Protein 1I5N (pdb70)

B-factor: mean 23.44, std 10.78, range [2.0, 61.11]

InterPro domains:
  IPR002545 CheW-like domain [PF01584] (531-657)
  IPR002545 CheW-like domain [PS50851] (528-663)
  IPR002545 CheW-like domain [SM00260] (518-658)
  IPR003594 Histidine kinase/HSP90-like ATPase domain [PF02518] (389-525)
  IPR003594 Histidine kinase/HSP90-like ATPase domain [SM00387] (386-526)
  IPR004105 Histidine kinase CheA-like, homodimeric domain [PF02895] (278-341)
  IPR004105 Histidine kinase CheA-like, homodimeric domain [SM01231] (278-341)
  IPR004358 Signal transduction histidine kinase-related protein, C-terminal [PR00344] (431-445)
  IPR004358 Signal transduction histidine kinase-related protein, C-terminal [PR00344] (470-480)
  IPR004358 Signal transduction histidine kinase-related protein, C-terminal [PR00344] (486-504)
  IPR004358 Signal transduction histidine kinase-related protein, C-terminal [PR00344] (510-523)
  IPR005467 Histidine kinase domain [PS50109] (319-526)
  IPR008207 Signal transduction histidine kinase, phosphotransfer (Hpt) domain [PF01627] (8-99)
  IPR008207 Signal transduction histidine kinase, phosphotransfer (Hpt) domain [PS50894] (1-105)
  IPR008207 Signal transduction histidine kinase, phosphotransfer (Hpt) domain [SM00073] (5-102)
  IPR008207 Signal transduction histidine kinase, phosphotransfer (Hpt) domain [cd00088] (5-103)
  IPR015162 CheY binding [PF09078] (166-228)
  IPR035891 CheY-binding domain of CheA [G3DSA:3.30.70.400] (151-230)
  IPR035891 CheY-binding domain of CheA [SSF55052] (165-229)
  IPR036061 CheW-like domain superfamily [SSF50341] (525-657)

CATH classification: 1.20.120.160

Sequence (490 aa):
DISDFYQTFFDEADELLADEQHLLDLVPESPDAEQLNAIFRAAHSIKGGAGTFGFTILQETTHLENLLDEARRGEQLNTDIINLFLETKDIQEQLDAYKNSEEPDAASFEYICNALRQLALEAKDISDFYQTFFDEADELLADEQHLLDLVPAEQLNAIFRAAHSIKGGAGTFGFTILQETTHLENLLDEARRGEQLNTDIINLFLETKDIQEQLDAYKNSEEPDAASFEYICNALRQLALEAKISDFYQTFFDEADELLADEQHLLDLVPESPDAEQLNAIFRAAHSIKGGAGTFGFTILQETTHLENLLDEARRGEQLNTDIINLFLETKDIQEQLDAYKNSEEPDAASFEYICNALRQLALEISDFYQTFFDEADELLADEQHLLDLVPESPDAEQLNAIFRAAHSIKGGAGTFGFTILQETTHLENLLDEARRGEQLNTDIINLFLETKDIQEQLDAYKNSEEPDAASFEYICNALRQLALEAKGE

Solvent-accessible surface area: 22815 Å² total

Nearest PDB structures (foldseek):
  1i5n-assembly1_A  TM=1.008E+00  e=1.063E-15  Salmonella enterica subsp. enterica serovar Typhimurium
  2lp4-assembly1_A  TM=1.006E+00  e=1.317E-15  Escherichia coli K-12
  1i5n-assembly3_C  TM=9.956E-01  e=6.574E-15  Salmonella enterica subsp. enterica serovar Typhimurium
  8c5v-assembly1_D  TM=9.595E-01  e=3.285E-13  Escherichia coli
  6ff6-assembly1_A-2  TM=6.236E-01  e=1.642E-11  synthetic construct

Structure (mmCIF, N/CA/C/O backbone):
data_1I5N
#
_entry.id   1I5N
#
_cell.length_a   54.95
_cell.length_b   88.72
_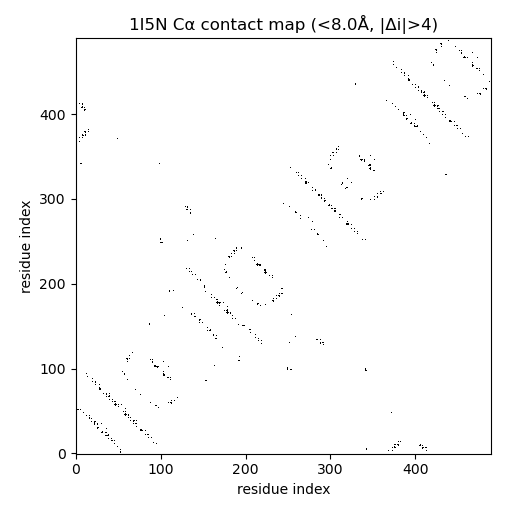cell.length_c   115.82
_cell.angle_alpha   90.00
_cell.angle_beta   90.00
_cell.angle_gamma   90.00
#
_symmetry.space_group_name_H-M   'P 21 21 21'
#
loop_
_entity.id
_entity.type
_entity.pdbx_description
1 polymer 'CHEMOTAXIS PROTEIN CHEA'
2 non-polymer 'SULFATE ION'
3 water water
#
loop_
_atom_site.group_PDB
_atom_site.id
_atom_site.type_symbol
_atom_site.label_atom_id
_atom_site.label_alt_id
_atom_site.label_comp_id
_atom_site.label_asym_id
_atom_site.label_entity_id
_atom_site.label_seq_id
_atom_site.pdbx_PDB_ins_code
_atom_site.Cartn_x
_atom_site.Cartn_y
_atom_site.Cartn_z
_atom_site.occupancy
_atom_site.B_iso_or_equiv
_atom_site.auth_seq_id
_atom_site.auth_comp_id
_atom_site.auth_asym_id
_atom_site.auth_atom_id
_atom_site.pdbx_PDB_model_num
ATOM 1 N N . ASP A 1 4 ? 4.364 -3.495 40.398 1.00 44.83 4 ASP A N 1
ATOM 2 C CA . ASP A 1 4 ? 3.466 -4.635 40.038 1.00 43.02 4 ASP A CA 1
ATOM 3 C C . ASP A 1 4 ? 2.715 -4.339 38.743 1.00 42.75 4 ASP A C 1
ATOM 4 O O . ASP A 1 4 ? 2.637 -5.194 37.856 1.00 43.68 4 ASP A O 1
ATOM 6 N N . ILE A 1 5 ? 2.164 -3.131 38.630 1.00 38.41 5 ILE A N 1
ATOM 7 C CA . ILE A 1 5 ? 1.433 -2.753 37.424 1.00 34.82 5 ILE A CA 1
ATOM 8 C C . ILE A 1 5 ? 2.362 -2.878 36.213 1.00 31.99 5 ILE A C 1
ATOM 9 O O . ILE A 1 5 ? 1.910 -3.033 35.084 1.00 28.17 5 ILE A O 1
ATOM 14 N N . SER A 1 6 ? 3.665 -2.832 36.467 1.00 31.05 6 SER A N 1
ATOM 15 C CA . SER A 1 6 ? 4.649 -2.931 35.403 1.00 31.56 6 SER A CA 1
ATOM 16 C C . SER A 1 6 ? 4.679 -4.354 34.871 1.00 31.09 6 SER A C 1
ATOM 17 O O . SER A 1 6 ? 5.317 -4.631 33.862 1.00 28.52 6 SER A O 1
ATOM 20 N N . ASP A 1 7 ? 3.990 -5.256 35.561 1.00 31.03 7 ASP A N 1
ATOM 21 C CA . ASP A 1 7 ? 3.942 -6.648 35.148 1.00 32.14 7 ASP A CA 1
ATOM 22 C C . ASP A 1 7 ? 3.032 -6.799 33.942 1.00 30.15 7 ASP A C 1
ATOM 23 O O . ASP A 1 7 ? 2.948 -7.868 33.343 1.00 29.41 7 ASP A O 1
ATOM 28 N N . PHE A 1 8 ? 2.365 -5.710 33.578 1.00 28.57 8 PHE A N 1
ATOM 29 C CA . PHE A 1 8 ? 1.462 -5.718 32.439 1.00 26.35 8 PHE A CA 1
ATOM 30 C C . PHE A 1 8 ? 1.963 -4.873 31.267 1.00 26.53 8 PHE A C 1
ATOM 31 O O . PHE A 1 8 ? 1.237 -4.683 30.289 1.00 24.05 8 PHE A O 1
ATOM 39 N N . TYR A 1 9 ? 3.200 -4.374 31.361 1.00 25.53 9 TYR A N 1
ATOM 40 C CA . TYR A 1 9 ? 3.788 -3.538 30.303 1.00 22.29 9 TYR A CA 1
ATOM 41 C C . TYR A 1 9 ? 4.150 -4.327 29.045 1.00 23.22 9 TYR A C 1
ATOM 42 O O . TYR A 1 9 ? 3.794 -3.934 27.933 1.00 24.76 9 TYR A O 1
ATOM 51 N N . GLN A 1 10 ? 4.874 -5.428 29.220 1.00 20.41 10 GLN A N 1
ATOM 52 C CA . GLN A 1 10 ? 5.310 -6.241 28.086 1.00 23.54 10 GLN A CA 1
ATOM 53 C C . GLN A 1 10 ? 4.234 -6.515 27.038 1.00 20.04 10 GLN A C 1
ATOM 54 O O . GLN A 1 10 ? 4.472 -6.368 25.841 1.00 20.77 10 GLN A O 1
ATOM 60 N N . THR A 1 11 ? 3.056 -6.937 27.478 1.00 17.80 11 THR A N 1
ATOM 61 C CA . THR A 1 11 ? 1.972 -7.217 26.545 1.00 18.28 11 THR A CA 1
ATOM 62 C C . THR A 1 11 ? 1.556 -5.948 25.806 1.00 17.29 11 THR A C 1
ATOM 63 O O . THR A 1 11 ? 1.252 -5.986 24.610 1.00 20.62 11 THR A O 1
ATOM 67 N N . PHE A 1 12 ? 1.546 -4.822 26.511 1.00 16.95 12 PHE A N 1
ATOM 68 C CA . PHE A 1 12 ? 1.186 -3.559 25.875 1.00 15.32 12 PHE A CA 1
ATOM 69 C C . PHE A 1 12 ? 2.239 -3.151 24.838 1.00 14.46 12 PHE A C 1
ATOM 70 O O . PHE A 1 12 ? 1.894 -2.814 23.698 1.00 12.19 12 PHE A O 1
ATOM 78 N N . PHE A 1 13 ? 3.514 -3.195 25.235 1.00 11.17 13 PHE A N 1
ATOM 79 C CA . PHE A 1 13 ? 4.620 -2.832 24.344 1.00 13.66 13 PHE A CA 1
ATOM 80 C C . PHE A 1 13 ? 4.553 -3.619 23.037 1.00 14.57 13 PHE A C 1
ATOM 81 O O . PHE A 1 13 ? 4.786 -3.058 21.961 1.00 14.94 13 PHE A O 1
ATOM 89 N N . ASP A 1 14 ? 4.257 -4.919 23.133 1.00 12.98 14 ASP A N 1
ATOM 90 C CA . ASP A 1 14 ? 4.162 -5.772 21.942 1.00 10.67 14 ASP A CA 1
ATOM 91 C C . ASP A 1 14 ? 2.933 -5.374 21.118 1.00 9.04 14 ASP A C 1
ATOM 92 O O . ASP A 1 14 ? 3.029 -5.195 19.911 1.00 10.54 14 ASP A O 1
ATOM 97 N N . GLU A 1 15 ? 1.775 -5.234 21.762 1.00 11.84 15 GLU A N 1
ATOM 98 C CA . GLU A 1 15 ? 0.576 -4.835 21.032 1.00 11.92 15 GLU A CA 1
ATOM 99 C C . GLU A 1 15 ? 0.812 -3.504 20.282 1.00 12.52 15 GLU A C 1
ATOM 100 O O . GLU A 1 15 ? 0.483 -3.368 19.100 1.00 12.58 15 GLU A O 1
ATOM 106 N N . ALA A 1 16 ? 1.381 -2.533 20.993 1.00 9.19 16 ALA A N 1
ATOM 107 C CA . ALA A 1 16 ? 1.650 -1.213 20.451 1.00 12.61 16 ALA A CA 1
ATOM 108 C C . ALA A 1 16 ? 2.566 -1.253 19.224 1.00 12.42 16 ALA A C 1
ATOM 109 O O . ALA A 1 16 ? 2.279 -0.593 18.225 1.00 13.63 16 ALA A O 1
ATOM 111 N N . ASP A 1 17 ? 3.654 -2.021 19.298 1.00 12.68 17 ASP A N 1
ATOM 112 C CA . ASP A 1 17 ? 4.579 -2.150 18.171 1.00 14.55 17 ASP A CA 1
ATOM 113 C C . ASP A 1 17 ? 3.831 -2.663 16.944 1.00 13.11 17 ASP A C 1
ATOM 114 O O . ASP A 1 17 ? 4.010 -2.156 15.838 1.00 12.12 17 ASP A O 1
ATOM 119 N N . GLU A 1 18 ? 3.015 -3.694 17.158 1.00 13.96 18 GLU A N 1
ATOM 120 C CA . GLU A 1 18 ? 2.221 -4.307 16.096 1.00 13.57 18 GLU A CA 1
ATOM 121 C C . GLU A 1 18 ? 1.223 -3.295 15.528 1.00 13.39 18 GLU A C 1
ATOM 122 O O . GLU A 1 18 ? 1.067 -3.180 14.314 1.00 18.49 18 GLU A O 1
ATOM 128 N N . LEU A 1 19 ? 0.540 -2.569 16.405 1.00 12.31 19 LEU A N 1
ATOM 129 C CA . LEU A 1 19 ? -0.431 -1.583 15.955 1.00 11.09 19 LEU A CA 1
ATOM 130 C C . LEU A 1 19 ? 0.253 -0.427 15.229 1.00 12.09 19 LEU A C 1
ATOM 131 O O . LEU A 1 19 ? -0.338 0.182 14.348 1.00 10.46 19 LEU A O 1
ATOM 136 N N . LEU A 1 20 ? 1.493 -0.118 15.606 1.00 13.22 20 LEU A N 1
ATOM 137 C CA . LEU A 1 20 ? 2.223 0.960 14.951 1.00 11.64 20 LEU A CA 1
ATOM 138 C C . LEU A 1 20 ? 2.628 0.508 13.554 1.00 13.19 20 LEU A C 1
ATOM 139 O O . LEU A 1 20 ? 2.612 1.297 12.616 1.00 11.95 20 LEU A O 1
ATOM 144 N N . ALA A 1 21 ? 2.978 -0.769 13.414 1.00 13.22 21 ALA A N 1
ATOM 145 C CA . ALA A 1 21 ? 3.331 -1.300 12.105 1.00 14.20 21 ALA A CA 1
ATOM 146 C C . ALA A 1 21 ? 2.085 -1.272 11.204 1.00 15.55 21 ALA A C 1
ATOM 147 O O . ALA A 1 21 ? 2.168 -0.869 10.048 1.00 16.15 21 ALA A O 1
ATOM 149 N N . ASP A 1 22 ? 0.935 -1.698 11.733 1.00 12.81 22 ASP A N 1
ATOM 150 C CA . ASP A 1 22 ? -0.310 -1.689 10.957 1.00 16.60 22 ASP A CA 1
ATOM 151 C C . ASP A 1 22 ? -0.677 -0.279 10.532 1.00 18.28 22 ASP A C 1
ATOM 152 O O . ASP A 1 22 ? -1.132 -0.054 9.411 1.00 15.53 22 ASP A O 1
ATOM 165 N N . GLU A 1 24 ? 1.279 2.271 10.070 1.00 17.19 24 GLU A N 1
ATOM 166 C CA . GLU A 1 24 ? 2.198 2.700 9.024 1.00 18.83 24 GLU A CA 1
ATOM 167 C C . GLU A 1 24 ? 1.804 2.174 7.647 1.00 19.55 24 GLU A C 1
ATOM 168 O O . GLU A 1 24 ? 1.778 2.928 6.673 1.00 17.39 24 GLU A O 1
ATOM 174 N N . GLN A 1 25 ? 1.523 0.875 7.569 1.00 18.68 25 GLN A N 1
ATOM 175 C CA . GLN A 1 25 ? 1.129 0.257 6.310 1.00 21.37 25 GLN A CA 1
ATOM 176 C C . GLN A 1 25 ? -0.184 0.830 5.783 1.00 20.22 25 GLN A C 1
ATOM 177 O O . GLN A 1 25 ? -0.303 1.109 4.590 1.00 18.98 25 GLN A O 1
ATOM 183 N N . HIS A 1 26 ? -1.175 1.000 6.658 1.00 17.96 26 HIS A N 1
ATOM 184 C CA . HIS A 1 26 ? -2.448 1.554 6.216 1.00 17.18 26 HIS A CA 1
ATOM 185 C C . HIS A 1 26 ? -2.248 2.981 5.714 1.00 18.30 26 HIS A C 1
ATOM 186 O O . HIS A 1 26 ? -2.818 3.381 4.695 1.00 16.91 26 HIS A O 1
ATOM 193 N N . LEU A 1 27 ? -1.434 3.748 6.434 1.00 16.19 27 LEU A N 1
ATOM 194 C CA . LEU A 1 27 ? -1.156 5.120 6.044 1.00 15.62 27 LEU A CA 1
ATOM 195 C C . LEU A 1 27 ? -0.540 5.160 4.653 1.00 17.61 27 LEU A C 1
ATOM 196 O O . LEU A 1 27 ? -0.964 5.937 3.801 1.00 15.18 27 LEU A O 1
ATOM 201 N N . LEU A 1 28 ? 0.450 4.302 4.428 1.00 19.54 28 LEU A N 1
ATOM 202 C CA . LEU A 1 28 ? 1.136 4.228 3.151 1.00 20.65 28 LEU A CA 1
ATOM 203 C C . LEU A 1 28 ? 0.205 3.793 2.019 1.00 23.84 28 LEU A C 1
ATOM 204 O O . LEU A 1 28 ? 0.415 4.164 0.870 1.00 22.86 28 LEU A O 1
ATOM 209 N N . ASP A 1 29 ? -0.829 3.022 2.335 1.00 24.71 29 ASP A N 1
ATOM 210 C CA . ASP A 1 29 ? -1.747 2.571 1.289 1.00 28.62 29 ASP A CA 1
ATOM 211 C C . ASP A 1 29 ? -2.929 3.496 1.061 1.00 28.05 29 ASP A C 1
ATOM 212 O O . ASP A 1 29 ? -3.684 3.309 0.108 1.00 28.37 29 ASP A O 1
ATOM 217 N N . LEU A 1 30 ? -3.103 4.480 1.934 1.00 26.88 30 LEU A N 1
ATOM 218 C CA . LEU A 1 30 ? -4.228 5.394 1.795 1.00 27.25 30 LEU A CA 1
ATOM 219 C C . LEU A 1 30 ? -4.157 6.248 0.537 1.00 26.63 30 LEU A C 1
ATOM 220 O O . LEU A 1 30 ? -3.086 6.676 0.128 1.00 25.14 30 LEU A O 1
ATOM 225 N N . VAL A 1 31 ? -5.321 6.479 -0.061 1.00 29.30 31 VAL A N 1
ATOM 226 C CA . VAL A 1 31 ? -5.469 7.325 -1.240 1.00 28.89 31 VAL A CA 1
ATOM 227 C C . VAL A 1 31 ? -6.134 8.563 -0.641 1.00 31.35 31 VAL A C 1
ATOM 228 O O . VAL A 1 31 ? -7.349 8.595 -0.457 1.00 31.66 31 VAL A O 1
ATOM 232 N N . PRO A 1 32 ? -5.340 9.596 -0.322 1.00 33.26 32 PRO A N 1
ATOM 233 C CA . PRO A 1 32 ? -5.847 10.838 0.277 1.00 33.41 32 PRO A CA 1
ATOM 234 C C . PRO A 1 32 ? -7.191 11.399 -0.198 1.00 34.78 32 PRO A C 1
ATOM 235 O O . PRO A 1 32 ? -8.061 11.695 0.627 1.00 31.39 32 PRO A O 1
ATOM 239 N N . GLU A 1 33 ? -7.374 11.534 -1.507 1.00 35.43 33 GLU A N 1
ATOM 240 C CA . GLU A 1 33 ? -8.618 12.087 -2.034 1.00 39.62 33 GLU A CA 1
ATOM 241 C C . GLU A 1 33 ? -9.812 11.138 -1.926 1.00 40.09 33 GLU A C 1
ATOM 242 O O . GLU A 1 33 ? -10.966 11.573 -1.961 1.00 41.30 33 GLU A O 1
ATOM 248 N N . SER A 1 34 ? -9.542 9.846 -1.785 1.00 38.38 34 SER A N 1
ATOM 249 C CA . SER A 1 34 ? -10.612 8.865 -1.658 1.00 39.07 34 SER A CA 1
ATOM 250 C C . SER A 1 34 ? -10.195 7.761 -0.693 1.00 36.33 34 SER A C 1
ATOM 251 O O . SER A 1 34 ? -10.127 6.589 -1.064 1.00 34.88 34 SER A O 1
ATOM 254 N N . PRO A 1 35 ? -9.915 8.127 0.567 1.00 34.35 35 PRO A N 1
ATOM 255 C CA . PRO A 1 35 ? -9.497 7.165 1.587 1.00 34.76 35 PRO A CA 1
ATOM 256 C C . PRO A 1 35 ? -10.521 6.068 1.855 1.00 34.96 35 PRO A C 1
ATOM 257 O O . PRO A 1 35 ? -11.681 6.349 2.168 1.00 34.40 35 PRO A O 1
ATOM 261 N N . ASP A 1 36 ? -10.088 4.818 1.712 1.00 34.64 36 ASP A N 1
ATOM 262 C CA . ASP A 1 36 ? -10.958 3.678 1.965 1.00 34.51 36 ASP A CA 1
ATOM 263 C C . ASP A 1 36 ? -11.416 3.774 3.412 1.00 33.27 36 ASP A C 1
ATOM 264 O O . ASP A 1 36 ? -10.599 3.768 4.331 1.00 32.84 36 ASP A O 1
ATOM 269 N N . ALA A 1 37 ? -12.724 3.873 3.608 1.00 32.66 37 ALA A N 1
ATOM 270 C CA . ALA A 1 37 ? -13.298 3.991 4.940 1.00 32.12 37 ALA A CA 1
ATOM 271 C C . ALA A 1 37 ? -12.793 2.932 5.910 1.00 32.43 37 ALA A C 1
ATOM 272 O O . ALA A 1 37 ? -12.494 3.228 7.067 1.00 31.62 37 ALA A O 1
ATOM 274 N N . GLU A 1 38 ? -12.695 1.698 5.435 1.00 33.14 38 GLU A N 1
ATOM 275 C CA . GLU A 1 38 ? -12.248 0.591 6.272 1.00 34.25 38 GLU A CA 1
ATOM 276 C C . GLU A 1 38 ? -10.777 0.724 6.673 1.00 33.75 38 GLU A C 1
ATOM 277 O O . GLU A 1 38 ? -10.359 0.199 7.700 1.00 32.92 38 GLU A O 1
ATOM 283 N N . GLN A 1 39 ? -9.987 1.416 5.857 1.00 34.05 39 GLN A N 1
ATOM 284 C CA . GLN A 1 39 ? -8.572 1.595 6.171 1.00 32.22 39 GLN A CA 1
ATOM 285 C C . GLN A 1 39 ? -8.376 2.679 7.221 1.00 27.99 39 GLN A C 1
ATOM 286 O O . GLN A 1 39 ? -7.553 2.528 8.129 1.00 25.41 39 GLN A O 1
ATOM 292 N N . LEU A 1 40 ? -9.128 3.768 7.088 1.00 24.38 40 LEU A N 1
ATOM 293 C CA . LEU A 1 40 ? -9.059 4.857 8.053 1.00 25.23 40 LEU A CA 1
ATOM 294 C C . LEU A 1 40 ? -9.564 4.352 9.394 1.00 21.83 40 LEU A C 1
ATOM 295 O O . LEU A 1 40 ? -9.008 4.682 10.437 1.00 20.80 40 LEU A O 1
ATOM 300 N N . ASN A 1 41 ? -10.637 3.568 9.375 1.00 22.38 41 ASN A N 1
ATOM 301 C CA . ASN A 1 41 ? -11.163 3.045 10.630 1.00 23.79 41 ASN A CA 1
ATOM 302 C C . ASN A 1 41 ? -10.106 2.229 11.351 1.00 19.88 41 ASN A C 1
ATOM 303 O O . ASN A 1 41 ? -10.029 2.273 12.569 1.00 20.99 41 ASN A O 1
ATOM 308 N N . ALA A 1 42 ? -9.282 1.499 10.603 1.00 17.99 42 ALA A N 1
ATOM 309 C CA . ALA A 1 42 ? -8.242 0.675 11.227 1.00 18.04 42 ALA A CA 1
ATOM 310 C C . ALA A 1 42 ? -7.148 1.535 11.859 1.00 16.02 42 ALA A C 1
ATOM 311 O O . ALA A 1 42 ? -6.624 1.211 12.919 1.00 17.76 42 ALA A O 1
ATOM 313 N N . ILE A 1 43 ? -6.799 2.634 11.200 1.00 17.38 43 ILE A N 1
ATOM 314 C CA . ILE A 1 43 ? -5.773 3.541 11.712 1.00 17.78 43 ILE A CA 1
ATOM 315 C C . ILE A 1 43 ? -6.273 4.179 13.000 1.00 17.42 43 ILE A C 1
ATOM 316 O O . ILE A 1 43 ? -5.537 4.277 13.988 1.00 15.64 43 ILE A O 1
ATOM 321 N N . PHE A 1 44 ? -7.532 4.619 12.967 1.00 16.92 44 PHE A N 1
ATOM 322 C CA . PHE A 1 44 ? -8.181 5.236 14.118 1.00 15.18 44 PHE A CA 1
ATOM 323 C C . PHE A 1 44 ? -8.241 4.254 15.285 1.00 16.00 44 PHE A C 1
ATOM 324 O O . PHE A 1 44 ? -7.940 4.620 16.417 1.00 16.44 44 PHE A O 1
ATOM 332 N N . ARG A 1 45 ? -8.625 3.008 15.017 1.00 15.06 45 ARG A N 1
ATOM 333 C CA . ARG A 1 45 ? -8.702 2.008 16.083 1.00 17.55 45 ARG A CA 1
ATOM 334 C C . ARG A 1 45 ? -7.341 1.671 16.699 1.00 16.83 45 ARG A C 1
ATOM 335 O O . ARG A 1 45 ? -7.243 1.454 17.910 1.00 18.28 45 ARG A O 1
ATOM 343 N N . ALA A 1 46 ? -6.290 1.639 15.879 1.00 15.58 46 ALA A N 1
ATOM 344 C CA . ALA A 1 46 ? -4.955 1.369 16.398 1.00 14.49 46 ALA A CA 1
ATOM 345 C C . ALA A 1 46 ? -4.605 2.522 17.349 1.00 17.20 46 ALA A C 1
ATOM 346 O O . ALA A 1 46 ? -4.157 2.298 18.480 1.00 16.63 46 ALA A O 1
ATOM 348 N N . ALA A 1 47 ? -4.830 3.757 16.898 1.00 15.28 47 ALA A N 1
ATOM 349 C CA . ALA A 1 47 ? -4.545 4.934 17.734 1.00 17.23 47 ALA A CA 1
ATOM 350 C C . ALA A 1 47 ? -5.369 4.916 19.026 1.00 17.30 47 ALA A C 1
ATOM 351 O O . ALA A 1 47 ? -4.843 5.170 20.107 1.00 17.72 47 ALA A O 1
ATOM 353 N N . HIS A 1 48 ? -6.661 4.613 18.922 1.00 17.34 48 HIS A N 1
ATOM 354 C CA . HIS A 1 48 ? -7.510 4.558 20.114 1.00 14.67 48 HIS A CA 1
ATOM 355 C C . HIS A 1 48 ? -6.981 3.503 21.105 1.00 13.78 48 HIS A C 1
ATOM 356 O O . HIS A 1 48 ? -6.932 3.732 22.315 1.00 12.04 48 HIS A O 1
ATOM 363 N N . SER A 1 49 ? -6.577 2.349 20.585 1.00 12.98 49 SER A N 1
ATOM 364 C CA . SER A 1 49 ? -6.054 1.282 21.433 1.00 13.71 49 SER A CA 1
ATOM 365 C C . SER A 1 49 ? -4.766 1.690 22.129 1.00 12.15 49 SER A C 1
ATOM 366 O O . SER A 1 49 ? -4.597 1.483 23.321 1.00 14.17 49 SER A O 1
ATOM 369 N N . ILE A 1 50 ? -3.851 2.272 21.380 1.00 10.85 50 ILE A N 1
ATOM 370 C CA . ILE A 1 50 ? -2.585 2.689 21.960 1.00 10.28 50 ILE A CA 1
ATOM 371 C C . ILE A 1 50 ? -2.813 3.748 23.040 1.00 13.50 50 ILE A C 1
ATOM 372 O O . ILE A 1 50 ? -2.172 3.719 24.087 1.00 12.72 50 ILE A O 1
ATOM 377 N N . LYS A 1 51 ? -3.740 4.673 22.783 1.00 16.59 51 LYS A N 1
ATOM 378 C CA . LYS A 1 51 ? -4.049 5.737 23.736 1.00 15.48 51 LYS A CA 1
ATOM 379 C C . LYS A 1 51 ? -4.554 5.205 25.075 1.00 17.78 51 LYS A C 1
ATOM 380 O O . LYS A 1 51 ? -4.133 5.676 26.140 1.00 15.92 51 LYS A O 1
ATOM 386 N N . GLY A 1 52 ? -5.474 4.247 25.017 1.00 16.75 52 GLY A N 1
ATOM 387 C CA . GLY A 1 52 ? -6.013 3.675 26.237 1.00 14.51 52 GLY A CA 1
ATOM 388 C C . GLY A 1 52 ? -4.936 2.969 27.035 1.00 13.77 52 GLY A C 1
ATOM 389 O O . GLY A 1 52 ? -4.893 3.069 28.258 1.00 13.28 52 GLY A O 1
ATOM 390 N N . GLY A 1 53 ? -4.065 2.237 26.349 1.00 13.91 53 GLY A N 1
ATOM 391 C CA . GLY A 1 53 ? -2.988 1.559 27.054 1.00 14.91 53 GLY A CA 1
ATOM 392 C C . GLY A 1 53 ? -2.072 2.589 27.695 1.00 13.03 53 GLY A C 1
ATOM 393 O O . GLY A 1 53 ? -1.636 2.427 28.831 1.00 13.50 53 GLY A O 1
ATOM 394 N N . ALA A 1 54 ? -1.784 3.664 26.962 1.00 14.48 54 ALA A N 1
ATOM 395 C CA . ALA A 1 54 ? -0.911 4.720 27.472 1.00 13.58 54 ALA A CA 1
ATOM 396 C C . ALA A 1 54 ? -1.528 5.352 28.724 1.00 13.90 54 ALA A C 1
ATOM 397 O O . ALA A 1 54 ? -0.828 5.640 29.703 1.00 17.09 54 ALA A O 1
ATOM 399 N N . GLY A 1 55 ? -2.839 5.566 28.694 1.00 14.82 55 GLY A N 1
ATOM 400 C CA . GLY A 1 55 ? -3.510 6.134 29.854 1.00 15.36 55 GLY A CA 1
ATOM 401 C C . GLY A 1 55 ? -3.435 5.175 31.036 1.00 14.64 55 GLY A C 1
ATOM 402 O O . GLY A 1 55 ? -3.033 5.548 32.141 1.00 13.74 55 GLY A O 1
ATOM 403 N N . THR A 1 56 ? -3.811 3.924 30.807 1.00 14.97 56 THR A N 1
ATOM 404 C CA . THR A 1 56 ? -3.772 2.927 31.876 1.00 16.13 56 THR A CA 1
ATOM 405 C C . THR A 1 56 ? -2.428 2.880 32.615 1.00 16.68 56 THR A C 1
ATOM 406 O O . THR A 1 56 ? -2.384 2.798 33.840 1.00 16.30 56 THR A O 1
ATOM 410 N N . PHE A 1 57 ? -1.328 2.947 31.874 1.00 18.33 57 PHE A N 1
ATOM 411 C CA . PHE A 1 57 ? -0.017 2.865 32.500 1.00 17.73 57 PHE A CA 1
ATOM 412 C C . PHE A 1 57 ? 0.689 4.181 32.817 1.00 17.29 57 PHE A C 1
ATOM 413 O O . PHE A 1 57 ? 1.844 4.181 33.228 1.00 19.17 57 PHE A O 1
ATOM 421 N N . GLY A 1 58 ? -0.004 5.298 32.645 1.00 14.53 58 GLY A N 1
ATOM 422 C CA . GLY A 1 58 ? 0.600 6.582 32.950 1.00 13.31 58 GLY A CA 1
ATOM 423 C C . GLY A 1 58 ? 1.747 7.009 32.050 1.00 14.87 58 GLY A C 1
ATOM 424 O O . GLY A 1 58 ? 2.694 7.638 32.519 1.00 15.66 58 GLY A O 1
ATOM 425 N N . PHE A 1 59 ? 1.680 6.656 30.768 1.00 13.67 59 PHE A N 1
ATOM 426 C CA . PHE A 1 59 ? 2.707 7.046 29.798 1.00 10.74 59 PHE A CA 1
ATOM 427 C C . PHE A 1 59 ? 2.199 8.367 29.217 1.00 10.92 59 PHE A C 1
ATOM 428 O O . PHE A 1 59 ? 1.723 8.439 28.078 1.00 12.16 59 PHE A O 1
ATOM 436 N N . THR A 1 60 ? 2.289 9.404 30.036 1.00 11.94 60 THR A N 1
ATOM 437 C CA . THR A 1 60 ? 1.821 10.745 29.698 1.00 9.88 60 THR A CA 1
ATOM 438 C C . THR A 1 60 ? 2.125 11.231 28.287 1.00 11.83 60 THR A C 1
ATOM 439 O O . THR A 1 60 ? 1.211 11.556 27.512 1.00 12.41 60 THR A O 1
ATOM 443 N N . ILE A 1 61 ? 3.406 11.299 27.949 1.00 10.12 61 ILE A N 1
ATOM 444 C CA . ILE A 1 61 ? 3.801 11.776 26.627 1.00 9.76 61 ILE A CA 1
ATOM 445 C C . ILE A 1 61 ? 3.165 10.993 25.472 1.00 12.18 61 ILE A C 1
ATOM 446 O O . ILE A 1 61 ? 2.692 11.587 24.501 1.00 9.46 61 ILE A O 1
ATOM 451 N N . LEU A 1 62 ? 3.117 9.667 25.575 1.00 10.10 62 LEU A N 1
ATOM 452 C CA . LEU A 1 62 ? 2.530 8.895 24.489 1.00 8.73 62 LEU A CA 1
ATOM 453 C C . LEU A 1 62 ? 1.021 9.129 24.433 1.00 8.94 62 LEU A C 1
ATOM 454 O O . LEU A 1 62 ? 0.442 9.306 23.362 1.00 11.90 62 LEU A O 1
ATOM 459 N N . GLN A 1 63 ? 0.387 9.156 25.597 1.00 10.35 63 GLN A N 1
ATOM 460 C CA . GLN A 1 63 ? -1.051 9.359 25.678 1.00 12.57 63 GLN A CA 1
ATOM 461 C C . GLN A 1 63 ? -1.509 10.651 25.006 1.00 13.11 63 GLN A C 1
ATOM 462 O O . GLN A 1 63 ? -2.460 10.652 24.225 1.00 14.27 63 GLN A O 1
ATOM 468 N N . GLU A 1 64 ? -0.836 11.754 25.324 1.00 12.98 64 GLU A N 1
ATOM 469 C CA . GLU A 1 64 ? -1.200 13.051 24.771 1.00 10.47 64 GLU A CA 1
ATOM 470 C C . GLU A 1 64 ? -0.934 13.081 23.268 1.00 12.67 64 GLU A C 1
ATOM 471 O O . GLU A 1 64 ? -1.741 13.599 22.493 1.00 13.63 64 GLU A O 1
ATOM 477 N N . THR A 1 65 ? 0.194 12.518 22.852 1.00 10.61 65 THR A N 1
ATOM 478 C CA . THR A 1 65 ? 0.531 12.489 21.435 1.00 10.07 65 THR A CA 1
ATOM 479 C C . THR A 1 65 ? -0.528 11.718 20.651 1.00 11.50 65 THR A C 1
ATOM 480 O O . THR A 1 65 ? -1.025 12.192 19.633 1.00 13.47 65 THR A O 1
ATOM 484 N N . THR A 1 66 ? -0.864 10.524 21.131 1.00 13.09 66 THR A N 1
ATOM 485 C CA . THR A 1 66 ? -1.859 9.681 20.471 1.00 13.92 66 THR A CA 1
ATOM 486 C C . THR A 1 66 ? -3.241 10.318 20.548 1.00 13.90 66 THR A C 1
ATOM 487 O O . THR A 1 66 ? -4.053 10.177 19.637 1.00 12.72 66 THR A O 1
ATOM 493 N N . HIS A 1 67 ? -3.504 11.002 21.657 1.00 14.44 67 HIS A N 1
ATOM 494 C CA . HIS A 1 67 ? -4.783 11.664 21.866 1.00 16.70 67 HIS A CA 1
ATOM 495 C C . HIS A 1 67 ? -5.042 12.651 20.725 1.00 18.03 67 HIS A C 1
ATOM 496 O O . HIS A 1 67 ? -6.098 12.622 20.082 1.00 20.96 67 HIS A O 1
ATOM 503 N N . LEU A 1 68 ? -4.067 13.512 20.458 1.00 15.78 68 LEU A N 1
ATOM 504 C CA . LEU A 1 68 ? -4.221 14.511 19.408 1.00 16.88 68 LEU A CA 1
ATOM 505 C C . LEU A 1 68 ? -4.351 13.877 18.034 1.00 17.43 68 LEU A C 1
ATOM 506 O O . LEU A 1 68 ? -5.115 14.359 17.200 1.00 19.35 68 LEU A O 1
ATOM 519 N N . GLU A 1 70 ? -5.575 10.868 17.365 1.00 15.40 70 GLU A N 1
ATOM 520 C CA . GLU A 1 70 ? -6.876 10.202 17.350 1.00 19.01 70 GLU A CA 1
ATOM 521 C C . GLU A 1 70 ? -8.027 11.149 17.001 1.00 19.53 70 GLU A C 1
ATOM 522 O O . GLU A 1 70 ? -8.902 10.808 16.209 1.00 20.22 70 GLU A O 1
ATOM 528 N N . ASN A 1 71 ? -8.030 12.328 17.606 1.00 18.77 71 ASN A N 1
ATOM 529 C CA . ASN A 1 71 ? -9.078 13.302 17.332 1.00 21.65 71 ASN A CA 1
ATOM 530 C C . ASN A 1 71 ? -9.043 13.673 15.854 1.00 21.34 71 ASN A C 1
ATOM 531 O O . ASN A 1 71 ? -10.083 13.850 15.230 1.00 17.94 71 ASN A O 1
ATOM 536 N N . LEU A 1 72 ? -7.839 13.774 15.297 1.00 17.59 72 LEU A N 1
ATOM 537 C CA . LEU A 1 72 ? -7.688 14.121 13.895 1.00 17.85 72 LEU A CA 1
ATOM 538 C C . LEU A 1 72 ? -8.171 12.986 13.007 1.00 18.40 72 LEU A C 1
ATOM 539 O O . LEU A 1 72 ? -8.842 13.224 12.007 1.00 15.52 72 LEU A O 1
ATOM 544 N N . LEU A 1 73 ? -7.841 11.754 13.379 1.00 16.81 73 LEU A N 1
ATOM 545 C CA . LEU A 1 73 ? -8.264 10.605 12.592 1.00 19.91 73 LEU A CA 1
ATOM 546 C C . LEU A 1 73 ? -9.769 10.440 12.671 1.00 20.81 73 LEU A C 1
ATOM 547 O O . LEU A 1 73 ? -10.396 9.927 11.747 1.00 23.73 73 LEU A O 1
ATOM 552 N N . ASP A 1 74 ? -10.351 10.870 13.782 1.00 23.96 74 ASP A N 1
ATOM 553 C CA . ASP A 1 74 ? -11.794 10.777 13.953 1.00 25.74 74 ASP A CA 1
ATOM 554 C C . ASP A 1 74 ? -12.440 11.764 12.973 1.00 26.85 74 ASP A C 1
ATOM 555 O O . ASP A 1 74 ? -13.444 11.457 12.339 1.00 29.33 74 ASP A O 1
ATOM 560 N N . GLU A 1 75 ? -11.856 12.950 12.843 1.00 28.62 75 GLU A N 1
ATOM 561 C CA . GLU A 1 75 ? -12.395 13.949 11.927 1.00 29.39 75 GLU A CA 1
ATOM 562 C C . GLU A 1 75 ? -12.352 13.418 10.502 1.00 30.26 75 GLU A C 1
ATOM 563 O O . GLU A 1 75 ? -13.336 13.498 9.765 1.00 29.33 75 GLU A O 1
ATOM 569 N N . ALA A 1 76 ? -11.199 12.879 10.117 1.00 27.22 76 ALA A N 1
ATOM 570 C CA . ALA A 1 76 ? -11.031 12.352 8.770 1.00 29.70 76 ALA A CA 1
ATOM 571 C C . ALA A 1 76 ? -11.924 11.155 8.470 1.00 29.58 76 ALA A C 1
ATOM 572 O O . ALA A 1 76 ? -12.412 11.019 7.352 1.00 27.78 76 ALA A O 1
ATOM 574 N N . ARG A 1 77 ? -12.145 10.287 9.452 1.00 29.35 77 ARG A N 1
ATOM 575 C CA . ARG A 1 77 ? -12.969 9.125 9.183 1.00 30.73 77 ARG A CA 1
ATOM 576 C C . ARG A 1 77 ? -14.448 9.501 9.134 1.00 33.11 77 ARG A C 1
ATOM 577 O O . ARG A 1 77 ? -15.212 8.901 8.387 1.00 33.16 77 ARG A O 1
ATOM 585 N N . ARG A 1 78 ? -14.849 10.496 9.920 1.00 35.31 78 ARG A N 1
ATOM 586 C CA . ARG A 1 78 ? -16.241 10.943 9.910 1.00 37.34 78 ARG A CA 1
ATOM 587 C C . ARG A 1 78 ? -16.481 11.770 8.652 1.00 38.09 78 ARG A C 1
ATOM 588 O O . ARG A 1 78 ? -17.606 12.175 8.373 1.00 41.02 78 ARG A O 1
ATOM 596 N N . GLY A 1 79 ? -15.413 12.033 7.903 1.00 38.32 79 GLY A N 1
ATOM 597 C CA . GLY A 1 79 ? -15.532 12.821 6.689 1.00 37.62 79 GLY A CA 1
ATOM 598 C C . GLY A 1 79 ? -15.562 14.324 6.927 1.00 36.95 79 GLY A C 1
ATOM 599 O O . GLY A 1 79 ? -15.815 15.095 6.003 1.00 36.57 79 GLY A O 1
ATOM 600 N N . GLU A 1 80 ? -15.294 14.748 8.160 1.00 36.53 80 GLU A N 1
ATOM 601 C CA . GLU A 1 80 ? -15.302 16.171 8.507 1.00 35.54 80 GLU A CA 1
ATOM 602 C C . GLU A 1 80 ? -14.026 16.886 8.070 1.00 34.60 80 GLU A C 1
ATOM 603 O O . GLU A 1 80 ? -14.012 18.108 7.912 1.00 32.34 80 GLU A O 1
ATOM 617 N N . GLN A 1 82 ? -10.700 16.900 5.265 1.00 26.50 82 GLN A N 1
ATOM 618 C CA . GLN A 1 82 ? -10.159 16.432 4.005 1.00 31.00 82 GLN A CA 1
ATOM 619 C C . GLN A 1 82 ? -8.702 16.023 4.220 1.00 29.46 82 GLN A C 1
ATOM 620 O O . GLN A 1 82 ? -7.987 16.644 5.001 1.00 29.69 82 GLN A O 1
ATOM 626 N N . LEU A 1 83 ? -8.276 14.954 3.559 1.00 28.44 83 LEU A N 1
ATOM 627 C CA . LEU A 1 83 ? -6.891 14.503 3.671 1.00 27.31 83 LEU A CA 1
ATOM 628 C C . LEU A 1 83 ? -6.158 14.925 2.411 1.00 25.87 83 LEU A C 1
ATOM 629 O O . LEU A 1 83 ? -6.782 15.333 1.437 1.00 22.43 83 LEU A O 1
ATOM 634 N N . ASN A 1 84 ? -4.832 14.839 2.458 1.00 24.56 84 ASN A N 1
ATOM 635 C CA . ASN A 1 84 ? -3.966 15.150 1.326 1.00 25.37 84 ASN A CA 1
ATOM 636 C C . ASN A 1 84 ? -2.601 14.528 1.644 1.00 23.12 84 ASN A C 1
ATOM 637 O O . ASN A 1 84 ? -2.449 13.872 2.679 1.00 17.72 84 ASN A O 1
ATOM 642 N N . THR A 1 85 ? -1.617 14.694 0.769 1.00 21.05 85 THR A N 1
ATOM 643 C CA . THR A 1 85 ? -0.316 14.087 1.038 1.00 20.54 85 THR A CA 1
ATOM 644 C C . THR A 1 85 ? 0.415 14.685 2.233 1.00 18.20 85 THR A C 1
ATOM 645 O O . THR A 1 85 ? 1.146 13.975 2.920 1.00 18.66 85 THR A O 1
ATOM 649 N N . ASP A 1 86 ? 0.235 15.983 2.476 1.00 17.78 86 ASP A N 1
ATOM 650 C CA . ASP A 1 86 ? 0.881 16.636 3.611 1.00 19.84 86 ASP A CA 1
ATOM 651 C C . ASP A 1 86 ? 0.371 16.055 4.936 1.00 21.30 86 ASP A C 1
ATOM 652 O O . ASP A 1 86 ? 1.151 15.773 5.849 1.00 19.49 86 ASP A O 1
ATOM 657 N N . ILE A 1 87 ? -0.944 15.895 5.039 1.00 20.09 87 ILE A N 1
ATOM 658 C CA . ILE A 1 87 ? -1.550 15.359 6.251 1.00 18.26 87 ILE A CA 1
ATOM 659 C C . ILE A 1 87 ? -1.081 13.923 6.492 1.00 18.23 87 ILE A C 1
ATOM 660 O O . ILE A 1 87 ? -0.692 13.576 7.603 1.00 18.58 87 ILE A O 1
ATOM 665 N N . ILE A 1 88 ? -1.089 13.097 5.448 1.00 15.47 88 ILE A N 1
ATOM 666 C CA . ILE A 1 88 ? -0.635 11.725 5.589 1.00 16.81 88 ILE A CA 1
ATOM 667 C C . ILE A 1 88 ? 0.839 11.681 6.021 1.00 17.12 88 ILE A C 1
ATOM 668 O O . ILE A 1 88 ? 1.242 10.835 6.831 1.00 14.70 88 ILE A O 1
ATOM 673 N N . ASN A 1 89 ? 1.647 12.593 5.494 1.00 16.21 89 ASN A N 1
ATOM 674 C CA . ASN A 1 89 ? 3.049 12.635 5.893 1.00 17.88 89 ASN A CA 1
ATOM 675 C C . ASN A 1 89 ? 3.164 13.022 7.366 1.00 17.87 89 ASN A C 1
ATOM 676 O O . ASN A 1 89 ? 4.060 12.537 8.065 1.00 18.65 89 ASN A O 1
ATOM 681 N N . LEU A 1 90 ? 2.265 13.890 7.837 1.00 14.44 90 LEU A N 1
ATOM 682 C CA . LEU A 1 90 ? 2.283 14.303 9.242 1.00 12.80 90 LEU A CA 1
ATOM 683 C C . LEU A 1 90 ? 1.896 13.108 10.113 1.00 13.53 90 LEU A C 1
ATOM 684 O O . LEU A 1 90 ? 2.453 12.904 11.186 1.00 13.56 90 LEU A O 1
ATOM 689 N N . PHE A 1 91 ? 0.949 12.304 9.641 1.00 15.33 91 PHE A N 1
ATOM 690 C CA . PHE A 1 91 ? 0.532 11.124 10.387 1.00 14.27 91 PHE A CA 1
ATOM 691 C C . PHE A 1 91 ? 1.693 10.124 10.469 1.00 13.43 91 PHE A C 1
ATOM 692 O O . PHE A 1 91 ? 1.935 9.538 11.515 1.00 12.77 91 PHE A O 1
ATOM 700 N N . LEU A 1 92 ? 2.423 9.956 9.369 1.00 12.31 92 LEU A N 1
ATOM 701 C CA . LEU A 1 92 ? 3.571 9.048 9.342 1.00 13.36 92 LEU A CA 1
ATOM 702 C C . LEU A 1 92 ? 4.649 9.525 10.316 1.00 13.27 92 LEU A C 1
ATOM 703 O O . LEU A 1 92 ? 5.271 8.724 11.009 1.00 14.67 92 LEU A O 1
ATOM 708 N N . GLU A 1 93 ? 4.871 10.833 10.351 1.00 13.89 93 GLU A N 1
ATOM 709 C CA . GLU A 1 93 ? 5.844 11.414 11.251 1.00 14.49 93 GLU A CA 1
ATOM 710 C C . GLU A 1 93 ? 5.364 11.170 12.680 1.00 15.04 93 GLU A C 1
ATOM 711 O O . GLU A 1 93 ? 6.166 10.913 13.573 1.00 15.04 93 GLU A O 1
ATOM 717 N N . THR A 1 94 ? 4.053 11.257 12.889 1.00 16.48 94 THR A N 1
ATOM 718 C CA . THR A 1 94 ? 3.479 11.030 14.211 1.00 15.64 94 THR A CA 1
ATOM 719 C C . THR A 1 94 ? 3.690 9.573 14.637 1.00 15.33 94 THR A C 1
ATOM 720 O O . THR A 1 94 ? 3.992 9.299 15.792 1.00 11.11 94 THR A O 1
ATOM 724 N N . LYS A 1 95 ? 3.537 8.650 13.690 1.00 15.50 95 LYS A N 1
ATOM 725 C CA . LYS A 1 95 ? 3.726 7.222 13.958 1.00 13.91 95 LYS A CA 1
ATOM 726 C C . LYS A 1 95 ? 5.198 7.016 14.340 1.00 13.20 95 LYS A C 1
ATOM 727 O O . LYS A 1 95 ? 5.510 6.324 15.301 1.00 12.68 95 LYS A O 1
ATOM 733 N N . ASP A 1 96 ? 6.101 7.638 13.588 1.00 13.15 96 ASP A N 1
ATOM 734 C CA . ASP A 1 96 ? 7.534 7.546 13.871 1.00 12.85 96 ASP A CA 1
ATOM 735 C C . ASP A 1 96 ? 7.883 7.994 15.298 1.00 9.39 96 ASP A C 1
ATOM 736 O O . ASP A 1 96 ? 8.643 7.331 15.996 1.00 10.93 96 ASP A O 1
ATOM 741 N N . ILE A 1 97 ? 7.335 9.131 15.710 1.00 9.99 97 ILE A N 1
ATOM 742 C CA . ILE A 1 97 ? 7.588 9.682 17.040 1.00 9.49 97 ILE A CA 1
ATOM 743 C C . ILE A 1 97 ? 6.984 8.816 18.146 1.00 10.37 97 ILE A C 1
ATOM 744 O O . ILE A 1 97 ? 7.611 8.604 19.184 1.00 10.40 97 ILE A O 1
ATOM 758 N N . GLN A 1 99 ? 6.566 5.661 18.092 1.00 13.16 99 GLN A N 1
ATOM 759 C CA . GLN A 1 99 ? 7.424 4.481 18.189 1.00 12.82 99 GLN A CA 1
ATOM 760 C C . GLN A 1 99 ? 8.641 4.799 19.070 1.00 15.46 99 GLN A C 1
ATOM 761 O O . GLN A 1 99 ? 9.056 3.989 19.904 1.00 14.41 99 GLN A O 1
ATOM 767 N N . GLU A 1 100 ? 9.208 5.989 18.887 1.00 16.31 100 GLU A N 1
ATOM 768 C CA . GLU A 1 100 ? 10.368 6.406 19.681 1.00 15.56 100 GLU A CA 1
ATOM 769 C C . GLU A 1 100 ? 9.951 6.530 21.159 1.00 13.40 100 GLU A C 1
ATOM 770 O O . GLU A 1 100 ? 10.693 6.154 22.072 1.00 12.21 100 GLU A O 1
ATOM 776 N N . GLN A 1 101 ? 8.750 7.043 21.392 1.00 12.34 101 GLN A N 1
ATOM 777 C CA . GLN A 1 101 ? 8.270 7.214 22.761 1.00 12.26 101 GLN A CA 1
ATOM 778 C C . GLN A 1 101 ? 8.124 5.840 23.395 1.00 9.36 101 GLN A C 1
ATOM 779 O O . GLN A 1 101 ? 8.606 5.612 24.511 1.00 10.56 101 GLN A O 1
ATOM 785 N N . LEU A 1 102 ? 7.495 4.918 22.663 1.00 9.61 102 LEU A N 1
ATOM 786 C CA . LEU A 1 102 ? 7.312 3.559 23.145 1.00 10.62 102 LEU A CA 1
ATOM 787 C C . LEU A 1 102 ? 8.670 2.919 23.454 1.00 10.49 102 LEU A C 1
ATOM 788 O O . LEU A 1 102 ? 8.852 2.316 24.505 1.00 13.39 102 LEU A O 1
ATOM 793 N N . ASP A 1 103 ? 9.622 3.053 22.533 1.00 11.26 103 ASP A N 1
ATOM 794 C CA . ASP A 1 103 ? 10.939 2.456 22.726 1.00 12.75 103 ASP A CA 1
ATOM 795 C C . ASP A 1 103 ? 11.653 2.976 23.973 1.00 14.68 103 ASP A C 1
ATOM 796 O O . ASP A 1 103 ? 12.469 2.261 24.572 1.00 16.27 103 ASP A O 1
ATOM 801 N N . ALA A 1 104 ? 11.345 4.211 24.368 1.00 11.45 104 ALA A N 1
ATOM 802 C CA . ALA A 1 104 ? 11.945 4.785 25.568 1.00 8.00 104 ALA A CA 1
ATOM 803 C C . ALA A 1 104 ? 11.320 4.082 26.779 1.00 10.09 104 ALA A C 1
ATOM 804 O O . ALA A 1 104 ? 12.036 3.613 27.677 1.00 9.70 104 ALA A O 1
ATOM 806 N N . TYR A 1 105 ? 9.989 3.991 26.802 1.00 8.55 105 TYR A N 1
ATOM 807 C CA . TYR A 1 105 ? 9.307 3.317 27.905 1.00 10.85 105 TYR A CA 1
ATOM 808 C C . TYR A 1 105 ? 9.786 1.871 28.062 1.00 10.18 105 TYR A C 1
ATOM 809 O O . TYR A 1 105 ? 9.942 1.396 29.184 1.00 10.75 105 TYR A O 1
ATOM 818 N N . LYS A 1 106 ? 10.014 1.166 26.949 1.00 11.62 106 LYS A N 1
ATOM 819 C CA . LYS A 1 106 ? 10.493 -0.222 27.027 1.00 10.67 106 LYS A CA 1
ATOM 820 C C . LYS A 1 106 ? 11.787 -0.289 27.857 1.00 11.05 106 LYS A C 1
ATOM 821 O O . LYS A 1 106 ? 12.071 -1.279 28.530 1.00 10.20 106 LYS A O 1
ATOM 827 N N . ASN A 1 107 ? 12.574 0.774 27.788 1.00 12.38 107 ASN A N 1
ATOM 828 C CA . ASN A 1 107 ? 13.842 0.830 28.507 1.00 13.82 107 ASN A CA 1
ATOM 829 C C . ASN A 1 107 ? 13.729 1.554 29.846 1.00 14.99 107 ASN A C 1
ATOM 830 O O . ASN A 1 107 ? 14.744 1.870 30.463 1.00 15.69 107 ASN A O 1
ATOM 835 N N . SER A 1 108 ? 12.500 1.801 30.304 1.00 17.80 108 SER A N 1
ATOM 836 C CA . SER A 1 108 ? 12.282 2.533 31.557 1.00 18.89 108 SER A CA 1
ATOM 837 C C . SER A 1 108 ? 12.949 3.911 31.465 1.00 19.02 108 SER A C 1
ATOM 838 O O . SER A 1 108 ? 13.482 4.431 32.446 1.00 20.54 108 SER A O 1
ATOM 841 N N . GLU A 1 109 ? 12.917 4.490 30.270 1.00 21.85 109 GLU A N 1
ATOM 842 C CA . GLU A 1 109 ? 13.494 5.811 30.013 1.00 22.90 109 GLU A CA 1
ATOM 843 C C . GLU A 1 109 ? 12.362 6.752 29.689 1.00 20.13 109 GLU A C 1
ATOM 844 O O . GLU A 1 109 ? 11.254 6.321 29.413 1.00 18.93 109 GLU A O 1
ATOM 850 N N . GLU A 1 110 ? 12.663 8.042 29.696 1.00 21.04 110 GLU A N 1
ATOM 851 C CA . GLU A 1 110 ? 11.690 9.068 29.377 1.00 20.49 110 GLU A CA 1
ATOM 852 C C . GLU A 1 110 ? 11.780 9.399 27.886 1.00 17.80 110 GLU A C 1
ATOM 853 O O . GLU A 1 110 ? 12.875 9.475 27.336 1.00 19.41 110 GLU A O 1
ATOM 859 N N . PRO A 1 111 ? 10.633 9.585 27.212 1.00 11.50 111 PRO A N 1
ATOM 860 C CA . PRO A 1 111 ? 10.635 9.926 25.782 1.00 11.45 111 PRO A CA 1
ATOM 861 C C . PRO A 1 111 ? 11.301 11.301 25.578 1.00 12.71 111 PRO A C 1
ATOM 862 O O . PRO A 1 111 ? 11.538 12.033 26.536 1.00 13.50 111 PRO A O 1
ATOM 866 N N . ASP A 1 112 ? 11.559 11.646 24.324 1.00 14.12 112 ASP A N 1
ATOM 867 C CA . ASP A 1 112 ? 12.184 12.911 23.916 1.00 15.45 112 ASP A CA 1
ATOM 868 C C . ASP A 1 112 ? 11.207 14.085 24.095 1.00 15.32 112 ASP A C 1
ATOM 869 O O . ASP A 1 112 ? 10.170 14.117 23.450 1.00 13.07 112 ASP A O 1
ATOM 874 N N . ALA A 1 113 ? 11.545 15.055 24.946 1.00 12.29 113 ALA A N 1
ATOM 875 C CA . ALA A 1 113 ? 10.659 16.198 25.184 1.00 11.37 113 ALA A CA 1
ATOM 876 C C . ALA A 1 113 ? 10.471 17.114 23.986 1.00 14.41 113 ALA A C 1
ATOM 877 O O . ALA A 1 113 ? 9.370 17.605 23.745 1.00 14.70 113 ALA A O 1
ATOM 879 N N . ALA A 1 114 ? 11.551 17.362 23.254 1.00 10.22 114 ALA A N 1
ATOM 880 C CA . ALA A 1 114 ? 11.499 18.232 22.091 1.00 13.30 114 ALA A CA 1
ATOM 881 C C . ALA A 1 114 ? 10.649 17.636 20.969 1.00 11.67 114 ALA A C 1
ATOM 882 O O . ALA A 1 114 ? 9.854 18.341 20.350 1.00 13.13 114 ALA A O 1
ATOM 884 N N . SER A 1 115 ? 10.801 16.341 20.709 1.00 8.18 115 SER A N 1
ATOM 885 C CA . SER A 1 115 ? 10.012 15.716 19.666 1.00 12.33 115 SER A CA 1
ATOM 886 C C . SER A 1 115 ? 8.543 15.753 20.056 1.00 9.99 115 SER A C 1
ATOM 887 O O . SER A 1 115 ? 7.667 15.922 19.212 1.00 11.30 115 SER A O 1
ATOM 890 N N . PHE A 1 116 ? 8.278 15.584 21.345 1.00 13.41 116 PHE A N 1
ATOM 891 C CA . PHE A 1 116 ? 6.910 15.623 21.857 1.00 12.55 116 PHE A CA 1
ATOM 892 C C . PHE A 1 116 ? 6.264 16.998 21.581 1.00 10.35 116 PHE A C 1
ATOM 893 O O . PHE A 1 116 ? 5.148 17.088 21.056 1.00 13.78 116 PHE A O 1
ATOM 901 N N . GLU A 1 117 ? 6.973 18.069 21.921 1.00 12.63 117 GLU A N 1
ATOM 902 C CA . GLU A 1 117 ? 6.448 19.422 21.717 1.00 14.56 117 GLU A CA 1
ATOM 903 C C . GLU A 1 117 ? 6.253 19.726 20.244 1.00 14.85 117 GLU A C 1
ATOM 904 O O . GLU A 1 117 ? 5.240 20.318 19.839 1.00 11.94 117 GLU A O 1
ATOM 910 N N . TYR A 1 118 ? 7.204 19.299 19.423 1.00 9.72 118 TYR A N 1
ATOM 911 C CA . TYR A 1 118 ? 7.062 19.549 18.001 1.00 13.53 118 TYR A CA 1
ATOM 912 C C . TYR A 1 118 ? 5.858 18.833 17.384 1.00 13.84 118 TYR A C 1
ATOM 913 O O . TYR A 1 118 ? 5.072 19.448 16.668 1.00 9.38 118 TYR A O 1
ATOM 922 N N . ILE A 1 119 ? 5.704 17.542 17.657 1.00 11.55 119 ILE A N 1
ATOM 923 C CA . ILE A 1 119 ? 4.607 16.813 17.039 1.00 9.94 119 ILE A CA 1
ATOM 924 C C . ILE A 1 119 ? 3.238 17.293 17.524 1.00 11.87 119 ILE A C 1
ATOM 925 O O . ILE A 1 119 ? 2.312 17.434 16.719 1.00 11.12 119 ILE A O 1
ATOM 930 N N . CYS A 1 120 ? 3.113 17.577 18.823 1.00 11.82 120 CYS A N 1
ATOM 931 C CA . CYS A 1 120 ? 1.847 18.056 19.370 1.00 12.83 120 CYS A CA 1
ATOM 932 C C . CYS A 1 120 ? 1.507 19.418 18.774 1.00 16.61 120 CYS A C 1
ATOM 933 O O . CYS A 1 120 ? 0.341 19.690 18.444 1.00 14.35 120 CYS A O 1
ATOM 936 N N . ASN A 1 121 ? 2.518 20.274 18.636 1.00 15.83 121 ASN A N 1
ATOM 937 C CA . ASN A 1 121 ? 2.307 21.598 18.057 1.00 17.29 121 ASN A CA 1
ATOM 938 C C . ASN A 1 121 ? 1.807 21.472 16.624 1.00 16.23 121 ASN A C 1
ATOM 939 O O . ASN A 1 121 ? 0.878 22.163 16.224 1.00 15.93 121 ASN A O 1
ATOM 947 N N . ALA A 1 122 ? 2.422 20.581 15.854 1.00 15.72 122 ALA A N 1
ATOM 948 C CA . ALA A 1 122 ? 2.029 20.396 14.456 1.00 15.41 122 ALA A CA 1
ATOM 949 C C . ALA A 1 122 ? 0.626 19.810 14.338 1.00 14.50 122 ALA A C 1
ATOM 950 O O . ALA A 1 122 ? -0.154 20.213 13.467 1.00 17.87 122 ALA A O 1
ATOM 952 N N . LEU A 1 123 ? 0.302 18.866 15.216 1.00 12.75 123 LEU A N 1
ATOM 953 C CA . LEU A 1 123 ? -1.011 18.229 15.191 1.00 13.32 123 LEU A CA 1
ATOM 954 C C . LEU A 1 123 ? -2.096 19.232 15.575 1.00 15.82 123 LEU A C 1
ATOM 955 O O . LEU A 1 123 ? -3.209 19.203 15.040 1.00 16.71 123 LEU A O 1
ATOM 960 N N . ARG A 1 124 ? -1.780 20.125 16.502 1.00 17.38 124 ARG A N 1
ATOM 961 C CA . ARG A 1 124 ? -2.770 21.102 16.907 1.00 22.23 124 ARG A CA 1
ATOM 962 C C . ARG A 1 124 ? -2.894 22.199 15.868 1.00 23.64 124 ARG A C 1
ATOM 963 O O . ARG A 1 124 ? -3.945 22.820 15.735 1.00 23.46 124 ARG A O 1
ATOM 971 N N . GLN A 1 125 ? -1.832 22.418 15.103 1.00 24.33 125 GLN A N 1
ATOM 972 C CA . GLN A 1 125 ? -1.894 23.420 14.053 1.00 27.05 125 GLN A CA 1
ATOM 973 C C . GLN A 1 125 ? -2.833 22.905 12.964 1.00 27.58 125 GLN A C 1
ATOM 974 O O . GLN A 1 125 ? -3.683 23.639 12.458 1.00 25.95 125 GLN A O 1
ATOM 980 N N . LEU A 1 126 ? -2.686 21.630 12.617 1.00 24.57 126 LEU A N 1
ATOM 981 C CA . LEU A 1 126 ? -3.530 21.031 11.597 1.00 22.88 126 LEU A CA 1
ATOM 982 C C . LEU A 1 126 ? -5.012 21.072 11.990 1.00 22.98 126 LEU A C 1
ATOM 983 O O . LEU A 1 126 ? -5.874 21.394 11.165 1.00 21.05 126 LEU A O 1
ATOM 988 N N . ALA A 1 127 ? -5.313 20.742 13.240 1.00 21.41 127 ALA A N 1
ATOM 989 C CA . ALA A 1 127 ? -6.703 20.745 13.694 1.00 23.52 127 ALA A CA 1
ATOM 990 C C . ALA A 1 127 ? -7.266 22.149 13.556 1.00 26.76 127 ALA A C 1
ATOM 991 O O . ALA A 1 127 ? -8.411 22.347 13.137 1.00 28.05 127 ALA A O 1
ATOM 993 N N . LEU A 1 128 ? -6.441 23.124 13.904 1.00 28.74 128 LEU A N 1
ATOM 994 C CA . LEU A 1 128 ? -6.839 24.513 13.822 1.00 34.34 128 LEU A CA 1
ATOM 995 C C . LEU A 1 128 ? -7.158 24.826 12.359 1.00 34.28 128 LEU A C 1
ATOM 996 O O . LEU A 1 128 ? -8.214 25.370 12.052 1.00 36.29 128 LEU A O 1
ATOM 1001 N N . GLU A 1 129 ? -6.248 24.455 11.461 1.00 34.77 129 GLU A N 1
ATOM 1002 C CA . GLU A 1 129 ? -6.429 24.702 10.032 1.00 36.70 129 GLU A CA 1
ATOM 1003 C C . GLU A 1 129 ? -7.651 23.976 9.503 1.00 38.86 129 GLU A C 1
ATOM 1004 O O . GLU A 1 129 ? -8.297 24.434 8.557 1.00 38.54 129 GLU A O 1
ATOM 1010 N N . ALA A 1 130 ? -7.956 22.834 10.112 1.00 38.80 130 ALA A N 1
ATOM 1011 C CA . ALA A 1 130 ? -9.103 22.038 9.708 1.00 39.86 130 ALA A CA 1
ATOM 1012 C C . ALA A 1 130 ? -10.397 22.769 10.060 1.00 42.44 130 ALA A C 1
ATOM 1013 O O . ALA A 1 130 ? -11.428 22.560 9.421 1.00 42.75 130 ALA A O 1
ATOM 1015 N N . LYS A 1 131 ? -10.342 23.622 11.080 1.00 43.60 131 LYS A N 1
ATOM 1016 C CA . LYS A 1 131 ? -11.519 24.375 11.494 1.00 45.95 131 LYS A CA 1
ATOM 1017 C C . LYS A 1 131 ? -11.638 25.646 10.656 1.00 47.32 131 LYS A C 1
ATOM 1018 O O . LYS A 1 131 ? -11.553 26.749 11.237 1.00 47.65 131 LYS A O 1
ATOM 1025 N N . ASP B 1 4 ? 33.137 2.069 39.574 1.00 39.52 4 ASP B N 1
ATOM 1026 C CA . ASP B 1 4 ? 32.968 3.514 39.427 1.00 39.69 4 ASP B CA 1
ATOM 1027 C C . ASP B 1 4 ? 32.332 3.820 38.072 1.00 36.70 4 ASP B C 1
ATOM 1028 O O . ASP B 1 4 ? 32.316 2.973 37.177 1.00 37.53 4 ASP B O 1
ATOM 1033 N N . ILE B 1 5 ? 31.824 5.039 37.921 1.00 34.09 5 ILE B N 1
ATOM 1034 C CA . ILE B 1 5 ? 31.143 5.441 36.696 1.00 30.80 5 ILE B CA 1
ATOM 1035 C C . ILE B 1 5 ? 31.944 5.219 35.415 1.00 30.30 5 ILE B C 1
ATOM 1036 O O . ILE B 1 5 ? 31.365 5.009 34.347 1.00 29.29 5 ILE B O 1
ATOM 1041 N N . SER B 1 6 ? 33.268 5.259 35.524 1.00 28.67 6 SER B N 1
ATOM 1042 C CA . SER B 1 6 ? 34.138 5.051 34.375 1.00 30.89 6 SER B CA 1
ATOM 1043 C C . SER B 1 6 ? 33.957 3.647 33.798 1.00 32.79 6 SER B C 1
ATOM 1044 O O . SER B 1 6 ? 34.235 3.405 32.619 1.00 30.63 6 SER B O 1
ATOM 1047 N N . ASP B 1 7 ? 33.491 2.723 34.635 1.00 33.80 7 ASP B N 1
ATOM 1048 C CA . ASP B 1 7 ? 33.268 1.348 34.202 1.00 34.09 7 ASP B CA 1
ATOM 1049 C C . ASP B 1 7 ? 32.195 1.284 33.116 1.00 32.97 7 ASP B C 1
ATOM 1050 O O . ASP B 1 7 ? 31.989 0.237 32.510 1.00 33.88 7 ASP B O 1
ATOM 1055 N N . PHE B 1 8 ? 31.515 2.400 32.870 1.00 27.87 8 PHE B N 1
ATOM 1056 C CA . PHE B 1 8 ? 30.468 2.425 31.852 1.00 29.46 8 PHE B CA 1
ATOM 1057 C C . PHE B 1 8 ? 30.776 3.260 30.605 1.00 26.10 8 PHE B C 1
ATOM 1058 O O . PHE B 1 8 ? 29.990 3.265 29.665 1.00 26.53 8 PHE B O 1
ATOM 1066 N N . TYR B 1 9 ? 31.907 3.961 30.590 1.00 25.72 9 TYR B N 1
ATOM 1067 C CA . TYR B 1 9 ? 32.271 4.792 29.438 1.00 28.14 9 TYR B CA 1
ATOM 1068 C C . TYR B 1 9 ? 32.380 4.042 28.112 1.00 28.11 9 TYR B C 1
ATOM 1069 O O . TYR B 1 9 ? 31.791 4.452 27.114 1.00 30.77 9 TYR B O 1
ATOM 1078 N N . GLN B 1 10 ? 33.135 2.947 28.100 1.00 25.27 10 GLN B N 1
ATOM 1079 C CA . GLN B 1 10 ? 33.354 2.200 26.868 1.00 26.35 10 GLN B CA 1
ATOM 1080 C C . GLN B 1 10 ? 32.118 1.843 26.042 1.00 24.68 10 GLN B C 1
ATOM 1081 O O . GLN B 1 10 ? 32.153 1.933 24.813 1.00 23.41 10 GLN B O 1
ATOM 1087 N N . THR B 1 11 ? 31.037 1.428 26.693 1.00 23.00 11 THR B N 1
ATOM 1088 C CA . THR B 1 11 ? 29.823 1.089 25.950 1.00 23.33 11 THR B CA 1
ATOM 1089 C C . THR B 1 11 ? 29.267 2.346 25.257 1.00 20.12 11 THR B C 1
ATOM 1090 O O . THR B 1 11 ? 28.858 2.290 24.095 1.00 20.13 11 THR B O 1
ATOM 1094 N N . PHE B 1 12 ? 29.269 3.481 25.959 1.00 18.84 12 PHE B N 1
ATOM 1095 C CA . PHE B 1 12 ? 28.784 4.727 25.360 1.00 16.89 12 PHE B CA 1
ATOM 1096 C C . PHE B 1 12 ? 29.682 5.126 24.195 1.00 17.79 12 PHE B C 1
ATOM 1097 O O . PHE B 1 12 ? 29.197 5.487 23.123 1.00 19.26 12 PHE B O 1
ATOM 1105 N N . PHE B 1 13 ? 30.994 5.053 24.394 1.00 15.55 13 PHE B N 1
ATOM 1106 C CA . PHE B 1 13 ? 31.919 5.420 23.327 1.00 18.79 13 PHE B CA 1
ATOM 1107 C C . PHE B 1 13 ? 31.639 4.617 22.064 1.00 18.15 13 PHE B C 1
ATOM 1108 O O . PHE B 1 13 ? 31.664 5.157 20.950 1.00 16.50 13 PHE B O 1
ATOM 1116 N N . ASP B 1 14 ? 31.380 3.324 22.233 1.00 16.81 14 ASP B N 1
ATOM 1117 C CA . ASP B 1 14 ? 31.094 2.457 21.095 1.00 17.84 14 ASP B CA 1
ATOM 1118 C C . ASP B 1 14 ? 29.789 2.899 20.444 1.00 17.02 14 ASP B C 1
ATOM 1119 O O . ASP B 1 14 ? 29.719 3.065 19.227 1.00 16.52 14 ASP B O 1
ATOM 1127 N N . GLU B 1 15 ? 28.757 3.096 21.261 1.00 16.71 15 GLU B N 1
ATOM 1128 C CA . GLU B 1 15 ? 27.457 3.508 20.741 1.00 17.19 15 GLU B CA 1
ATOM 1129 C C . GLU B 1 15 ? 27.556 4.844 20.009 1.00 16.45 15 GLU B C 1
ATOM 1130 O O . GLU B 1 15 ? 27.017 5.004 18.917 1.00 17.66 15 GLU B O 1
ATOM 1136 N N . ALA B 1 16 ? 28.236 5.807 20.625 1.00 18.38 16 ALA B N 1
ATOM 1137 C CA . ALA B 1 16 ? 28.366 7.136 20.024 1.00 17.41 16 ALA B CA 1
ATOM 1138 C C . ALA B 1 16 ? 29.108 7.110 18.696 1.00 15.65 16 ALA B C 1
ATOM 1139 O O . ALA B 1 16 ? 28.731 7.816 17.768 1.00 15.85 16 ALA B O 1
ATOM 1141 N N . ASP B 1 17 ? 30.166 6.311 18.590 1.00 18.12 17 ASP B N 1
ATOM 1142 C CA . ASP B 1 17 ? 30.878 6.236 17.312 1.00 16.86 17 ASP B CA 1
ATOM 1143 C C . ASP B 1 17 ? 29.901 5.781 16.235 1.00 14.97 17 ASP B C 1
ATOM 1144 O O . ASP B 1 17 ? 29.881 6.327 15.124 1.00 16.38 17 ASP B O 1
ATOM 1149 N N . GLU B 1 18 ? 29.089 4.780 16.563 1.00 14.69 18 GLU B N 1
ATOM 1150 C CA . GLU B 1 18 ? 28.100 4.251 15.615 1.00 19.77 18 GLU B CA 1
ATOM 1151 C C . GLU B 1 18 ? 27.083 5.314 15.237 1.00 19.17 18 GLU B C 1
ATOM 1152 O O . GLU B 1 18 ? 26.773 5.505 14.058 1.00 19.50 18 GLU B O 1
ATOM 1158 N N . LEU B 1 19 ? 26.553 5.997 16.247 1.00 15.74 19 LEU B N 1
ATOM 1159 C CA . LEU B 1 19 ? 25.556 7.036 16.008 1.00 18.13 19 LEU B CA 1
ATOM 1160 C C . LEU B 1 19 ? 26.131 8.160 15.145 1.00 19.44 19 LEU B C 1
ATOM 1161 O O . LEU B 1 19 ? 25.477 8.641 14.223 1.00 16.67 19 LEU B O 1
ATOM 1166 N N . LEU B 1 20 ? 27.354 8.585 15.454 1.00 18.49 20 LEU B N 1
ATOM 1167 C CA . LEU B 1 20 ? 27.997 9.645 14.677 1.00 19.37 20 LEU B CA 1
ATOM 1168 C C . LEU B 1 20 ? 28.157 9.196 13.220 1.00 19.35 20 LEU B C 1
ATOM 1169 O O . LEU B 1 20 ? 27.835 9.939 12.296 1.00 19.37 20 LEU B O 1
ATOM 1174 N N . ALA B 1 21 ? 28.635 7.971 13.023 1.00 22.69 21 ALA B N 1
ATOM 1175 C CA . ALA B 1 21 ? 28.812 7.433 11.681 1.00 25.79 21 ALA B CA 1
ATOM 1176 C C . ALA B 1 21 ? 27.482 7.477 10.934 1.00 25.98 21 ALA B C 1
ATOM 1177 O O . ALA B 1 21 ? 27.402 7.902 9.778 1.00 28.81 21 ALA B O 1
ATOM 1179 N N . ASP B 1 22 ? 26.435 7.029 11.608 1.00 26.24 22 ASP B N 1
ATOM 1180 C CA . ASP B 1 22 ? 25.105 7.020 11.030 1.00 27.41 22 ASP B CA 1
ATOM 1181 C C . ASP B 1 22 ? 24.630 8.442 10.733 1.00 24.53 22 ASP B C 1
ATOM 1182 O O . ASP B 1 22 ? 24.052 8.719 9.680 1.00 18.97 22 ASP B O 1
ATOM 1195 N N . GLU B 1 24 ? 26.364 11.101 10.073 1.00 18.95 24 GLU B N 1
ATOM 1196 C CA . GLU B 1 24 ? 27.054 11.645 8.910 1.00 22.05 24 GLU B CA 1
ATOM 1197 C C . GLU B 1 24 ? 26.405 11.232 7.593 1.00 20.36 24 GLU B C 1
ATOM 1198 O O . GLU B 1 24 ? 26.091 12.076 6.757 1.00 20.27 24 GLU B O 1
ATOM 1204 N N . GLN B 1 25 ? 26.197 9.933 7.411 1.00 23.34 25 GLN B N 1
ATOM 1205 C CA . GLN B 1 25 ? 25.601 9.442 6.175 1.00 23.84 25 GLN B CA 1
ATOM 1206 C C . GLN B 1 25 ? 24.219 10.031 5.950 1.00 22.73 25 GLN B C 1
ATOM 1207 O O . GLN B 1 25 ? 23.873 10.412 4.834 1.00 25.05 25 GLN B O 1
ATOM 1213 N N . HIS B 1 26 ? 23.426 10.096 7.013 1.00 22.92 26 HIS B N 1
ATOM 1214 C CA . HIS B 1 26 ? 22.082 10.654 6.921 1.00 22.66 26 HIS B CA 1
ATOM 1215 C C . HIS B 1 26 ? 22.151 12.128 6.540 1.00 22.36 26 HIS B C 1
ATOM 1216 O O . HIS B 1 26 ? 21.276 12.639 5.840 1.00 23.10 26 HIS B O 1
ATOM 1223 N N . LEU B 1 27 ? 23.190 12.816 6.999 1.00 19.41 27 LEU B N 1
ATOM 1224 C CA . LEU B 1 27 ? 23.336 14.227 6.650 1.00 22.83 27 LEU B CA 1
ATOM 1225 C C . LEU B 1 27 ? 23.692 14.311 5.170 1.00 22.12 27 LEU B C 1
ATOM 1226 O O . LEU B 1 27 ? 23.191 15.169 4.454 1.00 25.12 27 LEU B O 1
ATOM 1231 N N . LEU B 1 28 ? 24.553 13.403 4.722 1.00 25.13 28 LEU B N 1
ATOM 1232 C CA . LEU B 1 28 ? 24.983 13.370 3.329 1.00 27.47 28 LEU B CA 1
ATOM 1233 C C . LEU B 1 28 ? 23.838 13.062 2.382 1.00 28.81 28 LEU B C 1
ATOM 1234 O O . LEU B 1 28 ? 23.827 13.515 1.244 1.00 29.61 28 LEU B O 1
ATOM 1239 N N . ASP B 1 29 ? 22.859 12.303 2.853 1.00 30.32 29 ASP B N 1
ATOM 1240 C CA . ASP B 1 29 ? 21.730 11.963 2.003 1.00 30.91 29 ASP B CA 1
ATOM 1241 C C . ASP B 1 29 ? 20.594 12.974 2.033 1.00 31.74 29 ASP B C 1
ATOM 1242 O O . ASP B 1 29 ? 19.623 12.834 1.297 1.00 31.16 29 ASP B O 1
ATOM 1247 N N . LEU B 1 30 ? 20.706 13.993 2.880 1.00 30.97 30 LEU B N 1
ATOM 1248 C CA . LEU B 1 30 ? 19.652 14.998 2.962 1.00 32.84 30 LEU B CA 1
ATOM 1249 C C . LEU B 1 30 ? 19.484 15.761 1.646 1.00 36.02 30 LEU B C 1
ATOM 1250 O O . LEU B 1 30 ? 20.446 15.955 0.900 1.00 36.01 30 LEU B O 1
ATOM 1255 N N . VAL B 1 31 ? 18.251 16.182 1.375 1.00 38.77 31 VAL B N 1
ATOM 1256 C CA . VAL B 1 31 ? 17.912 16.931 0.170 1.00 42.30 31 VAL B CA 1
ATOM 1257 C C . VAL B 1 31 ? 17.295 18.272 0.563 1.00 45.15 31 VAL B C 1
ATOM 1258 O O . VAL B 1 31 ? 16.177 18.325 1.088 1.00 44.48 31 VAL B O 1
ATOM 1262 N N . PRO B 1 32 ? 18.024 19.374 0.315 1.00 45.76 32 PRO B N 1
ATOM 1263 C CA . PRO B 1 32 ? 17.576 20.734 0.635 1.00 46.69 32 PRO B CA 1
ATOM 1264 C C . PRO B 1 32 ? 16.122 21.011 0.239 1.00 47.44 32 PRO B C 1
ATOM 1265 O O . PRO B 1 32 ? 15.371 21.631 0.998 1.00 48.64 32 PRO B O 1
ATOM 1269 N N . ALA B 1 37 ? 10.439 15.493 5.935 1.00 42.22 37 ALA B N 1
ATOM 1270 C CA . ALA B 1 37 ? 10.432 15.593 7.393 1.00 40.34 37 ALA B CA 1
ATOM 1271 C C . ALA B 1 37 ? 11.024 14.341 8.036 1.00 38.63 37 ALA B C 1
ATOM 1272 O O . ALA B 1 37 ? 11.859 14.429 8.946 1.00 37.20 37 ALA B O 1
ATOM 1274 N N . GLU B 1 38 ? 10.588 13.174 7.571 1.00 35.65 38 GLU B N 1
ATOM 1275 C CA . GLU B 1 38 ? 11.096 11.923 8.119 1.00 31.91 38 GLU B CA 1
ATOM 1276 C C . GLU B 1 38 ? 12.589 11.856 7.885 1.00 30.33 38 GLU B C 1
ATOM 1277 O O . GLU B 1 38 ? 13.298 11.174 8.612 1.00 31.32 38 GLU B O 1
ATOM 1283 N N . GLN B 1 39 ? 13.075 12.584 6.884 1.00 31.59 39 GLN B N 1
ATOM 1284 C CA . GLN B 1 39 ? 14.497 12.550 6.585 1.00 31.25 39 GLN B CA 1
ATOM 1285 C C . GLN B 1 39 ? 15.343 13.056 7.750 1.00 28.50 39 GLN B C 1
ATOM 1286 O O . GLN B 1 39 ? 16.522 12.730 7.857 1.00 29.69 39 GLN B O 1
ATOM 1292 N N . LEU B 1 40 ? 14.738 13.831 8.639 1.00 26.27 40 LEU B N 1
ATOM 1293 C CA . LEU B 1 40 ? 15.464 14.345 9.790 1.00 24.74 40 LEU B CA 1
ATOM 1294 C C . LEU B 1 40 ? 15.433 13.415 11.017 1.00 24.14 40 LEU B C 1
ATOM 1295 O O . LEU B 1 40 ? 16.284 13.525 11.894 1.00 23.85 40 LEU B O 1
ATOM 1300 N N . ASN B 1 41 ? 14.465 12.498 11.060 1.00 24.37 41 ASN B N 1
ATOM 1301 C CA . ASN B 1 41 ? 14.286 11.567 12.190 1.00 23.34 41 ASN B CA 1
ATOM 1302 C C . ASN B 1 41 ? 15.526 10.840 12.689 1.00 23.60 41 ASN B C 1
ATOM 1303 O O . ASN B 1 41 ? 15.869 10.914 13.872 1.00 23.54 41 ASN B O 1
ATOM 1308 N N . ALA B 1 42 ? 16.190 10.118 11.797 1.00 21.66 42 ALA B N 1
ATOM 1309 C CA . ALA B 1 42 ? 17.385 9.379 12.184 1.00 23.02 42 ALA B CA 1
ATOM 1310 C C . ALA B 1 42 ? 18.421 10.288 12.829 1.00 21.78 42 ALA B C 1
ATOM 1311 O O . ALA B 1 42 ? 19.058 9.919 13.806 1.00 22.18 42 ALA B O 1
ATOM 1313 N N . ILE B 1 43 ? 18.573 11.489 12.287 1.00 18.72 43 ILE B N 1
ATOM 1314 C CA . ILE B 1 43 ? 19.540 12.448 12.811 1.00 15.47 43 ILE B CA 1
ATOM 1315 C C . ILE B 1 43 ? 19.178 12.906 14.229 1.00 16.34 43 ILE B C 1
ATOM 1316 O O . ILE B 1 43 ? 20.048 12.964 15.099 1.00 15.43 43 ILE B O 1
ATOM 1321 N N . PHE B 1 44 ? 17.903 13.220 14.466 1.00 16.22 44 PHE B N 1
ATOM 1322 C CA . PHE B 1 44 ? 17.437 13.644 15.795 1.00 16.07 44 PHE B CA 1
ATOM 1323 C C . PHE B 1 44 ? 17.650 12.518 16.791 1.00 18.60 44 PHE B C 1
ATOM 1324 O O . PHE B 1 44 ? 18.171 12.718 17.894 1.00 21.49 44 PHE B O 1
ATOM 1332 N N . ARG B 1 45 ? 17.227 11.327 16.386 1.00 17.56 45 ARG B N 1
ATOM 1333 C CA . ARG B 1 45 ? 17.354 10.123 17.191 1.00 18.81 45 ARG B CA 1
ATOM 1334 C C . ARG B 1 45 ? 18.812 9.970 17.639 1.00 17.13 45 ARG B C 1
ATOM 1335 O O . ARG B 1 45 ? 19.080 9.784 18.821 1.00 19.77 45 ARG B O 1
ATOM 1343 N N . ALA B 1 46 ? 19.754 10.066 16.697 1.00 15.49 46 ALA B N 1
ATOM 1344 C CA . ALA B 1 46 ? 21.179 9.933 17.027 1.00 16.37 46 ALA B CA 1
ATOM 1345 C C . ALA B 1 46 ? 21.616 11.028 18.005 1.00 13.95 46 ALA B C 1
ATOM 1346 O O . ALA B 1 46 ? 22.239 10.746 19.018 1.00 15.22 46 ALA B O 1
ATOM 1348 N N . ALA B 1 47 ? 21.276 12.276 17.706 1.00 17.74 47 ALA B N 1
ATOM 1349 C CA . ALA B 1 47 ? 21.640 13.388 18.586 1.00 15.93 47 ALA B CA 1
ATOM 1350 C C . ALA B 1 47 ? 21.072 13.174 19.998 1.00 17.28 47 ALA B C 1
ATOM 1351 O O . ALA B 1 47 ? 21.779 13.341 21.007 1.00 15.64 47 ALA B O 1
ATOM 1353 N N . HIS B 1 48 ? 19.796 12.801 20.068 1.00 14.69 48 HIS B N 1
ATOM 1354 C CA . HIS B 1 48 ? 19.146 12.554 21.353 1.00 15.29 48 HIS B CA 1
ATOM 1355 C C . HIS B 1 48 ? 19.936 11.552 22.178 1.00 13.58 48 HIS B C 1
ATOM 1356 O O . HIS B 1 48 ? 20.233 11.804 23.335 1.00 13.16 48 HIS B O 1
ATOM 1363 N N . SER B 1 49 ? 20.274 10.414 21.581 1.00 17.00 49 SER B N 1
ATOM 1364 C CA . SER B 1 49 ? 21.034 9.384 22.290 1.00 17.80 49 SER B CA 1
ATOM 1365 C C . SER B 1 49 ? 22.411 9.884 22.709 1.00 18.63 49 SER B C 1
ATOM 1366 O O . SER B 1 49 ? 22.858 9.624 23.830 1.00 12.60 49 SER B O 1
ATOM 1369 N N . ILE B 1 50 ? 23.087 10.604 21.814 1.00 14.94 50 ILE B N 1
ATOM 1370 C CA . ILE B 1 50 ? 24.418 11.116 22.137 1.00 13.45 50 ILE B CA 1
ATOM 1371 C C . ILE B 1 50 ? 24.357 12.099 23.306 1.00 15.38 50 ILE B C 1
ATOM 1372 O O . ILE B 1 50 ? 25.160 12.019 24.235 1.00 16.52 50 ILE B O 1
ATOM 1377 N N . LYS B 1 51 ? 23.392 13.011 23.267 1.00 14.05 51 LYS B N 1
ATOM 1378 C CA . LYS B 1 51 ? 23.230 13.998 24.326 1.00 16.14 51 LYS B CA 1
ATOM 1379 C C . LYS B 1 51 ? 22.880 13.335 25.653 1.00 17.31 51 LYS B C 1
ATOM 1380 O O . LYS B 1 51 ? 23.370 13.741 26.713 1.00 13.60 51 LYS B O 1
ATOM 1386 N N . GLY B 1 52 ? 22.019 12.323 25.584 1.00 15.96 52 GLY B N 1
ATOM 1387 C CA . GLY B 1 52 ? 21.613 11.616 26.783 1.00 17.26 52 GLY B CA 1
ATOM 1388 C C . GLY B 1 52 ? 22.818 11.020 27.480 1.00 17.00 52 GLY B C 1
ATOM 1389 O O . GLY B 1 52 ? 23.040 11.247 28.663 1.00 18.42 52 GLY B O 1
ATOM 1390 N N . GLY B 1 53 ? 23.603 10.243 26.746 1.00 17.60 53 GLY B N 1
ATOM 1391 C CA . GLY B 1 53 ? 24.791 9.657 27.339 1.00 15.37 53 GLY B CA 1
ATOM 1392 C C . GLY B 1 53 ? 25.783 10.721 27.798 1.00 12.90 53 GLY B C 1
ATOM 1393 O O . GLY B 1 53 ? 26.445 10.553 28.825 1.00 11.67 53 GLY B O 1
ATOM 1394 N N . ALA B 1 54 ? 25.896 11.814 27.045 1.00 11.59 54 ALA B N 1
ATOM 1395 C CA . ALA B 1 54 ? 26.829 12.877 27.419 1.00 13.39 54 ALA B CA 1
ATOM 1396 C C . ALA B 1 54 ? 26.418 13.458 28.773 1.00 11.65 54 ALA B C 1
ATOM 1397 O O . ALA B 1 54 ? 27.267 13.749 29.612 1.00 13.73 54 ALA B O 1
ATOM 1399 N N . GLY B 1 55 ? 25.114 13.616 28.984 1.00 12.26 55 GLY B N 1
ATOM 1400 C CA . GLY B 1 55 ? 24.631 14.140 30.252 1.00 10.22 55 GLY B CA 1
ATOM 1401 C C . GLY B 1 55 ? 24.844 13.141 31.388 1.00 15.75 55 GLY B C 1
ATOM 1402 O O . GLY B 1 55 ? 25.197 13.529 32.501 1.00 12.40 55 GLY B O 1
ATOM 1403 N N . THR B 1 56 ? 24.632 11.853 31.114 1.00 15.14 56 THR B N 1
ATOM 1404 C CA . THR B 1 56 ? 24.808 10.826 32.145 1.00 19.25 56 THR B CA 1
ATOM 1405 C C . THR B 1 56 ? 26.250 10.811 32.652 1.00 18.12 56 THR B C 1
ATOM 1406 O O . THR B 1 56 ? 26.500 10.684 33.844 1.00 19.33 56 THR B O 1
ATOM 1410 N N . PHE B 1 57 ? 27.199 10.950 31.738 1.00 17.93 57 PHE B N 1
ATOM 1411 C CA . PHE B 1 57 ? 28.603 10.907 32.116 1.00 19.21 57 PHE B CA 1
ATOM 1412 C C . PHE B 1 57 ? 29.298 12.254 32.318 1.00 20.66 57 PHE B C 1
ATOM 1413 O O . PHE B 1 57 ? 30.515 12.311 32.470 1.00 20.78 57 PHE B O 1
ATOM 1421 N N . GLY B 1 58 ? 28.524 13.334 32.327 1.00 19.32 58 GLY B N 1
ATOM 1422 C CA . GLY B 1 58 ? 29.112 14.642 32.554 1.00 20.51 58 GLY B CA 1
ATOM 1423 C C . GLY B 1 58 ? 30.050 15.178 31.486 1.00 16.29 58 GLY B C 1
ATOM 1424 O O . GLY B 1 58 ? 30.963 15.930 31.800 1.00 16.80 58 GLY B O 1
ATOM 1425 N N . PHE B 1 59 ? 29.827 14.798 30.231 1.00 17.22 59 PHE B N 1
ATOM 1426 C CA . PHE B 1 59 ? 30.629 15.287 29.106 1.00 12.38 59 PHE B CA 1
ATOM 1427 C C . PHE B 1 59 ? 30.000 16.629 28.665 1.00 15.61 59 PHE B C 1
ATOM 1428 O O . PHE B 1 59 ? 29.388 16.744 27.592 1.00 12.03 59 PHE B O 1
ATOM 1436 N N . THR B 1 60 ? 30.158 17.633 29.528 1.00 12.19 60 THR B N 1
ATOM 1437 C CA . THR B 1 60 ? 29.616 18.972 29.330 1.00 11.54 60 THR B CA 1
ATOM 1438 C C . THR B 1 60 ? 29.711 19.512 27.914 1.00 13.11 60 THR B C 1
ATOM 1439 O O . THR B 1 60 ? 28.698 19.871 27.293 1.00 13.59 60 THR B O 1
ATOM 1443 N N . ILE B 1 61 ? 30.932 19.567 27.404 1.00 11.49 61 ILE B N 1
ATOM 1444 C CA . ILE B 1 61 ? 31.174 20.075 26.066 1.00 9.64 61 ILE B CA 1
ATOM 1445 C C . ILE B 1 61 ? 30.388 19.336 24.987 1.00 10.19 61 ILE B C 1
ATOM 1446 O O . ILE B 1 61 ? 29.727 19.968 24.159 1.00 8.79 61 ILE B O 1
ATOM 1451 N N . LEU B 1 62 ? 30.416 18.007 25.000 1.00 12.18 62 LEU B N 1
ATOM 1452 C CA . LEU B 1 62 ? 29.666 17.262 23.992 1.00 11.11 62 LEU B CA 1
ATOM 1453 C C . LEU B 1 62 ? 28.174 17.452 24.211 1.00 8.80 62 LEU B C 1
ATOM 1454 O O . LEU B 1 62 ? 27.411 17.593 23.250 1.00 12.05 62 LEU B O 1
ATOM 1459 N N . GLN B 1 63 ? 27.744 17.477 25.466 1.00 10.70 63 GLN B N 1
ATOM 1460 C CA . GLN B 1 63 ? 26.323 17.643 25.733 1.00 9.32 63 GLN B CA 1
ATOM 1461 C C . GLN B 1 63 ? 25.750 18.961 25.214 1.00 12.23 63 GLN B C 1
ATOM 1462 O O . GLN B 1 63 ? 24.663 18.981 24.618 1.00 10.88 63 GLN B O 1
ATOM 1468 N N . GLU B 1 64 ? 26.460 20.056 25.477 1.00 10.89 64 GLU B N 1
ATOM 1469 C CA . GLU B 1 64 ? 26.010 21.383 25.060 1.00 14.79 64 GLU B CA 1
ATOM 1470 C C . GLU B 1 64 ? 26.073 21.520 23.546 1.00 10.58 64 GLU B C 1
ATOM 1471 O O . GLU B 1 64 ? 25.198 22.112 22.916 1.00 12.82 64 GLU B O 1
ATOM 1477 N N . THR B 1 65 ? 27.121 20.965 22.962 1.00 11.02 65 THR B N 1
ATOM 1478 C CA . THR B 1 65 ? 27.281 21.044 21.525 1.00 9.54 65 THR B CA 1
ATOM 1479 C C . THR B 1 65 ? 26.120 20.335 20.851 1.00 8.14 65 THR B C 1
ATOM 1480 O O . THR B 1 65 ? 25.519 20.854 19.911 1.00 8.18 65 THR B O 1
ATOM 1484 N N . THR B 1 66 ? 25.796 19.143 21.343 1.00 9.84 66 THR B N 1
ATOM 1485 C CA . THR B 1 66 ? 24.712 18.361 20.764 1.00 10.32 66 THR B CA 1
ATOM 1486 C C . THR B 1 66 ? 23.360 19.064 20.940 1.00 11.28 66 THR B C 1
ATOM 1487 O O . THR B 1 66 ? 22.520 19.048 20.046 1.00 13.66 66 THR B O 1
ATOM 1491 N N . HIS B 1 67 ? 23.169 19.692 22.093 1.00 10.98 67 HIS B N 1
ATOM 1492 C CA . HIS B 1 67 ? 21.938 20.418 22.395 1.00 10.02 67 HIS B CA 1
ATOM 1493 C C . HIS B 1 67 ? 21.726 21.559 21.399 1.00 11.72 67 HIS B C 1
ATOM 1494 O O . HIS B 1 67 ? 20.624 21.730 20.864 1.00 11.09 67 HIS B O 1
ATOM 1501 N N . LEU B 1 68 ? 22.780 22.322 21.107 1.00 9.70 68 LEU B N 1
ATOM 1502 C CA . LEU B 1 68 ? 22.614 23.430 20.175 1.00 9.46 68 LEU B CA 1
ATOM 1503 C C . LEU B 1 68 ? 22.361 22.940 18.754 1.00 12.13 68 LEU B C 1
ATOM 1504 O O . LEU B 1 68 ? 21.709 23.624 17.957 1.00 11.23 68 LEU B O 1
ATOM 1517 N N . GLU B 1 70 ? 20.658 20.205 18.098 1.00 12.47 70 GLU B N 1
ATOM 1518 C CA . GLU B 1 70 ? 19.253 19.816 18.161 1.00 14.64 70 GLU B CA 1
ATOM 1519 C C . GLU B 1 70 ? 18.336 21.018 17.999 1.00 13.25 70 GLU B C 1
ATOM 1520 O O . GLU B 1 70 ? 17.329 20.934 17.300 1.00 15.28 70 GLU B O 1
ATOM 1526 N N . ASN B 1 71 ? 18.668 22.128 18.658 1.00 15.46 71 ASN B N 1
ATOM 1527 C CA . ASN B 1 71 ? 17.862 23.340 18.548 1.00 15.00 71 ASN B CA 1
ATOM 1528 C C . ASN B 1 71 ? 17.748 23.806 17.096 1.00 15.49 71 ASN B C 1
ATOM 1529 O O . ASN B 1 71 ? 16.667 24.135 16.631 1.00 15.00 71 ASN B O 1
ATOM 1534 N N . LEU B 1 72 ? 18.867 23.851 16.382 1.00 14.15 72 LEU B N 1
ATOM 1535 C CA . LEU B 1 72 ? 18.840 24.292 14.993 1.00 15.56 72 LEU B CA 1
ATOM 1536 C C . LEU B 1 72 ? 18.044 23.293 14.140 1.00 17.22 72 LEU B C 1
ATOM 1537 O O . LEU B 1 72 ? 17.225 23.690 13.308 1.00 16.38 72 LEU B O 1
ATOM 1542 N N . LEU B 1 73 ? 18.276 21.999 14.354 1.00 15.50 73 LEU B N 1
ATOM 1543 C CA . LEU B 1 73 ? 17.544 20.957 13.623 1.00 16.48 73 LEU B CA 1
ATOM 1544 C C . LEU B 1 73 ? 16.036 21.105 13.843 1.00 17.76 73 LEU B C 1
ATOM 1545 O O . LEU B 1 73 ? 15.235 20.919 12.920 1.00 17.01 73 LEU B O 1
ATOM 1550 N N . ASP B 1 74 ? 15.650 21.420 15.079 1.00 17.82 74 ASP B N 1
ATOM 1551 C CA . ASP B 1 74 ? 14.237 21.582 15.389 1.00 19.11 74 ASP B CA 1
ATOM 1552 C C . ASP B 1 74 ? 13.651 22.758 14.612 1.00 21.82 74 ASP B C 1
ATOM 1553 O O . ASP B 1 74 ? 12.481 22.730 14.234 1.00 19.65 74 ASP B O 1
ATOM 1558 N N . GLU B 1 75 ? 14.458 23.792 14.375 1.00 24.43 75 GLU B N 1
ATOM 1559 C CA . GLU B 1 75 ? 13.977 24.941 13.616 1.00 26.32 75 GLU B CA 1
ATOM 1560 C C . GLU B 1 75 ? 13.587 24.470 12.220 1.00 24.98 75 GLU B C 1
ATOM 1561 O O . GLU B 1 75 ? 12.587 24.925 11.653 1.00 25.94 75 GLU B O 1
ATOM 1567 N N . ALA B 1 76 ? 14.370 23.542 11.677 1.00 22.03 76 ALA B N 1
ATOM 1568 C CA . ALA B 1 76 ? 14.106 22.990 10.357 1.00 20.54 76 ALA B CA 1
ATOM 1569 C C . ALA B 1 76 ? 12.892 22.065 10.403 1.00 22.82 76 ALA B C 1
ATOM 1570 O O . ALA B 1 76 ? 12.040 22.090 9.513 1.00 24.65 76 ALA B O 1
ATOM 1572 N N . ARG B 1 77 ? 12.820 21.243 11.441 1.00 19.84 77 ARG B N 1
ATOM 1573 C CA . ARG B 1 77 ? 11.717 20.304 11.590 1.00 22.81 77 ARG B CA 1
ATOM 1574 C C . ARG B 1 77 ? 10.374 21.028 11.717 1.00 25.10 77 ARG B C 1
ATOM 1575 O O . ARG B 1 77 ? 9.379 20.601 11.124 1.00 24.95 77 ARG B O 1
ATOM 1583 N N . ARG B 1 78 ? 10.346 22.119 12.484 1.00 25.70 78 ARG B N 1
ATOM 1584 C CA . ARG B 1 78 ? 9.119 22.894 12.670 1.00 27.88 78 ARG B CA 1
ATOM 1585 C C . ARG B 1 78 ? 8.806 23.724 11.430 1.00 30.55 78 ARG B C 1
ATOM 1586 O O . ARG B 1 78 ? 7.812 24.448 11.400 1.00 31.85 78 ARG B O 1
ATOM 1594 N N . GLY B 1 79 ? 9.663 23.632 10.418 1.00 31.51 79 GLY B N 1
ATOM 1595 C CA . GLY B 1 79 ? 9.439 24.387 9.197 1.00 34.37 79 GLY B CA 1
ATOM 1596 C C . GLY B 1 79 ? 9.704 25.879 9.310 1.00 36.85 79 GLY B C 1
ATOM 1597 O O . GLY B 1 79 ? 9.396 26.633 8.385 1.00 38.26 79 GLY B O 1
ATOM 1598 N N . GLU B 1 80 ? 10.274 26.308 10.434 1.00 37.42 80 GLU B N 1
ATOM 1599 C CA . GLU B 1 80 ? 10.595 27.720 10.662 1.00 38.69 80 GLU B CA 1
ATOM 1600 C C . GLU B 1 80 ? 11.906 28.098 9.986 1.00 38.50 80 GLU B C 1
ATOM 1601 O O . GLU B 1 80 ? 12.338 29.250 10.037 1.00 36.86 80 GLU B O 1
ATOM 1615 N N . GLN B 1 82 ? 14.519 26.957 6.426 1.00 38.02 82 GLN B N 1
ATOM 1616 C CA . GLN B 1 82 ? 14.675 26.167 5.221 1.00 39.94 82 GLN B CA 1
ATOM 1617 C C . GLN B 1 82 ? 16.071 25.562 5.176 1.00 36.78 82 GLN B C 1
ATOM 1618 O O . GLN B 1 82 ? 17.049 26.233 5.477 1.00 35.20 82 GLN B O 1
ATOM 1624 N N . LEU B 1 83 ? 16.150 24.285 4.820 1.00 34.55 83 LEU B N 1
ATOM 1625 C CA . LEU B 1 83 ? 17.429 23.606 4.714 1.00 33.38 83 LEU B CA 1
ATOM 1626 C C . LEU B 1 83 ? 18.080 24.009 3.406 1.00 33.02 83 LEU B C 1
ATOM 1627 O O . LEU B 1 83 ? 17.407 24.124 2.380 1.00 33.50 83 LEU B O 1
ATOM 1632 N N . ASN B 1 84 ? 19.386 24.242 3.450 1.00 29.85 84 ASN B N 1
ATOM 1633 C CA . ASN B 1 84 ? 20.142 24.590 2.258 1.00 27.05 84 ASN B CA 1
ATOM 1634 C C . ASN B 1 84 ? 21.510 23.971 2.474 1.00 24.84 84 ASN B C 1
ATOM 1635 O O . ASN B 1 84 ? 21.870 23.657 3.608 1.00 27.29 84 ASN B O 1
ATOM 1640 N N . THR B 1 85 ? 22.263 23.775 1.397 1.00 20.49 85 THR B N 1
ATOM 1641 C CA . THR B 1 85 ? 23.580 23.147 1.492 1.00 20.55 85 THR B CA 1
ATOM 1642 C C . THR B 1 85 ? 24.520 23.760 2.531 1.00 17.88 85 THR B C 1
ATOM 1643 O O . THR B 1 85 ? 25.335 23.048 3.133 1.00 15.40 85 THR B O 1
ATOM 1647 N N . ASP B 1 86 ? 24.432 25.070 2.741 1.00 18.63 86 ASP B N 1
ATOM 1648 C CA . ASP B 1 86 ? 25.291 25.707 3.745 1.00 19.88 86 ASP B CA 1
ATOM 1649 C C . ASP B 1 86 ? 24.920 25.245 5.166 1.00 18.72 86 ASP B C 1
ATOM 1650 O O . ASP B 1 86 ? 25.797 25.029 6.003 1.00 19.12 86 ASP B O 1
ATOM 1655 N N . ILE B 1 87 ? 23.625 25.109 5.444 1.00 19.33 87 ILE B N 1
ATOM 1656 C CA . ILE B 1 87 ? 23.198 24.658 6.773 1.00 20.71 87 ILE B CA 1
ATOM 1657 C C . ILE B 1 87 ? 23.606 23.195 6.962 1.00 20.67 87 ILE B C 1
ATOM 1658 O O . ILE B 1 87 ? 24.063 22.800 8.038 1.00 20.10 87 ILE B O 1
ATOM 1663 N N . ILE B 1 88 ? 23.457 22.393 5.911 1.00 19.02 88 ILE B N 1
ATOM 1664 C CA . ILE B 1 88 ? 23.833 20.989 5.995 1.00 17.59 88 ILE B CA 1
ATOM 1665 C C . ILE B 1 88 ? 25.341 20.864 6.219 1.00 19.53 88 ILE B C 1
ATOM 1666 O O . ILE B 1 88 ? 25.792 19.979 6.939 1.00 18.56 88 ILE B O 1
ATOM 1671 N N . ASN B 1 89 ? 26.122 21.773 5.643 1.00 19.44 89 ASN B N 1
ATOM 1672 C CA . ASN B 1 89 ? 27.576 21.726 5.824 1.00 20.35 89 ASN B CA 1
ATOM 1673 C C . ASN B 1 89 ? 27.952 22.097 7.255 1.00 18.17 89 ASN B C 1
ATOM 1674 O O . ASN B 1 89 ? 28.941 21.606 7.788 1.00 20.55 89 ASN B O 1
ATOM 1679 N N . LEU B 1 90 ? 27.181 22.983 7.872 1.00 18.83 90 LEU B N 1
ATOM 1680 C CA . LEU B 1 90 ? 27.447 23.338 9.259 1.00 17.24 90 LEU B CA 1
ATOM 1681 C C . LEU B 1 90 ? 27.191 22.082 10.110 1.00 16.19 90 LEU B C 1
ATOM 1682 O O . LEU B 1 90 ? 28.001 21.720 10.960 1.00 18.54 90 LEU B O 1
ATOM 1687 N N . PHE B 1 91 ? 26.061 21.426 9.863 1.00 17.25 91 PHE B N 1
ATOM 1688 C CA . PHE B 1 91 ? 25.700 20.191 10.558 1.00 17.67 91 PHE B CA 1
ATOM 1689 C C . PHE B 1 91 ? 26.806 19.157 10.364 1.00 17.72 91 PHE B C 1
ATOM 1690 O O . PHE B 1 91 ? 27.174 18.449 11.297 1.00 17.38 91 PHE B O 1
ATOM 1698 N N . LEU B 1 92 ? 27.345 19.067 9.153 1.00 19.23 92 LEU B N 1
ATOM 1699 C CA . LEU B 1 92 ? 28.418 18.105 8.905 1.00 20.79 92 LEU B CA 1
ATOM 1700 C C . LEU B 1 92 ? 29.655 18.533 9.674 1.00 18.41 92 LEU B C 1
ATOM 1701 O O . LEU B 1 92 ? 30.414 17.710 10.158 1.00 18.65 92 LEU B O 1
ATOM 1706 N N . GLU B 1 93 ? 29.862 19.834 9.796 1.00 20.13 93 GLU B N 1
ATOM 1707 C CA . GLU B 1 93 ? 31.018 20.295 10.541 1.00 19.64 93 GLU B CA 1
ATOM 1708 C C . GLU B 1 93 ? 30.811 19.967 12.021 1.00 15.98 93 GLU B C 1
ATOM 1709 O O . GLU B 1 93 ? 31.744 19.569 12.712 1.00 12.97 93 GLU B O 1
ATOM 1715 N N . THR B 1 94 ? 29.582 20.139 12.502 1.00 15.21 94 THR B N 1
ATOM 1716 C CA . THR B 1 94 ? 29.257 19.846 13.902 1.00 14.23 94 THR B CA 1
ATOM 1717 C C . THR B 1 94 ? 29.520 18.369 14.237 1.00 10.39 94 THR B C 1
ATOM 1718 O O . THR B 1 94 ? 30.038 18.046 15.303 1.00 13.36 94 THR B O 1
ATOM 1722 N N . LYS B 1 95 ? 29.183 17.473 13.316 1.00 12.53 95 LYS B N 1
ATOM 1723 C CA . LYS B 1 95 ? 29.407 16.049 13.536 1.00 14.40 95 LYS B CA 1
ATOM 1724 C C . LYS B 1 95 ? 30.905 15.798 13.689 1.00 14.26 95 LYS B C 1
ATOM 1725 O O . LYS B 1 95 ? 31.321 15.054 14.569 1.00 16.86 95 LYS B O 1
ATOM 1731 N N . ASP B 1 96 ? 31.716 16.440 12.852 1.00 15.12 96 ASP B N 1
ATOM 1732 C CA . ASP B 1 96 ? 33.165 16.270 12.934 1.00 16.23 96 ASP B CA 1
ATOM 1733 C C . ASP B 1 96 ? 33.700 16.744 14.286 1.00 16.90 96 ASP B C 1
ATOM 1734 O O . ASP B 1 96 ? 34.517 16.065 14.922 1.00 13.31 96 ASP B O 1
ATOM 1739 N N . ILE B 1 97 ? 33.240 17.910 14.729 1.00 15.23 97 ILE B N 1
ATOM 1740 C CA . ILE B 1 97 ? 33.679 18.441 16.014 1.00 14.11 97 ILE B CA 1
ATOM 1741 C C . ILE B 1 97 ? 33.185 17.545 17.144 1.00 12.58 97 ILE B C 1
ATOM 1742 O O . ILE B 1 97 ? 33.907 17.306 18.107 1.00 17.45 97 ILE B O 1
ATOM 1755 N N . GLN B 1 99 ? 32.731 14.377 16.964 1.00 14.42 99 GLN B N 1
ATOM 1756 C CA . GLN B 1 99 ? 33.573 13.172 16.903 1.00 17.05 99 GLN B CA 1
ATOM 1757 C C . GLN B 1 99 ? 34.915 13.443 17.580 1.00 16.70 99 GLN B C 1
ATOM 1758 O O . GLN B 1 99 ? 35.434 12.607 18.340 1.00 14.88 99 GLN B O 1
ATOM 1764 N N . GLU B 1 100 ? 35.477 14.617 17.299 1.00 15.66 100 GLU B N 1
ATOM 1765 C CA . GLU B 1 100 ? 36.749 15.003 17.904 1.00 16.47 100 GLU B CA 1
ATOM 1766 C C . GLU B 1 100 ? 36.555 15.107 19.411 1.00 14.91 100 GLU B C 1
ATOM 1767 O O . GLU B 1 100 ? 37.429 14.724 20.184 1.00 14.51 100 GLU B O 1
ATOM 1773 N N . GLN B 1 101 ? 35.397 15.617 19.832 1.00 15.71 101 GLN B N 1
ATOM 1774 C CA . GLN B 1 101 ? 35.103 15.727 21.257 1.00 14.30 101 GLN B CA 1
ATOM 1775 C C . GLN B 1 101 ? 35.069 14.324 21.859 1.00 13.65 101 GLN B C 1
ATOM 1776 O O . GLN B 1 101 ? 35.758 14.054 22.844 1.00 16.57 101 GLN B O 1
ATOM 1782 N N . LEU B 1 102 ? 34.285 13.428 21.255 1.00 12.18 102 LEU B N 1
ATOM 1783 C CA . LEU B 1 102 ? 34.189 12.050 21.750 1.00 11.93 102 LEU B CA 1
ATOM 1784 C C . LEU B 1 102 ? 35.571 11.404 21.861 1.00 9.46 102 LEU B C 1
ATOM 1785 O O . LEU B 1 102 ? 35.897 10.767 22.864 1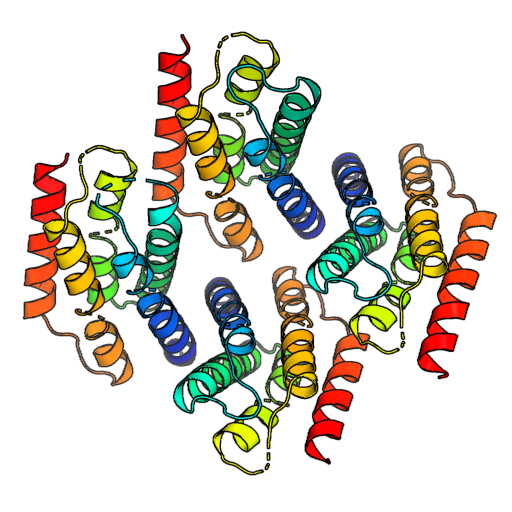.00 11.84 102 LEU B O 1
ATOM 1790 N N . ASP B 1 103 ? 36.389 11.559 20.832 1.00 13.41 103 ASP B N 1
ATOM 1791 C CA . ASP B 1 103 ? 37.726 10.957 20.854 1.00 15.45 103 ASP B CA 1
ATOM 1792 C C . ASP B 1 103 ? 38.572 11.481 22.003 1.00 18.48 103 ASP B C 1
ATOM 1793 O O . ASP B 1 103 ? 39.305 10.718 22.647 1.00 22.64 103 ASP B O 1
ATOM 1798 N N . ALA B 1 104 ? 38.459 12.777 22.284 1.00 19.10 104 ALA B N 1
ATOM 1799 C CA . ALA B 1 104 ? 39.209 13.359 23.388 1.00 14.77 104 ALA B CA 1
ATOM 1800 C C . ALA B 1 104 ? 38.840 12.571 24.625 1.00 16.39 104 ALA B C 1
ATOM 1801 O O . ALA B 1 104 ? 39.713 12.096 25.352 1.00 18.00 104 ALA B O 1
ATOM 1803 N N . TYR B 1 105 ? 37.537 12.423 24.857 1.00 15.79 105 TYR B N 1
ATOM 1804 C CA . TYR B 1 105 ? 37.046 11.679 26.011 1.00 13.52 105 TYR B CA 1
ATOM 1805 C C . TYR B 1 105 ? 37.558 10.226 26.041 1.00 14.65 105 TYR B C 1
ATOM 1806 O O . TYR B 1 105 ? 37.785 9.662 27.109 1.00 14.31 105 TYR B O 1
ATOM 1815 N N . LYS B 1 106 ? 37.734 9.612 24.878 1.00 13.13 106 LYS B N 1
ATOM 1816 C CA . LYS B 1 106 ? 38.209 8.230 24.861 1.00 18.82 106 LYS B CA 1
ATOM 1817 C C . LYS B 1 106 ? 39.670 8.135 25.344 1.00 20.80 106 LYS B C 1
ATOM 1818 O O . LYS B 1 106 ? 40.107 7.093 25.817 1.00 21.74 106 LYS B O 1
ATOM 1824 N N . ASN B 1 107 ? 40.405 9.241 25.264 1.00 22.35 107 ASN B N 1
ATOM 1825 C CA . ASN B 1 107 ? 41.801 9.250 25.688 1.00 23.92 107 ASN B CA 1
ATOM 1826 C C . ASN B 1 107 ? 41.994 9.908 27.039 1.00 23.85 107 ASN B C 1
ATOM 1827 O O . ASN B 1 107 ? 43.125 10.136 27.458 1.00 27.15 107 ASN B O 1
ATOM 1832 N N . SER B 1 108 ? 40.893 10.186 27.728 1.00 22.28 108 SER B N 1
ATOM 1833 C CA . SER B 1 108 ? 40.952 10.861 29.017 1.00 26.18 108 SER B CA 1
ATOM 1834 C C . SER B 1 108 ? 41.553 12.249 28.809 1.00 25.99 108 SER B C 1
ATOM 1835 O O . SER B 1 108 ? 42.185 12.800 29.701 1.00 29.03 108 SER B O 1
ATOM 1838 N N . GLU B 1 109 ? 41.374 12.790 27.608 1.00 27.39 109 GLU B N 1
ATOM 1839 C CA . GLU B 1 109 ? 41.872 14.122 27.269 1.00 26.48 109 GLU B CA 1
ATOM 1840 C C . GLU B 1 109 ? 40.684 15.066 27.262 1.00 25.07 109 GLU B C 1
ATOM 1841 O O . GLU B 1 109 ? 39.537 14.634 27.258 1.00 19.86 109 GLU B O 1
ATOM 1847 N N . GLU B 1 110 ? 40.968 16.360 27.258 1.00 25.48 110 GLU B N 1
ATOM 1848 C CA . GLU B 1 110 ? 39.925 17.360 27.256 1.00 24.15 110 GLU B CA 1
ATOM 1849 C C . GLU B 1 110 ? 39.643 17.784 25.824 1.00 21.87 110 GLU B C 1
ATOM 1850 O O . GLU B 1 110 ? 40.567 17.985 25.033 1.00 20.72 110 GLU B O 1
ATOM 1856 N N . PRO B 1 111 ? 38.358 17.902 25.456 1.00 19.94 111 PRO B N 1
ATOM 1857 C CA . PRO B 1 111 ? 38.044 18.323 24.086 1.00 18.01 111 PRO B CA 1
ATOM 1858 C C . PRO B 1 111 ? 38.557 19.748 23.830 1.00 18.37 111 PRO B C 1
ATOM 1859 O O . PRO B 1 111 ? 38.958 20.453 24.760 1.00 10.19 111 PRO B O 1
ATOM 1863 N N . ASP B 1 112 ? 38.530 20.168 22.571 1.00 19.81 112 ASP B N 1
ATOM 1864 C CA . ASP B 1 112 ? 39.016 21.483 22.183 1.00 17.80 112 ASP B CA 1
ATOM 1865 C C . ASP B 1 112 ? 38.022 22.605 22.472 1.00 20.13 112 ASP B C 1
ATOM 1866 O O . ASP B 1 112 ? 36.921 22.623 21.916 1.00 16.76 112 ASP B O 1
ATOM 1871 N N . ALA B 1 113 ? 38.421 23.547 23.330 1.00 15.93 113 ALA B N 1
ATOM 1872 C CA . ALA B 1 113 ? 37.561 24.674 23.679 1.00 16.24 113 ALA B CA 1
ATOM 1873 C C . ALA B 1 113 ? 37.306 25.614 22.494 1.00 15.54 113 ALA B C 1
ATOM 1874 O O . ALA B 1 113 ? 36.203 26.127 22.313 1.00 18.17 113 ALA B O 1
ATOM 1876 N N . ALA B 1 114 ? 38.329 25.856 21.691 1.00 14.94 114 ALA B N 1
ATOM 1877 C CA . ALA B 1 114 ? 38.180 26.746 20.546 1.00 15.88 114 ALA B CA 1
ATOM 1878 C C . ALA B 1 114 ? 37.126 26.248 19.556 1.00 13.23 114 ALA B C 1
ATOM 1879 O O . ALA B 1 114 ? 36.286 27.022 19.095 1.00 12.60 114 ALA B O 1
ATOM 1881 N N . SER B 1 115 ? 37.176 24.957 19.220 1.00 13.51 115 SER B N 1
ATOM 1882 C CA . SER B 1 115 ? 36.210 24.382 18.281 1.00 16.51 115 SER B CA 1
ATOM 1883 C C . SER B 1 115 ? 34.819 24.428 18.905 1.00 13.15 115 SER B C 1
ATOM 1884 O O . SER B 1 115 ? 33.834 24.704 18.223 1.00 15.06 115 SER B O 1
ATOM 1887 N N . PHE B 1 116 ? 34.759 24.160 20.207 1.00 13.90 116 PHE B N 1
ATOM 1888 C CA . PHE B 1 116 ? 33.504 24.164 20.956 1.00 16.05 116 PHE B CA 1
ATOM 1889 C C . PHE B 1 116 ? 32.843 25.541 20.889 1.00 16.05 116 PHE B C 1
ATOM 1890 O O . PHE B 1 116 ? 31.688 25.684 20.487 1.00 15.61 116 PHE B O 1
ATOM 1898 N N . GLU B 1 117 ? 33.578 26.570 21.266 1.00 16.94 117 GLU B N 1
ATOM 1899 C CA . GLU B 1 117 ? 32.993 27.904 21.225 1.00 18.93 117 GLU B CA 1
ATOM 1900 C C . GLU B 1 117 ? 32.602 28.337 19.817 1.00 19.94 117 GLU B C 1
ATOM 1901 O O . GLU B 1 117 ? 31.551 28.956 19.617 1.00 18.37 117 GLU B O 1
ATOM 1907 N N . TYR B 1 118 ? 33.437 27.994 18.840 1.00 20.94 118 TYR B N 1
ATOM 1908 C CA . TYR B 1 118 ? 33.150 28.335 17.453 1.00 19.95 118 TYR B CA 1
ATOM 1909 C C . TYR B 1 118 ? 31.839 27.702 16.966 1.00 19.92 118 TYR B C 1
ATOM 1910 O O . TYR B 1 118 ? 30.992 28.383 16.398 1.00 17.65 118 TYR B O 1
ATOM 1919 N N . ILE B 1 119 ? 31.669 26.402 17.198 1.00 20.00 119 ILE B N 1
ATOM 1920 C CA . ILE B 1 119 ? 30.474 25.709 16.729 1.00 18.34 119 ILE B CA 1
ATOM 1921 C C . ILE B 1 119 ? 29.203 26.115 17.465 1.00 17.11 119 ILE B C 1
ATOM 1922 O O . ILE B 1 119 ? 28.138 26.244 16.857 1.00 18.94 119 ILE B O 1
ATOM 1927 N N . CYS B 1 120 ? 29.305 26.318 18.769 1.00 14.69 120 CYS B N 1
ATOM 1928 C CA . CYS B 1 120 ? 28.134 26.721 19.530 1.00 17.39 120 CYS B CA 1
ATOM 1929 C C . CYS B 1 120 ? 27.668 28.082 19.053 1.00 19.41 120 CYS B C 1
ATOM 1930 O O . CYS B 1 120 ? 26.470 28.310 18.874 1.00 19.54 120 CYS B O 1
ATOM 1933 N N . ASN B 1 121 ? 28.609 28.992 18.842 1.00 19.92 121 ASN B N 1
ATOM 1934 C CA . ASN B 1 121 ? 28.232 30.313 18.371 1.00 21.83 121 ASN B CA 1
ATOM 1935 C C . ASN B 1 121 ? 27.611 30.243 16.978 1.00 21.56 121 ASN B C 1
ATOM 1936 O O . ASN B 1 121 ? 26.605 30.905 16.700 1.00 23.02 121 ASN B O 1
ATOM 1941 N N . ALA B 1 122 ? 28.202 29.433 16.104 1.00 18.51 122 ALA B N 1
ATOM 1942 C CA . ALA B 1 122 ? 27.673 29.291 14.753 1.00 18.85 122 ALA B CA 1
ATOM 1943 C C . ALA B 1 122 ? 26.262 28.710 14.779 1.00 19.13 122 ALA B C 1
ATOM 1944 O O . ALA B 1 122 ? 25.372 29.202 14.078 1.00 18.73 122 ALA B O 1
ATOM 1946 N N . LEU B 1 123 ? 26.057 27.671 15.588 1.00 16.64 123 LEU B N 1
ATOM 1947 C CA . LEU B 1 123 ? 24.748 27.027 15.687 1.00 21.13 123 LEU B CA 1
ATOM 1948 C C . LEU B 1 123 ? 23.694 27.966 16.263 1.00 25.45 123 LEU B C 1
ATOM 1949 O O . LEU B 1 123 ? 22.559 28.009 15.784 1.00 25.48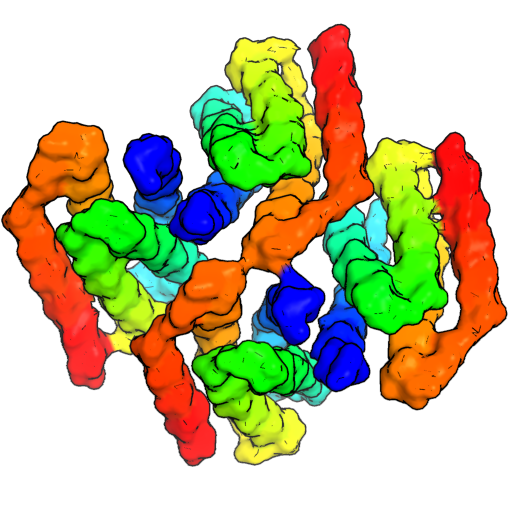 123 LEU B O 1
ATOM 1954 N N . ARG B 1 124 ? 24.079 28.718 17.291 1.00 29.00 124 ARG B N 1
ATOM 1955 C CA . ARG B 1 124 ? 23.188 29.672 17.944 1.00 32.40 124 ARG B CA 1
ATOM 1956 C C . ARG B 1 124 ? 22.740 30.766 16.982 1.00 32.70 124 ARG B C 1
ATOM 1957 O O . ARG B 1 124 ? 21.559 31.103 16.928 1.00 31.36 124 ARG B O 1
ATOM 1965 N N . GLN B 1 125 ? 23.685 31.316 16.227 1.00 33.39 125 GLN B N 1
ATOM 1966 C CA . GLN B 1 125 ? 23.364 32.363 15.271 1.00 37.87 125 GLN B CA 1
ATOM 1967 C C . GLN B 1 125 ? 22.278 31.900 14.307 1.00 39.13 125 GLN B C 1
ATOM 1968 O O . GLN B 1 125 ? 21.230 32.534 14.202 1.00 38.95 125 GLN B O 1
ATOM 1974 N N . LEU B 1 126 ? 22.524 30.797 13.606 1.00 39.18 126 LEU B N 1
ATOM 1975 C CA . LEU B 1 126 ? 21.544 30.277 12.658 1.00 40.58 126 LEU B CA 1
ATOM 1976 C C . LEU B 1 126 ? 20.159 30.084 13.276 1.00 41.56 126 LEU B C 1
ATOM 1977 O O . LEU B 1 126 ? 19.151 30.488 12.694 1.00 41.21 126 LEU B O 1
ATOM 1982 N N . ALA B 1 127 ? 20.104 29.465 14.450 1.00 43.62 127 ALA B N 1
ATOM 1983 C CA . ALA B 1 127 ? 18.824 29.233 15.112 1.00 46.47 127 ALA B CA 1
ATOM 1984 C C . ALA B 1 127 ? 18.244 30.570 15.543 1.00 48.26 127 ALA B C 1
ATOM 1985 O O . ALA B 1 127 ? 17.027 30.731 15.674 1.00 48.35 127 ALA B O 1
ATOM 1987 N N . LEU B 1 128 ? 19.143 31.523 15.763 1.00 49.51 128 LEU B N 1
ATOM 1988 C CA . LEU B 1 128 ? 18.779 32.867 16.178 1.00 50.71 128 LEU B CA 1
ATOM 1989 C C . LEU B 1 128 ? 18.016 33.546 15.048 1.00 50.85 128 LEU B C 1
ATOM 1990 O O . LEU B 1 128 ? 16.975 34.160 15.271 1.00 51.78 128 LEU B O 1
ATOM 1995 N N . GLU B 1 129 ? 18.544 33.432 13.834 1.00 50.35 129 GLU B N 1
ATOM 1996 C CA . GLU B 1 129 ? 17.909 34.031 12.668 1.00 50.87 129 GLU B CA 1
ATOM 1997 C C . GLU B 1 129 ? 16.578 33.341 12.367 1.00 51.34 129 GLU B C 1
ATOM 1998 O O . GLU B 1 129 ? 15.605 33.994 11.990 1.00 51.26 129 GLU B O 1
ATOM 2000 N N . ALA B 1 130 ? 16.539 32.022 12.544 1.00 51.62 130 ALA B N 1
ATOM 2001 C CA . ALA B 1 130 ? 15.328 31.241 12.292 1.00 51.62 130 ALA B CA 1
ATOM 2002 C C . ALA B 1 130 ? 14.143 31.739 13.126 1.00 52.13 130 ALA B C 1
ATOM 2003 O O . ALA B 1 130 ? 13.206 32.333 12.590 1.00 52.98 130 ALA B O 1
ATOM 2005 N N . LYS B 1 131 ? 14.179 31.496 14.433 1.00 51.09 131 LYS B N 1
ATOM 2006 C CA . LYS B 1 131 ? 13.099 31.941 15.307 1.00 51.74 131 LYS B CA 1
ATOM 2007 C C . LYS B 1 131 ? 13.096 33.470 15.391 1.00 52.80 131 LYS B C 1
ATOM 2008 O O . LYS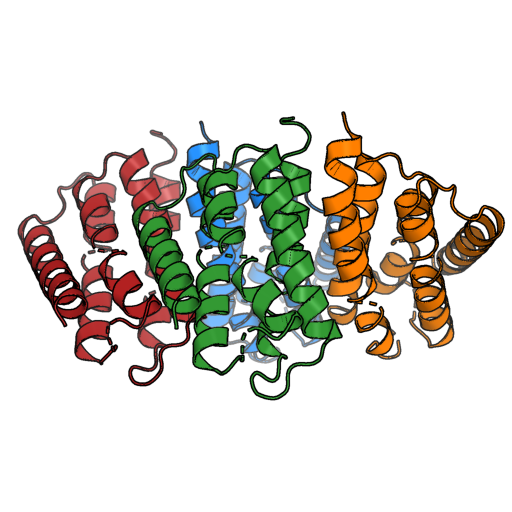 B 1 131 ? 12.218 34.101 14.761 1.00 52.97 131 LYS B O 1
ATOM 2010 N N . ILE C 1 5 ? 24.338 0.970 40.590 1.00 44.61 5 ILE C N 1
ATOM 2011 C CA . ILE C 1 5 ? 24.382 0.147 39.348 1.00 43.71 5 ILE C CA 1
ATOM 2012 C C . ILE C 1 5 ? 23.031 0.204 38.644 1.00 43.64 5 ILE C C 1
ATOM 2013 O O . ILE C 1 5 ? 22.961 0.234 37.416 1.00 42.20 5 ILE C O 1
ATOM 2017 N N . SER C 1 6 ? 21.962 0.219 39.434 1.00 43.11 6 SER C N 1
ATOM 2018 C CA . SER C 1 6 ? 20.612 0.272 38.891 1.00 44.78 6 SER C CA 1
ATOM 2019 C C . SER C 1 6 ? 20.386 1.600 38.189 1.00 44.70 6 SER C C 1
ATOM 2020 O O . SER C 1 6 ? 19.414 1.770 37.454 1.00 45.23 6 SER C O 1
ATOM 2023 N N . ASP C 1 7 ? 21.295 2.538 38.421 1.00 43.22 7 ASP C N 1
ATOM 2024 C CA . ASP C 1 7 ? 21.198 3.860 37.820 1.00 40.98 7 ASP C CA 1
ATOM 2025 C C . ASP C 1 7 ? 21.670 3.862 36.376 1.00 38.12 7 ASP C C 1
ATOM 2026 O O . ASP C 1 7 ? 21.466 4.834 35.653 1.00 37.23 7 ASP C O 1
ATOM 2031 N N . PHE C 1 8 ? 22.300 2.771 35.953 1.00 32.57 8 PHE C N 1
ATOM 2032 C CA . PHE C 1 8 ? 22.795 2.696 34.588 1.00 28.84 8 PHE C CA 1
ATOM 2033 C C . PHE C 1 8 ? 22.105 1.671 33.701 1.00 26.74 8 PHE C C 1
ATOM 2034 O O . PHE C 1 8 ? 22.579 1.390 32.605 1.00 25.10 8 PHE C O 1
ATOM 2042 N N . TYR C 1 9 ? 20.991 1.118 34.174 1.00 25.91 9 TYR C N 1
ATOM 2043 C CA . TYR C 1 9 ? 20.227 0.139 33.403 1.00 25.08 9 TYR C CA 1
ATOM 2044 C C . TYR C 1 9 ? 19.652 0.784 32.145 1.00 23.89 9 TYR C C 1
ATOM 2045 O O . TYR C 1 9 ? 19.849 0.288 31.039 1.00 20.86 9 TYR C O 1
ATOM 2054 N N . GLN C 1 10 ? 18.931 1.889 32.321 1.00 21.30 10 GLN C N 1
ATOM 2055 C CA . GLN C 1 10 ? 18.337 2.589 31.198 1.00 21.87 10 GLN C CA 1
ATOM 2056 C C . GLN C 1 10 ? 19.403 2.876 30.163 1.00 16.82 10 GLN C C 1
ATOM 2057 O O . GLN C 1 10 ? 19.188 2.672 28.973 1.00 19.02 10 GLN C O 1
ATOM 2063 N N . THR C 1 11 ? 20.560 3.335 30.623 1.00 16.90 11 THR C N 1
ATOM 2064 C CA . THR C 1 11 ? 21.656 3.664 29.721 1.00 14.64 11 THR C CA 1
ATOM 2065 C C . THR C 1 11 ? 22.159 2.455 28.921 1.00 14.87 11 THR C C 1
ATOM 2066 O O . THR C 1 11 ? 22.354 2.549 27.703 1.00 11.54 11 THR C O 1
ATOM 2070 N N . PHE C 1 12 ? 22.388 1.322 29.587 1.00 10.19 12 PHE C N 1
ATOM 2071 C CA . PHE C 1 12 ? 22.858 0.161 28.852 1.00 10.39 12 PHE C CA 1
ATOM 2072 C C . PHE C 1 12 ? 21.759 -0.329 27.912 1.00 12.54 12 PHE C C 1
ATOM 2073 O O . PHE C 1 12 ? 22.047 -0.790 26.808 1.00 12.96 12 PHE C O 1
ATOM 2081 N N . PHE C 1 13 ? 20.496 -0.231 28.330 1.00 10.69 13 PHE C N 1
ATOM 2082 C CA . PHE C 1 13 ? 19.426 -0.673 27.444 1.00 12.39 13 PHE C CA 1
ATOM 2083 C C . PHE C 1 13 ? 19.419 0.161 26.164 1.00 12.59 13 PHE C C 1
ATOM 2084 O O . PHE C 1 13 ? 19.273 -0.380 25.068 1.00 11.43 13 PHE C O 1
ATOM 2092 N N . ASP C 1 14 ? 19.600 1.475 26.301 1.00 15.77 14 ASP C N 1
ATOM 2093 C CA . ASP C 1 14 ? 19.624 2.367 25.142 1.00 14.33 14 ASP C CA 1
ATOM 2094 C C . ASP C 1 14 ? 20.772 1.998 24.206 1.00 16.35 14 ASP C C 1
ATOM 2095 O O . ASP C 1 14 ? 20.588 1.858 22.997 1.00 18.49 14 ASP C O 1
ATOM 2100 N N . GLU C 1 15 ? 21.958 1.849 24.784 1.00 16.22 15 GLU C N 1
ATOM 2101 C CA . GLU C 1 15 ? 23.168 1.514 24.040 1.00 17.94 15 GLU C CA 1
ATOM 2102 C C . GLU C 1 15 ? 23.074 0.156 23.362 1.00 16.45 15 GLU C C 1
ATOM 2103 O O . GLU C 1 15 ? 23.461 0.012 22.208 1.00 13.74 15 GLU C O 1
ATOM 2109 N N . ALA C 1 16 ? 22.564 -0.834 24.088 1.00 14.86 16 ALA C N 1
ATOM 2110 C CA . ALA C 1 16 ? 22.430 -2.185 23.550 1.00 14.37 16 ALA C CA 1
ATOM 2111 C C . ALA C 1 16 ? 21.469 -2.231 22.361 1.00 13.51 16 ALA C C 1
ATOM 2112 O O . ALA C 1 16 ? 21.751 -2.906 21.367 1.00 15.14 16 ALA C O 1
ATOM 2114 N N . ASP C 1 17 ? 20.341 -1.523 22.456 1.00 14.94 17 ASP C N 1
ATOM 2115 C CA . ASP C 1 17 ? 19.382 -1.484 21.348 1.00 13.78 17 ASP C CA 1
ATOM 2116 C C . ASP C 1 17 ? 20.100 -1.017 20.077 1.00 13.49 17 ASP C C 1
ATOM 2117 O O . ASP C 1 17 ? 19.963 -1.608 19.012 1.00 13.62 17 ASP C O 1
ATOM 2122 N N . GLU C 1 18 ? 20.856 0.065 20.210 1.00 14.52 18 GLU C N 1
ATOM 2123 C CA . GLU C 1 18 ? 21.595 0.661 19.098 1.00 15.16 18 GLU C CA 1
ATOM 2124 C C . GLU C 1 18 ? 22.660 -0.276 18.543 1.00 13.70 18 GLU C C 1
ATOM 2125 O O . GLU C 1 18 ? 22.767 -0.471 17.332 1.00 12.77 18 GLU C O 1
ATOM 2131 N N . LEU C 1 19 ? 23.444 -0.870 19.433 1.00 13.36 19 LEU C N 1
ATOM 2132 C CA . LEU C 1 19 ? 24.493 -1.793 19.010 1.00 15.12 19 LEU C CA 1
ATOM 2133 C C . LEU C 1 19 ? 23.919 -3.035 18.316 1.00 15.01 19 LEU C C 1
ATOM 2134 O O . LEU C 1 19 ? 24.475 -3.512 17.337 1.00 17.98 19 LEU C O 1
ATOM 2139 N N . LEU C 1 20 ? 22.804 -3.559 18.814 1.00 13.40 20 LEU C N 1
ATOM 2140 C CA . LEU C 1 20 ? 22.192 -4.730 18.185 1.00 13.48 20 LEU C CA 1
ATOM 2141 C C . LEU C 1 20 ? 21.651 -4.387 16.794 1.00 16.59 20 LEU C C 1
ATOM 2142 O O . LEU C 1 20 ? 21.822 -5.150 15.842 1.00 16.20 20 LEU C O 1
ATOM 2147 N N . ALA C 1 21 ? 21.005 -3.234 16.669 1.00 16.41 21 ALA C N 1
ATOM 2148 C CA . ALA C 1 21 ? 20.458 -2.820 15.377 1.00 15.57 21 ALA C CA 1
ATOM 2149 C C . ALA C 1 21 ? 21.578 -2.578 14.362 1.00 18.16 21 ALA C C 1
ATOM 2150 O O . ALA C 1 21 ? 21.464 -2.962 13.204 1.00 17.44 21 ALA C O 1
ATOM 2152 N N . ASP C 1 22 ? 22.659 -1.949 14.808 1.00 20.04 22 ASP C N 1
ATOM 2153 C CA . ASP C 1 22 ? 23.807 -1.661 13.950 1.00 22.22 22 ASP C CA 1
ATOM 2154 C C . ASP C 1 22 ? 24.528 -2.930 13.571 1.00 22.26 22 ASP C C 1
ATOM 2155 O O . ASP C 1 22 ? 25.019 -3.057 12.454 1.00 20.71 22 ASP C O 1
ATOM 2168 N N . GLU C 1 24 ? 23.227 -5.832 13.252 1.00 18.01 24 GLU C N 1
ATOM 2169 C CA . GLU C 1 24 ? 22.421 -6.547 12.277 1.00 20.18 24 GLU C CA 1
ATOM 2170 C C . GLU C 1 24 ? 22.600 -5.932 10.893 1.00 19.56 24 GLU C C 1
ATOM 2171 O O . GLU C 1 24 ? 22.823 -6.644 9.912 1.00 21.54 24 GLU C O 1
ATOM 2177 N N . GLN C 1 25 ? 22.498 -4.608 10.825 1.00 17.56 25 GLN C N 1
ATOM 2178 C CA . GLN C 1 25 ? 22.627 -3.891 9.559 1.00 22.79 25 GLN C CA 1
ATOM 2179 C C . GLN C 1 25 ? 23.975 -4.210 8.900 1.00 23.40 25 GLN C C 1
ATOM 2180 O O . GLN C 1 25 ? 24.050 -4.476 7.694 1.00 21.52 25 GLN C O 1
ATOM 2186 N N . HIS C 1 26 ? 25.029 -4.202 9.713 1.00 21.70 26 HIS C N 1
ATOM 2187 C CA . HIS C 1 26 ? 26.374 -4.506 9.253 1.00 24.43 26 HIS C CA 1
ATOM 2188 C C . HIS C 1 26 ? 26.476 -5.954 8.771 1.00 23.10 26 HIS C C 1
ATOM 2189 O O . HIS C 1 26 ? 27.094 -6.234 7.743 1.00 22.42 26 HIS C O 1
ATOM 2196 N N . LEU C 1 27 ? 25.880 -6.880 9.512 1.00 23.15 27 LEU C N 1
ATOM 2197 C CA . LEU C 1 27 ? 25.932 -8.277 9.096 1.00 24.15 27 LEU C CA 1
ATOM 2198 C C . LEU C 1 27 ? 25.271 -8.446 7.730 1.00 25.41 27 LEU C C 1
ATOM 2199 O O . LEU C 1 27 ? 25.761 -9.194 6.885 1.00 25.85 27 LEU C O 1
ATOM 2204 N N . LEU C 1 28 ? 24.179 -7.721 7.506 1.00 25.40 28 LEU C N 1
ATOM 2205 C CA . LEU C 1 28 ? 23.449 -7.801 6.241 1.00 30.17 28 LEU C CA 1
ATOM 2206 C C . LEU C 1 28 ? 24.232 -7.241 5.053 1.00 30.57 28 LEU C C 1
ATOM 2207 O O . LEU C 1 28 ? 24.165 -7.773 3.946 1.00 30.34 28 LEU C O 1
ATOM 2212 N N . ASP C 1 29 ? 24.982 -6.172 5.287 1.00 33.27 29 ASP C N 1
ATOM 2213 C CA . ASP C 1 29 ? 25.750 -5.547 4.214 1.00 35.68 29 ASP C CA 1
ATOM 2214 C C . ASP C 1 29 ? 27.139 -6.157 4.021 1.00 35.85 29 ASP C C 1
ATOM 2215 O O . ASP C 1 29 ? 27.926 -5.688 3.204 1.00 38.47 29 ASP C O 1
ATOM 2220 N N . LEU C 1 30 ? 27.430 -7.212 4.768 1.00 35.47 30 LEU C N 1
ATOM 2221 C CA . LEU C 1 30 ? 28.724 -7.873 4.685 1.00 36.13 30 LEU C CA 1
ATOM 2222 C C . LEU C 1 30 ? 28.779 -8.883 3.528 1.00 36.10 30 LEU C C 1
ATOM 2223 O O . LEU C 1 30 ? 27.768 -9.506 3.189 1.00 33.84 30 LEU C O 1
ATOM 2228 N N . VAL C 1 31 ? 29.955 -9.007 2.906 1.00 36.11 31 VAL C N 1
ATOM 2229 C CA . VAL C 1 31 ? 30.169 -9.954 1.798 1.00 34.63 31 VAL C CA 1
ATOM 2230 C C . VAL C 1 31 ? 30.962 -11.106 2.413 1.00 35.21 31 VAL C C 1
ATOM 2231 O O . VAL C 1 31 ? 32.181 -11.055 2.523 1.00 34.20 31 VAL C O 1
ATOM 2235 N N . PRO C 1 32 ? 30.256 -12.168 2.818 1.00 37.83 32 PRO C N 1
ATOM 2236 C CA . PRO C 1 32 ? 30.843 -13.353 3.448 1.00 39.97 32 PRO C CA 1
ATOM 2237 C C . PRO C 1 32 ? 32.153 -13.902 2.888 1.00 43.17 32 PRO C C 1
ATOM 2238 O O . PRO C 1 32 ? 33.131 -14.053 3.625 1.00 45.05 32 PRO C O 1
ATOM 2242 N N . GLU C 1 33 ? 32.181 -14.196 1.593 1.00 43.46 33 GLU C N 1
ATOM 2243 C CA . GLU C 1 33 ? 33.374 -14.752 0.961 1.00 44.72 33 GLU C CA 1
ATOM 2244 C C . GLU C 1 33 ? 34.448 -13.719 0.583 1.00 44.50 33 GLU C C 1
ATOM 2245 O O . GLU C 1 33 ? 35.466 -14.065 -0.014 1.00 44.21 33 GLU C O 1
ATOM 2251 N N . SER C 1 34 ? 34.223 -12.462 0.966 1.00 44.76 34 SER C N 1
ATOM 2252 C CA . SER C 1 34 ? 35.155 -11.363 0.706 1.00 44.00 34 SER C CA 1
ATOM 2253 C C . SER C 1 34 ? 34.806 -10.215 1.658 1.00 42.58 34 SER C C 1
ATOM 2254 O O . SER C 1 34 ? 34.581 -9.076 1.234 1.00 40.81 34 SER C O 1
ATOM 2257 N N . PRO C 1 35 ? 34.776 -10.504 2.970 1.00 41.40 35 PRO C N 1
ATOM 2258 C CA . PRO C 1 35 ? 34.446 -9.533 4.014 1.00 40.51 35 PRO C CA 1
ATOM 2259 C C . PRO C 1 35 ? 35.359 -8.305 4.175 1.00 38.50 35 PRO C C 1
ATOM 2260 O O . PRO C 1 35 ? 36.587 -8.408 4.217 1.00 39.74 35 PRO C O 1
ATOM 2264 N N . ASP C 1 36 ? 34.732 -7.135 4.237 1.00 37.59 36 ASP C N 1
ATOM 2265 C CA . ASP C 1 36 ? 35.457 -5.881 4.408 1.00 37.36 36 ASP C CA 1
ATOM 2266 C C . ASP C 1 36 ? 36.024 -5.814 5.827 1.00 36.43 36 ASP C C 1
ATOM 2267 O O . ASP C 1 36 ? 35.262 -5.803 6.801 1.00 34.41 36 ASP C O 1
ATOM 2272 N N . ALA C 1 37 ? 37.350 -5.766 5.939 1.00 36.56 37 ALA C N 1
ATOM 2273 C CA . ALA C 1 37 ? 38.014 -5.722 7.242 1.00 35.59 37 ALA C CA 1
ATOM 2274 C C . ALA C 1 37 ? 37.393 -4.788 8.272 1.00 35.65 37 ALA C C 1
ATOM 2275 O O . ALA C 1 37 ? 37.176 -5.183 9.416 1.00 37.70 37 ALA C O 1
ATOM 2277 N N . GLU C 1 38 ? 37.119 -3.549 7.883 1.00 34.45 38 GLU C N 1
ATOM 2278 C CA . GLU C 1 38 ? 36.535 -2.601 8.824 1.00 33.97 38 GLU C CA 1
ATOM 2279 C C . GLU C 1 38 ? 35.083 -2.920 9.188 1.00 33.66 38 GLU C C 1
ATOM 2280 O O . GLU C 1 38 ? 34.657 -2.671 10.313 1.00 30.32 38 GLU C O 1
ATOM 2286 N N . GLN C 1 39 ? 34.318 -3.455 8.239 1.00 31.91 39 GLN C N 1
ATOM 2287 C CA . GLN C 1 39 ? 32.930 -3.816 8.515 1.00 32.13 39 GLN C CA 1
ATOM 2288 C C . GLN C 1 39 ? 32.958 -4.926 9.560 1.00 30.82 39 GLN C C 1
ATOM 2289 O O . GLN C 1 39 ? 32.187 -4.925 10.512 1.00 30.99 39 GLN C O 1
ATOM 2295 N N . LEU C 1 40 ? 33.867 -5.873 9.373 1.00 30.11 40 LEU C N 1
ATOM 2296 C CA . LEU C 1 40 ? 34.010 -6.972 10.302 1.00 29.80 40 LEU C CA 1
ATOM 2297 C C . LEU C 1 40 ? 34.393 -6.415 11.677 1.00 28.91 40 LEU C C 1
ATOM 2298 O O . LEU C 1 40 ? 33.851 -6.849 12.693 1.00 27.58 40 LEU C O 1
ATOM 2303 N N . ASN C 1 41 ? 35.305 -5.440 11.700 1.00 25.61 41 ASN C N 1
ATOM 2304 C CA . ASN C 1 41 ? 35.741 -4.808 12.955 1.00 24.79 41 ASN C CA 1
ATOM 2305 C C . ASN C 1 41 ? 34.570 -4.194 13.709 1.00 21.47 41 ASN C C 1
ATOM 2306 O O . ASN C 1 41 ? 34.444 -4.356 14.923 1.00 19.71 41 ASN C O 1
ATOM 2311 N N . ALA C 1 42 ? 33.728 -3.470 12.977 1.00 19.98 42 ALA C N 1
ATOM 2312 C CA . ALA C 1 42 ? 32.560 -2.812 13.553 1.00 19.59 42 ALA C CA 1
ATOM 2313 C C . ALA C 1 42 ? 31.587 -3.814 14.172 1.00 17.22 42 ALA C C 1
ATOM 2314 O O . ALA C 1 42 ? 30.935 -3.517 15.179 1.00 17.37 42 ALA C O 1
ATOM 2316 N N . ILE C 1 43 ? 31.481 -4.992 13.565 1.00 19.03 43 ILE C N 1
ATOM 2317 C CA . ILE C 1 43 ? 30.580 -6.029 14.074 1.00 16.65 43 ILE C CA 1
ATOM 2318 C C . ILE C 1 43 ? 31.193 -6.606 15.336 1.00 17.27 43 ILE C C 1
ATOM 2319 O O . ILE C 1 43 ? 30.504 -6.777 16.341 1.00 18.99 43 ILE C O 1
ATOM 2324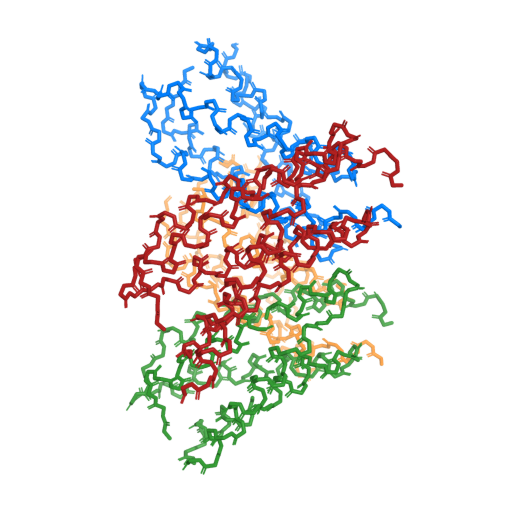 N N . PHE C 1 44 ? 32.494 -6.899 15.285 1.00 19.27 44 PHE C N 1
ATOM 2325 C CA . PHE C 1 44 ? 33.194 -7.446 16.443 1.00 17.34 44 PHE C CA 1
ATOM 2326 C C . PHE C 1 44 ? 33.077 -6.489 17.619 1.00 17.04 44 PHE C C 1
ATOM 2327 O O . PHE C 1 44 ? 32.737 -6.892 18.726 1.00 16.12 44 PHE C O 1
ATOM 2335 N N . ARG C 1 45 ? 33.357 -5.217 17.365 1.00 20.50 45 ARG C N 1
ATOM 2336 C CA . ARG C 1 45 ? 33.283 -4.179 18.392 1.00 18.24 45 ARG C CA 1
ATOM 2337 C C . ARG C 1 45 ? 31.903 -4.113 19.048 1.00 17.47 45 ARG C C 1
ATOM 2338 O O . ARG C 1 45 ? 31.785 -4.020 20.272 1.00 15.75 45 ARG C O 1
ATOM 2346 N N . ALA C 1 46 ? 30.851 -4.138 18.242 1.00 15.40 46 ALA C N 1
ATOM 2347 C CA . ALA C 1 46 ? 29.512 -4.090 18.817 1.00 15.41 46 ALA C CA 1
ATOM 2348 C C . ALA C 1 46 ? 29.300 -5.279 19.783 1.00 16.32 46 ALA C C 1
ATOM 2349 O O . ALA C 1 46 ? 28.849 -5.097 20.912 1.00 18.21 46 ALA C O 1
ATOM 2351 N N . ALA C 1 47 ? 29.636 -6.489 19.343 1.00 16.92 47 ALA C N 1
ATOM 2352 C CA . ALA C 1 47 ? 29.480 -7.680 20.182 1.00 14.86 47 ALA C CA 1
ATOM 2353 C C . ALA C 1 47 ? 30.333 -7.576 21.440 1.00 17.99 47 ALA C C 1
ATOM 2354 O O . ALA C 1 47 ? 29.883 -7.882 22.549 1.00 15.51 47 ALA C O 1
ATOM 2356 N N . HIS C 1 48 ? 31.577 -7.144 21.259 1.00 18.83 48 HIS C N 1
ATOM 2357 C CA . HIS C 1 48 ? 32.498 -6.980 22.378 1.00 20.36 48 HIS C CA 1
ATOM 2358 C C . HIS C 1 48 ? 31.911 -5.995 23.388 1.00 18.84 48 HIS C C 1
ATOM 2359 O O . HIS C 1 48 ? 31.957 -6.224 24.592 1.00 18.91 48 HIS C O 1
ATOM 2366 N N . SER C 1 49 ? 31.348 -4.900 22.891 1.00 19.27 49 SER C N 1
ATOM 2367 C CA . SER C 1 49 ? 30.759 -3.889 23.766 1.00 19.87 49 SER C CA 1
ATOM 2368 C C . SER C 1 49 ? 29.554 -4.449 24.540 1.00 17.95 49 SER C C 1
ATOM 2369 O O . SER C 1 49 ? 29.372 -4.163 25.724 1.00 17.88 49 SER C O 1
ATOM 2372 N N . ILE C 1 50 ? 28.739 -5.247 23.859 1.00 18.09 50 ILE C N 1
ATOM 2373 C CA . ILE C 1 50 ? 27.563 -5.855 24.472 1.00 17.19 50 ILE C CA 1
ATOM 2374 C C . ILE C 1 50 ? 28.000 -6.830 25.565 1.00 15.51 50 ILE C C 1
ATOM 2375 O O . ILE C 1 50 ? 27.459 -6.822 26.674 1.00 16.09 50 ILE C O 1
ATOM 2381 N N . LYS C 1 51 ? 28.980 -7.668 25.241 1.00 13.80 51 LYS C N 1
ATOM 2382 C CA . LYS C 1 51 ? 29.496 -8.664 26.176 1.00 14.41 51 LYS C CA 1
ATOM 2383 C C . LYS C 1 51 ? 29.956 -8.033 27.496 1.00 16.50 51 LYS C C 1
ATOM 2384 O O . LYS C 1 51 ? 29.602 -8.512 28.588 1.00 19.71 51 LYS C O 1
ATOM 2390 N N . GLY C 1 52 ? 30.752 -6.967 27.399 1.00 14.78 52 GLY C N 1
ATOM 2391 C CA . GLY C 1 52 ? 31.244 -6.295 28.596 1.00 14.13 52 GLY C CA 1
ATOM 2392 C C . GLY C 1 52 ? 30.108 -5.716 29.429 1.00 14.47 52 GLY C C 1
ATOM 2393 O O . GLY C 1 52 ? 30.093 -5.827 30.654 1.00 17.38 52 GLY C O 1
ATOM 2394 N N . GLY C 1 53 ? 29.148 -5.090 28.764 1.00 15.66 53 GLY C N 1
ATOM 2395 C CA . GLY C 1 53 ? 28.023 -4.527 29.486 1.00 14.51 53 GLY C CA 1
ATOM 2396 C C . GLY C 1 53 ? 27.253 -5.631 30.190 1.00 15.87 53 GLY C C 1
ATOM 2397 O O . GLY C 1 53 ? 26.904 -5.498 31.362 1.00 12.82 53 GLY C O 1
ATOM 2398 N N . ALA C 1 54 ? 26.988 -6.727 29.480 1.00 16.11 54 ALA C N 1
ATOM 2399 C CA . ALA C 1 54 ? 26.260 -7.844 30.074 1.00 16.45 54 ALA C CA 1
ATOM 2400 C C . ALA C 1 54 ? 27.003 -8.339 31.306 1.00 15.96 54 ALA C C 1
ATOM 2401 O O . ALA C 1 54 ? 26.393 -8.680 32.317 1.00 13.57 54 ALA C O 1
ATOM 2403 N N . GLY C 1 55 ? 28.324 -8.402 31.200 1.00 19.06 55 GLY C N 1
ATOM 2404 C CA . GLY C 1 55 ? 29.130 -8.854 32.321 1.00 19.54 55 GLY C CA 1
ATOM 2405 C C . GLY C 1 55 ? 28.947 -7.927 33.501 1.00 20.15 55 GLY C C 1
ATOM 2406 O O . GLY C 1 55 ? 28.801 -8.367 34.631 1.00 18.13 55 GLY C O 1
ATOM 2407 N N . THR C 1 56 ? 28.941 -6.627 33.229 1.00 22.88 56 THR C N 1
ATOM 2408 C CA . THR C 1 56 ? 28.772 -5.636 34.281 1.00 21.07 56 THR C CA 1
ATOM 2409 C C . THR C 1 56 ? 27.426 -5.705 35.013 1.00 21.18 56 THR C C 1
ATOM 2410 O O . THR C 1 56 ? 27.383 -5.585 36.234 1.00 21.07 56 THR C O 1
ATOM 2414 N N . PHE C 1 57 ? 26.327 -5.900 34.292 1.00 18.96 57 PHE C N 1
ATOM 2415 C CA . PHE C 1 57 ? 25.026 -5.946 34.959 1.00 17.87 57 PHE C CA 1
ATOM 2416 C C . PHE C 1 57 ? 24.612 -7.330 35.461 1.00 18.28 57 PHE C C 1
ATOM 2417 O O . PHE C 1 57 ? 23.538 -7.492 36.035 1.00 17.91 57 PHE C O 1
ATOM 2425 N N . GLY C 1 58 ? 25.465 -8.324 35.253 1.00 18.42 58 GLY C N 1
ATOM 2426 C CA . GLY C 1 58 ? 25.139 -9.657 35.718 1.00 18.91 58 GLY C CA 1
ATOM 2427 C C . GLY C 1 58 ? 24.154 -10.380 34.823 1.00 18.40 58 GLY C C 1
ATOM 2428 O O . GLY C 1 58 ? 23.395 -11.229 35.293 1.00 17.60 58 GLY C O 1
ATOM 2429 N N . PHE C 1 59 ? 24.153 -10.030 33.539 1.00 16.21 59 PHE C N 1
ATOM 2430 C CA . PHE C 1 59 ? 23.269 -10.665 32.568 1.00 12.22 59 PHE C CA 1
ATOM 2431 C C . PHE C 1 59 ? 24.018 -11.892 32.040 1.00 13.58 59 PHE C C 1
ATOM 2432 O O . PHE C 1 59 ? 24.522 -11.906 30.909 1.00 9.90 59 PHE C O 1
ATOM 2440 N N . THR C 1 60 ? 24.071 -12.925 32.877 1.00 14.10 60 THR C N 1
ATOM 2441 C CA . THR C 1 60 ? 24.786 -14.158 32.566 1.00 14.22 60 THR C CA 1
ATOM 2442 C C . THR C 1 60 ? 24.528 -14.756 31.195 1.00 11.89 60 THR C C 1
ATOM 2443 O O . THR C 1 60 ? 25.461 -15.029 30.438 1.00 12.24 60 THR C O 1
ATOM 2447 N N . ILE C 1 61 ? 23.259 -14.984 30.887 1.00 10.27 61 ILE C N 1
ATOM 2448 C CA . ILE C 1 61 ? 22.896 -15.590 29.623 1.00 9.99 61 ILE C CA 1
ATOM 2449 C C . ILE C 1 61 ? 23.291 -14.766 28.397 1.00 15.54 61 ILE C C 1
ATOM 2450 O O . ILE C 1 61 ? 23.828 -15.308 27.415 1.00 15.05 61 ILE C O 1
ATOM 2455 N N . LEU C 1 62 ? 23.053 -13.459 28.441 1.00 13.28 62 LEU C N 1
ATOM 2456 C CA . LEU C 1 62 ? 23.411 -12.609 27.306 1.00 12.06 62 LEU C CA 1
ATOM 2457 C C . LEU C 1 62 ? 24.929 -12.559 27.176 1.00 11.34 62 LEU C C 1
ATOM 2458 O O . LEU C 1 62 ? 25.483 -12.626 26.079 1.00 13.29 62 LEU C O 1
ATOM 2463 N N . GLN C 1 63 ? 25.609 -12.468 28.308 1.00 15.49 63 GLN C N 1
ATOM 2464 C CA . GLN C 1 63 ? 27.058 -12.403 28.290 1.00 12.94 63 GLN C CA 1
ATOM 2465 C C . GLN C 1 63 ? 27.714 -13.644 27.678 1.00 15.84 63 GLN C C 1
ATOM 2466 O O . GLN C 1 63 ? 28.592 -13.526 26.819 1.00 14.62 63 GLN C O 1
ATOM 2472 N N . GLU C 1 64 ? 27.294 -14.830 28.115 1.00 13.20 64 GLU C N 1
ATOM 2473 C CA . GLU C 1 64 ? 27.871 -16.058 27.578 1.00 15.12 64 GLU C CA 1
ATOM 2474 C C . GLU C 1 64 ? 27.534 -16.191 26.101 1.00 10.73 64 GLU C C 1
ATOM 2475 O O . GLU C 1 64 ? 28.390 -16.545 25.310 1.00 11.99 64 GLU C O 1
ATOM 2481 N N . THR C 1 65 ? 26.281 -15.934 25.738 1.00 12.77 65 THR C N 1
ATOM 2482 C CA . THR C 1 65 ? 25.856 -16.013 24.341 1.00 10.58 65 THR C CA 1
ATOM 2483 C C . THR C 1 65 ? 26.697 -15.084 23.457 1.00 10.12 65 THR C C 1
ATOM 2484 O O . THR C 1 65 ? 27.126 -15.469 22.368 1.00 15.65 65 THR C O 1
ATOM 2488 N N . THR C 1 66 ? 26.924 -13.861 23.923 1.00 10.36 66 THR C N 1
ATOM 2489 C CA . THR C 1 66 ? 27.687 -12.877 23.147 1.00 10.40 66 THR C CA 1
ATOM 2490 C C . THR C 1 66 ? 29.170 -13.245 23.089 1.00 12.98 66 THR C C 1
ATOM 2491 O O . THR C 1 66 ? 29.819 -13.072 22.061 1.00 12.33 66 THR C O 1
ATOM 2495 N N . HIS C 1 67 ? 29.695 -13.777 24.191 1.00 11.41 67 HIS C N 1
ATOM 2496 C CA . HIS C 1 67 ? 31.085 -14.195 24.253 1.00 12.68 67 HIS C CA 1
ATOM 2497 C C . HIS C 1 67 ? 31.376 -15.235 23.171 1.00 17.06 67 HIS C C 1
ATOM 2498 O O . HIS C 1 67 ? 32.375 -15.132 22.448 1.00 17.76 67 HIS C O 1
ATOM 2505 N N . LEU C 1 68 ? 30.505 -16.235 23.057 1.00 17.05 68 LEU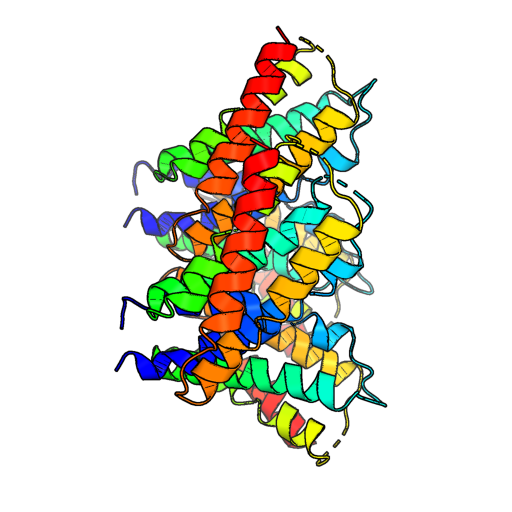 C N 1
ATOM 2506 C CA . LEU C 1 68 ? 30.701 -17.277 22.049 1.00 20.30 68 LEU C CA 1
ATOM 2507 C C . LEU C 1 68 ? 30.601 -16.738 20.625 1.00 20.12 68 LEU C C 1
ATOM 2508 O O . LEU C 1 68 ? 31.285 -17.229 19.722 1.00 17.82 68 LEU C O 1
ATOM 2521 N N . GLU C 1 70 ? 31.323 -13.588 19.828 1.00 17.75 70 GLU C N 1
ATOM 2522 C CA . GLU C 1 70 ? 32.519 -12.765 19.707 1.00 21.81 70 GLU C CA 1
ATOM 2523 C C . GLU C 1 70 ? 33.725 -13.663 19.387 1.00 22.94 70 GLU C C 1
ATOM 2524 O O . GLU C 1 70 ? 34.578 -13.306 18.572 1.00 22.59 70 GLU C O 1
ATOM 2530 N N . ASN C 1 71 ? 33.797 -14.819 20.045 1.00 20.81 71 ASN C N 1
ATOM 2531 C CA . ASN C 1 71 ? 34.882 -15.761 19.797 1.00 23.02 71 ASN C CA 1
ATOM 2532 C C . ASN C 1 71 ? 35.011 -16.015 18.303 1.00 23.42 71 ASN C C 1
ATOM 2533 O O . ASN C 1 71 ? 36.105 -15.970 17.748 1.00 23.42 71 ASN C O 1
ATOM 2538 N N . LEU C 1 72 ? 33.879 -16.293 17.662 1.00 22.74 72 LEU C N 1
ATOM 2539 C CA . LEU C 1 72 ? 33.850 -16.581 16.236 1.00 24.45 72 LEU C CA 1
ATOM 2540 C C . LEU C 1 72 ? 34.195 -15.369 15.383 1.00 24.07 72 LEU C C 1
ATOM 2541 O O . LEU C 1 72 ? 34.963 -15.485 14.432 1.00 24.54 72 LEU C O 1
ATOM 2546 N N . LEU C 1 73 ? 33.651 -14.205 15.729 1.00 22.62 73 LEU C N 1
ATOM 2547 C CA . LEU C 1 73 ? 33.935 -12.998 14.966 1.00 22.13 73 LEU C CA 1
ATOM 2548 C C . LEU C 1 73 ? 35.421 -12.696 14.977 1.00 24.90 73 LEU C C 1
ATOM 2549 O O . LEU C 1 73 ? 35.967 -12.234 13.976 1.00 24.17 73 LEU C O 1
ATOM 2554 N N . ASP C 1 74 ? 36.076 -12.954 16.105 1.00 26.89 74 ASP C N 1
ATOM 2555 C CA . ASP C 1 74 ? 37.510 -12.702 16.209 1.00 31.43 74 ASP C CA 1
ATOM 2556 C C . ASP C 1 74 ? 38.227 -13.576 15.197 1.00 33.68 74 ASP C C 1
ATOM 2557 O O . ASP C 1 74 ? 39.012 -13.091 14.391 1.00 33.59 74 ASP C O 1
ATOM 2562 N N . GLU C 1 75 ? 37.952 -14.875 15.249 1.00 35.79 75 GLU C N 1
ATOM 2563 C CA . GLU C 1 75 ? 38.568 -15.812 14.329 1.00 38.80 75 GLU C CA 1
ATOM 2564 C C . GLU C 1 75 ? 38.372 -15.345 12.896 1.00 41.05 75 GLU C C 1
ATOM 2565 O O . GLU C 1 75 ? 39.233 -15.548 12.042 1.00 42.02 75 GLU C O 1
ATOM 2571 N N . ALA C 1 76 ? 37.235 -14.711 12.639 1.00 41.82 76 ALA C N 1
ATOM 2572 C CA . ALA C 1 76 ? 36.931 -14.222 11.307 1.00 43.40 76 ALA C CA 1
ATOM 2573 C C . ALA C 1 76 ? 37.843 -13.065 10.908 1.00 45.41 76 ALA C C 1
ATOM 2574 O O . ALA C 1 76 ? 38.564 -13.159 9.913 1.00 44.32 76 ALA C O 1
ATOM 2576 N N . ARG C 1 77 ? 37.815 -11.976 11.675 1.00 47.14 77 ARG C N 1
ATOM 2577 C CA . ARG C 1 77 ? 38.643 -10.819 11.347 1.00 48.88 77 ARG C CA 1
ATOM 2578 C C . ARG C 1 77 ? 40.118 -11.178 11.439 1.00 51.09 77 ARG C C 1
ATOM 2579 O O . ARG C 1 77 ? 40.968 -10.530 10.832 1.00 52.28 77 ARG C O 1
ATOM 2587 N N . ARG C 1 78 ? 40.415 -12.221 12.202 1.00 53.15 78 ARG C N 1
ATOM 2588 C CA . ARG C 1 78 ? 41.783 -12.678 12.356 1.00 54.50 78 ARG C CA 1
ATOM 2589 C C . ARG C 1 78 ? 42.130 -13.384 11.057 1.00 56.36 78 ARG C C 1
ATOM 2590 O O . ARG C 1 78 ? 42.937 -12.894 10.269 1.00 59.14 78 ARG C O 1
ATOM 2598 N N . GLY C 1 79 ? 41.495 -14.533 10.835 1.00 56.55 79 GLY C N 1
ATOM 2599 C CA . GLY C 1 79 ? 41.733 -15.299 9.626 1.00 54.27 79 GLY C CA 1
ATOM 2600 C C . GLY C 1 79 ? 41.602 -16.788 9.870 1.00 53.56 79 GLY C C 1
ATOM 2601 O O . GLY C 1 79 ? 41.668 -17.587 8.937 1.00 53.62 79 GLY C O 1
ATOM 2602 N N . GLU C 1 80 ? 41.417 -17.160 11.132 1.00 52.50 80 GLU C N 1
ATOM 2603 C CA . GLU C 1 80 ? 41.275 -18.561 11.504 1.00 52.01 80 GLU C CA 1
ATOM 2604 C C . GLU C 1 80 ? 40.203 -19.275 10.681 1.00 49.44 80 GLU C C 1
ATOM 2605 O O . GLU C 1 80 ? 40.398 -20.417 10.278 1.00 50.78 80 GLU C O 1
ATOM 2619 N N . GLN C 1 82 ? 36.706 -18.850 7.635 1.00 41.20 82 GLN C N 1
ATOM 2620 C CA . GLN C 1 82 ? 36.077 -18.049 6.598 1.00 41.88 82 GLN C CA 1
ATOM 2621 C C . GLN C 1 82 ? 34.575 -17.982 6.825 1.00 39.46 82 GLN C C 1
ATOM 2622 O O . GLN C 1 82 ? 34.002 -18.821 7.523 1.00 40.72 82 GLN C O 1
ATOM 2628 N N . LEU C 1 83 ? 33.945 -16.981 6.222 1.00 37.57 83 LEU C N 1
ATOM 2629 C CA . LEU C 1 83 ? 32.512 -16.771 6.351 1.00 34.85 83 LEU C CA 1
ATOM 2630 C C . LEU C 1 83 ? 31.778 -17.173 5.076 1.00 35.81 83 LEU C C 1
ATOM 2631 O O . LEU C 1 83 ? 32.389 -17.372 4.021 1.00 34.15 83 LEU C O 1
ATOM 2636 N N . ASN C 1 84 ? 30.460 -17.281 5.190 1.00 35.20 84 ASN C N 1
ATOM 2637 C CA . ASN C 1 84 ? 29.594 -17.631 4.073 1.00 38.22 84 ASN C CA 1
ATOM 2638 C C . ASN C 1 84 ? 28.188 -17.154 4.428 1.00 37.22 84 ASN C C 1
ATOM 2639 O O . ASN C 1 84 ? 28.007 -16.424 5.403 1.00 36.73 84 ASN C O 1
ATOM 2644 N N . THR C 1 85 ? 27.190 -17.554 3.652 1.00 35.33 85 THR C N 1
ATOM 2645 C CA . THR C 1 85 ? 25.831 -17.116 3.936 1.00 36.85 85 THR C CA 1
ATOM 2646 C C . THR C 1 85 ? 25.218 -17.828 5.144 1.00 34.49 85 THR C C 1
ATOM 2647 O O . THR C 1 85 ? 24.443 -17.224 5.894 1.00 32.74 85 THR C O 1
ATOM 2651 N N . ASP C 1 86 ? 25.570 -19.098 5.338 1.00 33.16 86 ASP C N 1
ATOM 2652 C CA . ASP C 1 86 ? 25.043 -19.880 6.458 1.00 32.94 86 ASP C CA 1
ATOM 2653 C C . ASP C 1 86 ? 25.581 -19.406 7.794 1.00 31.80 86 ASP C C 1
ATOM 2654 O O . ASP C 1 86 ? 24.868 -19.412 8.798 1.00 30.69 86 ASP C O 1
ATOM 2659 N N . ILE C 1 87 ? 26.853 -19.027 7.811 1.00 27.80 87 ILE C N 1
ATOM 2660 C CA . ILE C 1 87 ? 27.464 -18.552 9.038 1.00 24.48 87 ILE C CA 1
ATOM 2661 C C . ILE C 1 87 ? 26.875 -17.177 9.346 1.00 22.83 87 ILE C C 1
ATOM 2662 O O . ILE C 1 87 ? 26.590 -16.865 10.497 1.00 22.27 87 ILE C O 1
ATOM 2667 N N . ILE C 1 88 ? 26.663 -16.372 8.309 1.00 20.38 88 ILE C N 1
ATOM 2668 C CA . ILE C 1 88 ? 26.082 -15.050 8.490 1.00 22.70 88 ILE C CA 1
ATOM 2669 C C . ILE C 1 88 ? 24.639 -15.209 8.976 1.00 23.84 88 ILE C C 1
ATOM 2670 O O . ILE C 1 88 ? 24.151 -14.413 9.780 1.00 24.03 88 ILE C O 1
ATOM 2675 N N . ASN C 1 89 ? 23.958 -16.237 8.482 1.00 22.58 89 ASN C N 1
ATOM 2676 C CA . ASN C 1 89 ? 22.585 -16.481 8.890 1.00 23.59 89 ASN C CA 1
ATOM 2677 C C . ASN C 1 89 ? 22.507 -16.888 10.353 1.00 22.19 89 ASN C C 1
ATOM 2678 O O . ASN C 1 89 ? 21.545 -16.560 11.034 1.00 23.00 89 ASN C O 1
ATOM 2683 N N . LEU C 1 90 ? 23.521 -17.598 10.836 1.00 20.61 90 LEU C N 1
ATOM 2684 C CA . LEU C 1 90 ? 23.546 -18.011 12.231 1.00 18.88 90 LEU C CA 1
ATOM 2685 C C . LEU C 1 90 ? 23.820 -16.791 13.114 1.00 18.73 90 LEU C C 1
ATOM 2686 O O . LEU C 1 90 ? 23.291 -16.674 14.234 1.00 16.69 90 LEU C O 1
ATOM 2691 N N . PHE C 1 91 ? 24.654 -15.885 12.609 1.00 13.87 91 PHE C N 1
ATOM 2692 C CA . PHE C 1 91 ? 24.985 -14.666 13.345 1.00 16.66 91 PHE C CA 1
ATOM 2693 C C . PHE C 1 91 ? 23.738 -13.804 13.486 1.00 13.91 91 PHE C C 1
ATOM 2694 O O . PHE C 1 91 ? 23.512 -13.205 14.531 1.00 15.27 91 PHE C O 1
ATOM 2702 N N . LEU C 1 92 ? 22.933 -13.747 12.427 1.00 17.62 92 LEU C N 1
ATOM 2703 C CA . LEU C 1 92 ? 21.695 -12.964 12.440 1.00 14.88 92 LEU C CA 1
ATOM 2704 C C . LEU C 1 92 ? 20.699 -13.614 13.392 1.00 16.56 92 LEU C C 1
ATOM 2705 O O . LEU C 1 92 ? 19.982 -12.919 14.108 1.00 18.34 92 LEU C O 1
ATOM 2710 N N . GLU C 1 93 ? 20.662 -14.946 13.403 1.00 16.77 93 GLU C N 1
ATOM 2711 C CA . GLU C 1 93 ? 19.765 -15.676 14.297 1.00 16.50 93 GLU C CA 1
ATOM 2712 C C . GLU C 1 93 ? 20.178 -15.398 15.739 1.00 14.67 93 GLU C C 1
ATOM 2713 O O . GLU C 1 93 ? 19.327 -15.186 16.606 1.00 17.54 93 GLU C O 1
ATOM 2719 N N . THR C 1 94 ? 21.488 -15.402 15.982 1.00 12.23 94 THR C N 1
ATOM 2720 C CA . THR C 1 94 ? 22.050 -15.141 17.306 1.00 13.24 94 THR C CA 1
ATOM 2721 C C . THR C 1 94 ? 21.640 -13.730 17.758 1.00 12.88 94 THR C C 1
ATOM 2722 O O . THR C 1 94 ? 21.287 -13.507 18.915 1.00 14.10 94 THR C O 1
ATOM 2726 N N . LYS C 1 95 ? 21.696 -12.781 16.832 1.00 11.83 95 LYS C N 1
ATOM 2727 C CA . LYS C 1 95 ? 21.319 -11.411 17.145 1.00 11.70 95 LYS C CA 1
ATOM 2728 C C . LYS C 1 95 ? 19.863 -11.343 17.586 1.00 13.07 95 LYS C C 1
ATOM 2729 O O . LYS C 1 95 ? 19.517 -10.578 18.481 1.00 13.59 95 LYS C O 1
ATOM 2735 N N . ASP C 1 96 ? 19.007 -12.131 16.949 1.00 10.95 96 ASP C N 1
ATOM 2736 C CA . ASP C 1 96 ? 17.593 -12.131 17.314 1.00 13.65 96 ASP C CA 1
ATOM 2737 C C . ASP C 1 96 ? 17.420 -12.705 18.709 1.00 13.26 96 ASP C C 1
ATOM 2738 O O . ASP C 1 96 ? 16.673 -12.168 19.523 1.00 15.35 96 ASP C O 1
ATOM 2743 N N . ILE C 1 97 ? 18.127 -13.794 18.982 1.00 11.47 97 ILE C N 1
ATOM 2744 C CA . ILE C 1 97 ? 18.073 -14.434 20.286 1.00 13.70 97 ILE C CA 1
ATOM 2745 C C . ILE C 1 97 ? 18.594 -13.453 21.337 1.00 15.48 97 ILE C C 1
ATOM 2746 O O . ILE C 1 97 ? 18.015 -13.326 22.424 1.00 13.91 97 ILE C O 1
ATOM 2759 N N . GLN C 1 99 ? 18.605 -10.148 21.164 1.00 15.59 99 GLN C N 1
ATOM 2760 C CA . GLN C 1 99 ? 17.626 -9.067 21.331 1.00 14.44 99 GLN C CA 1
ATOM 2761 C C . GLN C 1 99 ? 16.532 -9.531 22.293 1.00 11.44 99 GLN C C 1
ATOM 2762 O O . GLN C 1 99 ? 16.084 -8.779 23.158 1.00 12.75 99 GLN C O 1
ATOM 2768 N N . GLU C 1 100 ? 16.091 -10.774 22.138 1.00 11.07 100 GLU C N 1
ATOM 2769 C CA . GLU C 1 100 ? 15.053 -11.301 23.020 1.00 11.93 100 GLU C CA 1
ATOM 2770 C C . GLU C 1 100 ? 15.580 -11.474 24.447 1.00 12.04 100 GLU C C 1
ATOM 2771 O O . GLU C 1 100 ? 14.844 -11.266 25.415 1.00 9.88 100 GLU C O 1
ATOM 2777 N N . GLN C 1 101 ? 16.856 -11.840 24.585 1.00 11.67 101 GLN C N 1
ATOM 2778 C CA . GLN C 1 101 ? 17.428 -11.977 25.916 1.00 12.56 101 GLN C CA 1
ATOM 2779 C C . GLN C 1 101 ? 17.416 -10.592 26.569 1.00 12.66 101 GLN C C 1
ATOM 2780 O O . GLN C 1 101 ? 16.992 -10.449 27.706 1.00 13.38 101 GLN C O 1
ATOM 2786 N N . LEU C 1 102 ? 17.882 -9.579 25.838 1.00 12.30 102 LEU C N 1
ATOM 2787 C CA . LEU C 1 102 ? 17.912 -8.214 26.363 1.00 14.49 102 LEU C CA 1
ATOM 2788 C C . LEU C 1 102 ? 16.522 -7.744 26.785 1.00 9.95 102 LEU C C 1
ATOM 2789 O O . LEU C 1 102 ? 16.343 -7.199 27.867 1.00 14.98 102 LEU C O 1
ATOM 2794 N N . ASP C 1 103 ? 15.539 -7.945 25.918 1.00 12.89 103 ASP C N 1
ATOM 2795 C CA . ASP C 1 103 ? 14.166 -7.542 26.219 1.00 13.46 103 ASP C CA 1
ATOM 2796 C C . ASP C 1 103 ? 13.625 -8.223 27.490 1.00 14.87 103 ASP C C 1
ATOM 2797 O O . ASP C 1 103 ? 12.795 -7.655 28.217 1.00 12.58 103 ASP C O 1
ATOM 2802 N N . ALA C 1 104 ? 14.091 -9.437 27.761 1.00 12.60 104 ALA C N 1
ATOM 2803 C CA . ALA C 1 104 ? 13.647 -10.138 28.957 1.00 13.55 104 ALA C CA 1
ATOM 2804 C C . ALA C 1 104 ? 14.164 -9.398 30.188 1.00 14.04 104 ALA C C 1
ATOM 2805 O O . ALA C 1 104 ? 13.427 -9.206 31.157 1.00 15.79 104 ALA C O 1
ATOM 2807 N N . TYR C 1 105 ? 15.430 -8.983 30.159 1.00 14.68 105 TYR C N 1
ATOM 2808 C CA . TYR C 1 105 ? 15.984 -8.255 31.297 1.00 12.55 105 TYR C CA 1
ATOM 2809 C C . TYR C 1 105 ? 15.272 -6.905 31.464 1.00 14.38 105 TYR C C 1
ATOM 2810 O O . TYR C 1 105 ? 15.075 -6.443 32.588 1.00 11.48 105 TYR C O 1
ATOM 2819 N N . LYS C 1 106 ? 14.899 -6.266 30.355 1.00 12.86 106 LYS C N 1
ATOM 2820 C CA . LYS C 1 106 ? 14.198 -4.978 30.426 1.00 15.34 106 LYS C CA 1
ATOM 2821 C C . LYS C 1 106 ? 12.884 -5.158 31.183 1.00 18.92 106 LYS C C 1
ATOM 2822 O O . LYS C 1 106 ? 12.437 -4.271 31.901 1.00 16.63 106 LYS C O 1
ATOM 2828 N N . ASN C 1 107 ? 12.264 -6.318 31.013 1.00 20.80 107 ASN C N 1
ATOM 2829 C CA . ASN C 1 107 ? 11.001 -6.589 31.684 1.00 24.02 107 ASN C CA 1
ATOM 2830 C C . ASN C 1 107 ? 11.187 -7.359 32.986 1.00 22.53 107 ASN C C 1
ATOM 2831 O O . ASN C 1 107 ? 10.243 -7.955 33.499 1.00 23.12 107 ASN C O 1
ATOM 2836 N N . SER C 1 108 ? 12.404 -7.314 33.529 1.00 22.10 108 SER C N 1
ATOM 2837 C CA . SER C 1 108 ? 12.739 -8.005 34.776 1.00 21.53 108 SER C CA 1
ATOM 2838 C C . SER C 1 108 ? 12.359 -9.470 34.687 1.00 23.47 108 SER C C 1
ATOM 2839 O O . SER C 1 108 ? 11.954 -10.083 35.671 1.00 23.64 108 SER C O 1
ATOM 2842 N N . GLU C 1 109 ? 12.500 -10.015 33.484 1.00 25.23 109 GLU C N 1
ATOM 2843 C CA . GLU C 1 109 ? 12.175 -11.403 33.168 1.00 26.83 109 GLU C CA 1
ATOM 2844 C C . GLU C 1 109 ? 13.486 -12.165 33.002 1.00 24.21 109 GLU C C 1
ATOM 2845 O O . GLU C 1 109 ? 14.547 -11.564 32.861 1.00 23.17 109 GLU C O 1
ATOM 2851 N N . GLU C 1 110 ? 13.409 -13.487 33.002 1.00 22.10 110 GLU C N 1
ATOM 2852 C CA . GLU C 1 110 ? 14.603 -14.284 32.805 1.00 21.81 110 GLU C CA 1
ATOM 2853 C C . GLU C 1 110 ? 14.605 -14.647 31.320 1.00 17.77 110 GLU C C 1
ATOM 2854 O O . GLU C 1 110 ? 13.549 -14.866 30.729 1.00 14.74 110 GLU C O 1
ATOM 2860 N N . PRO C 1 111 ? 15.781 -14.638 30.683 1.00 16.68 111 PRO C N 1
ATOM 2861 C CA . PRO C 1 111 ? 15.806 -15.001 29.262 1.00 16.30 111 PRO C CA 1
ATOM 2862 C C . PRO C 1 111 ? 15.451 -16.485 29.065 1.00 16.27 111 PRO C C 1
ATOM 2863 O O . PRO C 1 111 ? 15.459 -17.267 30.012 1.00 13.47 111 PRO C O 1
ATOM 2867 N N . ASP C 1 112 ? 15.137 -16.856 27.831 1.00 17.00 112 ASP C N 1
ATOM 2868 C CA . ASP C 1 112 ? 14.757 -18.225 27.493 1.00 16.80 112 ASP C CA 1
ATOM 2869 C C . ASP C 1 112 ? 15.924 -19.231 27.562 1.00 14.49 112 ASP C C 1
ATOM 2870 O O . ASP C 1 112 ? 16.875 -19.152 26.776 1.00 12.39 112 ASP C O 1
ATOM 2875 N N . ALA C 1 113 ? 15.837 -20.187 28.486 1.00 12.70 113 ALA C N 1
ATOM 2876 C CA . ALA C 1 113 ? 16.886 -21.196 28.640 1.00 13.62 113 ALA C CA 1
ATOM 2877 C C . ALA C 1 113 ? 17.052 -22.065 27.404 1.00 15.35 113 ALA C C 1
ATOM 2878 O O . ALA C 1 113 ? 18.173 -22.426 27.050 1.00 15.86 113 ALA C O 1
ATOM 2880 N N . ALA C 1 114 ? 15.943 -22.397 26.745 1.00 15.12 114 ALA C N 1
ATOM 2881 C CA . ALA C 1 114 ? 15.979 -23.256 25.559 1.00 18.18 114 ALA C CA 1
ATOM 2882 C C . ALA C 1 114 ? 16.851 -22.713 24.424 1.00 16.39 114 ALA C C 1
ATOM 2883 O O . ALA C 1 114 ? 17.776 -23.396 23.975 1.00 16.72 114 ALA C O 1
ATOM 2885 N N . SER C 1 115 ? 16.539 -21.507 23.948 1.00 12.42 115 SER C N 1
ATOM 2886 C CA . SER C 1 115 ? 17.312 -20.893 22.867 1.00 14.65 115 SER C CA 1
ATOM 2887 C C . SER C 1 115 ? 18.738 -20.612 23.308 1.00 13.40 115 SER C C 1
ATOM 2888 O O . SER C 1 115 ? 19.655 -20.654 22.495 1.00 16.46 115 SER C O 1
ATOM 2891 N N . PHE C 1 116 ? 18.925 -20.312 24.592 1.00 13.27 116 PHE C N 1
ATOM 2892 C CA . PHE C 1 116 ? 20.260 -20.047 25.122 1.00 12.98 116 PHE C CA 1
ATOM 2893 C C . PHE C 1 116 ? 21.160 -21.261 24.896 1.00 13.09 116 PHE C C 1
ATOM 2894 O O . PHE C 1 116 ? 22.242 -21.152 24.316 1.00 10.71 116 PHE C O 1
ATOM 2902 N N . GLU C 1 117 ? 20.712 -22.426 25.353 1.00 14.91 117 GLU C N 1
ATOM 2903 C CA . GLU C 1 117 ? 21.518 -23.626 25.181 1.00 15.83 117 GLU C CA 1
ATOM 2904 C C . GLU C 1 117 ? 21.637 -24.001 23.722 1.00 15.91 117 GLU C C 1
ATOM 2905 O O . GLU C 1 117 ? 22.700 -24.413 23.272 1.00 18.13 117 GLU C O 1
ATOM 2911 N N . TYR C 1 118 ? 20.554 -23.848 22.968 1.00 15.91 118 TYR C N 1
ATOM 2912 C CA . TYR C 1 118 ? 20.614 -24.189 21.552 1.00 16.02 118 TYR C CA 1
ATOM 2913 C C . TYR C 1 118 ? 21.652 -23.349 20.802 1.00 17.12 118 TYR C C 1
ATOM 2914 O O . TYR C 1 118 ? 22.465 -23.881 20.037 1.00 17.73 118 TYR C O 1
ATOM 2923 N N . ILE C 1 119 ? 21.625 -22.040 21.018 1.00 14.28 119 ILE C N 1
ATOM 2924 C CA . ILE C 1 119 ? 22.538 -21.154 20.316 1.00 14.59 119 ILE C CA 1
ATOM 2925 C C . ILE C 1 119 ? 23.990 -21.330 20.768 1.00 13.57 119 ILE C C 1
ATOM 2926 O O . ILE C 1 119 ? 24.894 -21.248 19.954 1.00 17.44 119 ILE C O 1
ATOM 2931 N N . CYS C 1 120 ? 24.219 -21.583 22.056 1.00 14.16 120 CYS C N 1
ATOM 2932 C CA . CYS C 1 120 ? 25.588 -21.762 22.532 1.00 12.54 120 CYS C CA 1
ATOM 2933 C C . CYS C 1 120 ? 26.176 -23.044 21.948 1.00 17.58 120 CYS C C 1
ATOM 2934 O O . CYS C 1 120 ? 27.368 -23.103 21.646 1.00 16.28 120 CYS C O 1
ATOM 2937 N N . ASN C 1 121 ? 25.351 -24.076 21.785 1.00 14.81 121 ASN C N 1
ATOM 2938 C CA . ASN C 1 121 ? 25.854 -25.297 21.181 1.00 18.18 121 ASN C CA 1
ATOM 2939 C C . ASN C 1 121 ? 26.110 -25.055 19.697 1.00 16.40 121 ASN C C 1
ATOM 2940 O O . ASN C 1 121 ? 27.116 -25.501 19.153 1.00 19.24 121 ASN C O 1
ATOM 2945 N N . ALA C 1 122 ? 25.222 -24.327 19.035 1.00 16.20 122 ALA C N 1
ATOM 2946 C CA . ALA C 1 122 ? 25.424 -24.064 17.616 1.00 17.00 122 ALA C CA 1
ATOM 2947 C C . ALA C 1 122 ? 26.686 -23.229 17.358 1.00 19.32 122 ALA C C 1
ATOM 2948 O O . ALA C 1 122 ? 27.406 -23.453 16.387 1.00 19.06 122 ALA C O 1
ATOM 2950 N N . LEU C 1 123 ? 26.952 -22.252 18.216 1.00 17.36 123 LEU C N 1
ATOM 2951 C CA . LEU C 1 123 ? 28.132 -21.416 18.034 1.00 18.14 123 LEU C CA 1
ATOM 2952 C C . LEU C 1 123 ? 29.392 -22.206 18.380 1.00 19.35 123 LEU C C 1
ATOM 2953 O O . LEU C 1 123 ? 30.447 -22.007 17.775 1.00 18.44 123 LEU C O 1
ATOM 2958 N N . ARG C 1 124 ? 29.283 -23.112 19.346 1.00 18.23 124 ARG C N 1
ATOM 2959 C CA . ARG C 1 124 ? 30.439 -23.921 19.730 1.00 21.77 124 ARG C CA 1
ATOM 2960 C C . ARG C 1 124 ? 30.782 -24.946 18.664 1.00 22.45 124 ARG C C 1
ATOM 2961 O O . ARG C 1 124 ? 31.960 -25.209 18.407 1.00 23.38 124 ARG C O 1
ATOM 2969 N N . GLN C 1 125 ? 29.763 -25.518 18.035 1.00 22.93 125 GLN C N 1
ATOM 2970 C CA . GLN C 1 125 ? 29.987 -26.501 16.985 1.00 25.81 125 GLN C CA 1
ATOM 2971 C C . GLN C 1 125 ? 30.676 -25.829 15.795 1.00 28.70 125 GLN C C 1
ATOM 2972 O O . GLN C 1 125 ? 31.596 -26.390 15.193 1.00 26.91 125 GLN C O 1
ATOM 2978 N N . LEU C 1 126 ? 30.231 -24.622 15.466 1.00 27.63 126 LEU C N 1
ATOM 2979 C CA . LEU C 1 126 ? 30.807 -23.886 14.353 1.00 30.67 126 LEU C CA 1
ATOM 2980 C C . LEU C 1 126 ? 32.285 -23.636 14.623 1.00 30.82 126 LEU C C 1
ATOM 2981 O O . LEU C 1 126 ? 33.108 -23.689 13.715 1.00 29.91 126 LEU C O 1
ATOM 2986 N N . ALA C 1 127 ? 32.620 -23.365 15.877 1.00 33.20 127 ALA C N 1
ATOM 2987 C CA . ALA C 1 127 ? 34.010 -23.118 16.243 1.00 34.97 127 ALA C CA 1
ATOM 2988 C C . ALA C 1 127 ? 34.855 -24.364 15.996 1.00 38.77 127 ALA C C 1
ATOM 2989 O O . ALA C 1 127 ? 36.064 -24.265 15.766 1.00 39.60 127 ALA C O 1
ATOM 2991 N N . LEU C 1 128 ? 34.228 -25.538 16.049 1.00 40.41 128 LEU C N 1
ATOM 2992 C CA . LEU C 1 128 ? 34.952 -26.782 15.820 1.00 42.34 128 LEU C CA 1
ATOM 2993 C C . LEU C 1 128 ? 35.270 -26.937 14.343 1.00 44.37 128 LEU C C 1
ATOM 2994 O O . LEU C 1 128 ? 36.422 -27.163 13.972 1.00 47.47 128 LEU C O 1
ATOM 2999 N N . GLU C 1 129 ? 34.250 -26.816 13.500 1.00 46.04 129 GLU C N 1
ATOM 3000 C CA . GLU C 1 129 ? 34.455 -26.929 12.061 1.00 46.69 129 GLU C CA 1
ATOM 3001 C C . GLU C 1 129 ? 35.591 -26.012 11.625 1.00 48.47 129 GLU C C 1
ATOM 3002 O O . GLU C 1 129 ? 36.517 -26.507 10.948 1.00 50.18 129 GLU C O 1
ATOM 3008 N N . ILE D 1 5 ? -4.414 -7.224 40.014 1.00 46.94 5 ILE D N 1
ATOM 3009 C CA . ILE D 1 5 ? -4.633 -7.955 38.737 1.00 46.22 5 ILE D CA 1
ATOM 3010 C C . ILE D 1 5 ? -6.087 -7.862 38.300 1.00 48.32 5 ILE D C 1
ATOM 3011 O O . ILE D 1 5 ? -6.384 -7.767 37.106 1.00 48.28 5 ILE D O 1
ATOM 3016 N N . SER D 1 6 ? -6.983 -7.885 39.281 1.00 49.23 6 SER D N 1
ATOM 3017 C CA . SER D 1 6 ? -8.422 -7.815 39.053 1.00 49.82 6 SER D CA 1
ATOM 3018 C C . SER D 1 6 ? -8.876 -6.803 37.995 1.00 48.58 6 SER D C 1
ATOM 3019 O O . SER D 1 6 ? -9.706 -7.114 37.144 1.00 50.65 6 SER D O 1
ATOM 3022 N N . ASP D 1 7 ? -8.329 -5.597 38.045 1.00 47.43 7 ASP D N 1
ATOM 3023 C CA . ASP D 1 7 ? -8.718 -4.538 37.114 1.00 45.47 7 ASP D CA 1
ATOM 3024 C C . ASP D 1 7 ? -8.044 -4.590 35.738 1.00 42.48 7 ASP D C 1
ATOM 3025 O O . ASP D 1 7 ? -8.497 -3.943 34.789 1.00 41.48 7 ASP D O 1
ATOM 3030 N N . PHE D 1 8 ? -6.970 -5.361 35.628 1.00 36.94 8 PHE D N 1
ATOM 3031 C CA . PHE D 1 8 ? -6.237 -5.455 34.376 1.00 33.61 8 PHE D CA 1
ATOM 3032 C C . PHE D 1 8 ? -6.678 -6.592 33.457 1.00 29.31 8 PHE D C 1
ATOM 3033 O O . PHE D 1 8 ? -6.041 -6.847 32.446 1.00 23.81 8 PHE D O 1
ATOM 3041 N N . TYR D 1 9 ? -7.762 -7.271 33.808 1.00 27.85 9 TYR D N 1
ATOM 3042 C CA . TYR D 1 9 ? -8.269 -8.368 32.985 1.00 27.80 9 TYR D CA 1
ATOM 3043 C C . TYR D 1 9 ? -8.683 -7.865 31.610 1.00 25.75 9 TYR D C 1
ATOM 3044 O O . TYR D 1 9 ? -8.276 -8.413 30.586 1.00 21.83 9 TYR D O 1
ATOM 3053 N N . GLN D 1 10 ? -9.500 -6.817 31.592 1.00 23.53 10 GLN D N 1
ATOM 3054 C CA . GLN D 1 10 ? -9.984 -6.265 30.338 1.00 24.15 10 GLN D CA 1
ATOM 3055 C C . GLN D 1 10 ? -8.853 -5.752 29.451 1.00 22.17 10 GLN D C 1
ATOM 3056 O O . GLN D 1 10 ? -8.913 -5.893 28.228 1.00 20.11 10 GLN D O 1
ATOM 3062 N N . THR D 1 11 ? -7.823 -5.166 30.060 1.00 20.60 11 THR D N 1
ATOM 3063 C CA . THR D 1 11 ? -6.693 -4.645 29.292 1.00 20.62 11 THR D CA 1
ATOM 3064 C C . THR D 1 11 ? -5.969 -5.785 28.565 1.00 17.73 11 THR D C 1
ATOM 3065 O O . THR D 1 11 ? -5.628 -5.671 27.394 1.00 17.98 11 THR D O 1
ATOM 3069 N N . PHE D 1 12 ? -5.746 -6.882 29.277 1.00 16.37 12 PHE D N 1
ATOM 3070 C CA . PHE D 1 12 ? -5.070 -8.039 28.714 1.00 15.71 12 PHE D CA 1
ATOM 3071 C C . PHE D 1 12 ? -5.872 -8.667 27.579 1.00 13.68 12 PHE D C 1
ATOM 3072 O O . PHE D 1 12 ? -5.322 -8.931 26.513 1.00 12.82 12 PHE D O 1
ATOM 3080 N N . PHE D 1 13 ? -7.167 -8.892 27.805 1.00 15.62 13 PHE D N 1
ATOM 3081 C CA . PHE D 1 13 ? -8.021 -9.498 26.782 1.00 15.07 13 PHE D CA 1
ATOM 3082 C C . PHE D 1 13 ? -8.074 -8.626 25.524 1.00 15.31 13 PHE D C 1
ATOM 3083 O O . PHE D 1 13 ? -8.133 -9.141 24.420 1.00 17.88 13 PHE D O 1
ATOM 3091 N N . ASP D 1 14 ? -8.087 -7.309 25.685 1.00 14.78 14 ASP D N 1
ATOM 3092 C CA . ASP D 1 14 ? -8.115 -6.433 24.517 1.00 17.10 14 ASP D CA 1
ATOM 3093 C C . ASP D 1 14 ? -6.770 -6.548 23.805 1.00 18.02 14 ASP D C 1
ATOM 3094 O O . ASP D 1 14 ? -6.705 -6.775 22.597 1.00 20.09 14 ASP D O 1
ATOM 3099 N N . GLU D 1 15 ? -5.697 -6.405 24.565 1.00 14.77 15 GLU D N 1
ATOM 3100 C CA . GLU D 1 15 ? -4.360 -6.512 23.997 1.00 1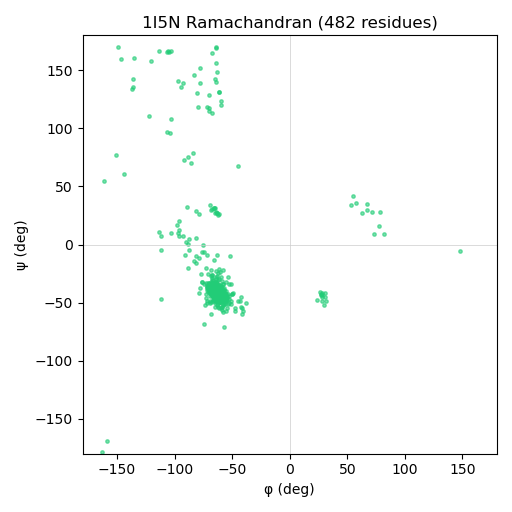8.48 15 GLU D CA 1
ATOM 3101 C C . GLU D 1 15 ? -4.119 -7.881 23.355 1.00 15.23 15 GLU D C 1
ATOM 3102 O O . GLU D 1 15 ? -3.571 -7.958 22.265 1.00 18.16 15 GLU D O 1
ATOM 3108 N N . ALA D 1 16 ? -4.500 -8.965 24.031 1.00 14.83 16 ALA D N 1
ATOM 3109 C CA . ALA D 1 16 ? -4.301 -10.308 23.462 1.00 15.08 16 ALA D CA 1
ATOM 3110 C C . ALA D 1 16 ? -5.122 -10.453 22.178 1.00 14.02 16 ALA D C 1
ATOM 3111 O O . ALA D 1 16 ? -4.649 -11.025 21.201 1.00 14.69 16 ALA D O 1
ATOM 3113 N N . ASP D 1 17 ? -6.350 -9.933 22.178 1.00 15.03 17 ASP D N 1
ATOM 3114 C CA . ASP D 1 17 ? -7.194 -10.002 20.981 1.00 17.08 17 ASP D CA 1
ATOM 3115 C C . ASP D 1 17 ? -6.473 -9.387 19.779 1.00 16.61 17 ASP D C 1
ATOM 3116 O O . ASP D 1 17 ? -6.482 -9.951 18.676 1.00 15.54 17 ASP D O 1
ATOM 3121 N N . GLU D 1 18 ? -5.852 -8.227 19.986 1.00 16.45 18 GLU D N 1
ATOM 3122 C CA . GLU D 1 18 ? -5.145 -7.546 18.894 1.00 17.43 18 GLU D CA 1
ATOM 3123 C C . GLU D 1 18 ? -3.910 -8.335 18.471 1.00 15.48 18 GLU D C 1
ATOM 3124 O O . GLU D 1 18 ? -3.630 -8.490 17.285 1.00 18.94 18 GLU D O 1
ATOM 3130 N N . LEU D 1 19 ? -3.166 -8.839 19.448 1.00 16.79 19 LEU D N 1
ATOM 3131 C CA . LEU D 1 19 ? -1.976 -9.616 19.147 1.00 16.17 19 LEU D CA 1
ATOM 3132 C C . LEU D 1 19 ? -2.343 -10.827 18.296 1.00 16.47 19 LEU D C 1
ATOM 3133 O O . LEU D 1 19 ? -1.632 -11.163 17.352 1.00 15.71 19 LEU D O 1
ATOM 3138 N N . LEU D 1 20 ? -3.461 -11.472 18.618 1.00 15.87 20 LEU D N 1
ATOM 3139 C CA . LEU D 1 20 ? -3.898 -12.637 17.851 1.00 17.86 20 LEU D CA 1
ATOM 3140 C C . LEU D 1 20 ? -4.323 -12.241 16.452 1.00 14.84 20 LEU D C 1
ATOM 3141 O O . LEU D 1 20 ? -4.077 -12.972 15.497 1.00 20.08 20 LEU D O 1
ATOM 3146 N N . ALA D 1 21 ? -4.977 -11.095 16.312 1.00 14.44 21 ALA D N 1
ATOM 3147 C CA . ALA D 1 21 ? -5.386 -10.677 14.970 1.00 14.36 21 ALA D CA 1
ATOM 3148 C C . ALA D 1 21 ? -4.115 -10.428 14.165 1.00 14.39 21 ALA D C 1
ATOM 3149 O O . ALA D 1 21 ? -3.993 -10.865 13.026 1.00 14.73 21 ALA D O 1
ATOM 3151 N N . ASP D 1 22 ? -3.151 -9.739 14.767 1.00 17.74 22 ASP D N 1
ATOM 3152 C CA . ASP D 1 22 ? -1.908 -9.460 14.055 1.00 18.33 22 ASP D CA 1
ATOM 3153 C C . ASP D 1 22 ? -1.139 -10.744 13.757 1.00 19.00 22 ASP D C 1
ATOM 3154 O O . ASP D 1 22 ? -0.576 -10.895 12.671 1.00 17.05 22 ASP D O 1
ATOM 3167 N N . GLU D 1 24 ? -2.355 -13.643 13.197 1.00 15.53 24 GLU D N 1
ATOM 3168 C CA . GLU D 1 24 ? -3.026 -14.307 12.090 1.00 19.51 24 GLU D CA 1
ATOM 3169 C C . GLU D 1 24 ? -2.567 -13.790 10.730 1.00 19.47 24 GLU D C 1
ATOM 3170 O O . GLU D 1 24 ? -2.249 -14.584 9.848 1.00 20.69 24 GLU D O 1
ATOM 3176 N N . GLN D 1 25 ? -2.542 -12.467 10.561 1.00 18.93 25 GLN D N 1
ATOM 3177 C CA . GLN D 1 25 ? -2.092 -11.869 9.305 1.00 21.16 25 GLN D CA 1
ATOM 3178 C C . GLN D 1 25 ? -0.659 -12.251 9.001 1.00 19.67 25 GLN D C 1
ATOM 3179 O O . GLN D 1 25 ? -0.325 -12.523 7.854 1.00 17.50 25 GLN D O 1
ATOM 3185 N N . HIS D 1 26 ? 0.192 -12.266 10.022 1.00 20.40 26 HIS D N 1
ATOM 3186 C CA . HIS D 1 26 ? 1.592 -12.625 9.808 1.00 18.16 26 HIS D CA 1
ATOM 3187 C C . HIS D 1 26 ? 1.674 -14.056 9.271 1.00 19.47 26 HIS D C 1
ATOM 3188 O O . HIS D 1 26 ? 2.452 -14.353 8.358 1.00 17.36 26 HIS D O 1
ATOM 3195 N N . LEU D 1 27 ? 0.871 -14.941 9.849 1.00 16.31 27 LEU D N 1
ATOM 3196 C CA . LEU D 1 27 ? 0.865 -16.333 9.427 1.00 17.88 27 LEU D CA 1
ATOM 3197 C C . LEU D 1 27 ? 0.402 -16.453 7.977 1.00 18.32 27 LEU D C 1
ATOM 3198 O O . LEU D 1 27 ? 0.963 -17.232 7.216 1.00 16.27 27 LEU D O 1
ATOM 3203 N N . LEU D 1 28 ? -0.608 -15.669 7.604 1.00 18.88 28 LEU D N 1
ATOM 3204 C CA . LEU D 1 28 ? -1.138 -15.692 6.239 1.00 22.70 28 LEU D CA 1
ATOM 3205 C C . LEU D 1 28 ? -0.165 -15.080 5.236 1.00 25.43 28 LEU D C 1
ATOM 3206 O O . LEU D 1 28 ? -0.193 -15.414 4.050 1.00 26.03 28 LEU D O 1
ATOM 3211 N N . ASP D 1 29 ? 0.699 -14.194 5.720 1.00 26.33 29 ASP D N 1
ATOM 3212 C CA . ASP D 1 29 ? 1.679 -13.531 4.869 1.00 29.09 29 ASP D CA 1
ATOM 3213 C C . ASP D 1 29 ? 2.929 -14.369 4.652 1.00 29.22 29 ASP D C 1
ATOM 3214 O O . ASP D 1 29 ? 3.728 -14.073 3.771 1.00 31.39 29 ASP D O 1
ATOM 3219 N N . LEU D 1 30 ? 3.097 -15.412 5.455 1.00 31.10 30 LEU D N 1
ATOM 3220 C CA . LEU D 1 30 ? 4.264 -16.278 5.339 1.00 32.14 30 LEU D CA 1
ATOM 3221 C C . LEU D 1 30 ? 4.361 -17.051 4.021 1.00 34.72 30 LEU D C 1
ATOM 3222 O O . LEU D 1 30 ? 3.363 -17.567 3.513 1.00 32.76 30 LEU D O 1
ATOM 3227 N N . VAL D 1 31 ? 5.583 -17.136 3.498 1.00 36.35 31 VAL D N 1
ATOM 3228 C CA . VAL D 1 31 ? 5.870 -17.877 2.274 1.00 37.97 31 VAL D CA 1
ATOM 3229 C C . VAL D 1 31 ? 6.521 -19.184 2.722 1.00 38.49 31 VAL D C 1
ATOM 3230 O O . VAL D 1 31 ? 7.665 -19.195 3.161 1.00 38.63 31 VAL D O 1
ATOM 3234 N N . PRO D 1 32 ? 5.797 -20.307 2.607 1.00 40.24 32 PRO D N 1
ATOM 3235 C CA . PRO D 1 32 ? 6.260 -21.640 2.997 1.00 41.79 32 PRO D CA 1
ATOM 3236 C C . PRO D 1 32 ? 7.699 -22.000 2.622 1.00 43.16 32 PRO D C 1
ATOM 3237 O O . PRO D 1 32 ? 8.488 -22.394 3.479 1.00 45.17 32 PRO D O 1
ATOM 3241 N N . GLU D 1 33 ? 8.031 -21.864 1.344 1.00 41.71 33 GLU D N 1
ATOM 3242 C CA . GLU D 1 33 ? 9.365 -22.210 0.855 1.00 42.80 33 GLU D CA 1
ATOM 3243 C C . GLU D 1 33 ? 10.510 -21.399 1.461 1.00 43.06 33 GLU D C 1
ATOM 3244 O O . GLU D 1 33 ? 11.636 -21.896 1.581 1.00 42.64 33 GLU D O 1
ATOM 3246 N N . SER D 1 34 ? 10.230 -20.155 1.835 1.00 41.94 34 SER D N 1
ATOM 3247 C CA . SER D 1 34 ? 11.253 -19.284 2.400 1.00 40.70 34 SER D CA 1
ATOM 3248 C C . SER D 1 34 ? 10.648 -18.276 3.371 1.00 39.38 34 SER D C 1
ATOM 3249 O O . SER D 1 34 ? 10.497 -17.099 3.040 1.00 37.63 34 SER D O 1
ATOM 3252 N N . PRO D 1 35 ? 10.310 -18.723 4.592 1.00 38.90 35 PRO D N 1
ATOM 3253 C CA . PRO D 1 35 ? 9.717 -17.844 5.605 1.00 39.34 35 PRO D CA 1
ATOM 3254 C C . PRO D 1 35 ? 10.629 -16.688 6.015 1.00 38.32 35 PRO D C 1
ATOM 3255 O O . PRO D 1 35 ? 11.808 -16.881 6.302 1.00 36.88 35 PRO D O 1
ATOM 3259 N N . ASP D 1 36 ? 10.072 -15.485 6.030 1.00 38.62 36 ASP D N 1
ATOM 3260 C CA . ASP D 1 36 ? 10.830 -14.306 6.420 1.00 37.95 36 ASP D CA 1
ATOM 3261 C C . ASP D 1 36 ? 11.094 -14.405 7.916 1.00 34.82 36 ASP D C 1
ATOM 3262 O O . ASP D 1 36 ? 10.171 -14.612 8.699 1.00 33.27 36 ASP D O 1
ATOM 3267 N N . ALA D 1 37 ? 12.353 -14.258 8.308 1.00 31.70 37 ALA D N 1
ATOM 3268 C CA . ALA D 1 37 ? 12.724 -14.351 9.710 1.00 30.14 37 ALA D CA 1
ATOM 3269 C C . ALA D 1 37 ? 11.999 -13.329 10.579 1.00 29.63 37 ALA D C 1
ATOM 3270 O O . ALA D 1 37 ? 11.587 -13.643 11.693 1.00 29.56 37 ALA D O 1
ATOM 3272 N N . GLU D 1 38 ? 11.839 -12.109 10.075 1.00 28.31 38 GLU D N 1
ATOM 3273 C CA . GLU D 1 38 ? 11.167 -11.072 10.848 1.00 29.54 38 GLU D CA 1
ATOM 3274 C C . GLU D 1 38 ? 9.684 -11.374 11.054 1.00 27.41 38 GLU D C 1
ATOM 3275 O O . GLU D 1 38 ? 9.101 -10.975 12.063 1.00 27.64 38 GLU D O 1
ATOM 3281 N N . GLN D 1 39 ? 9.067 -12.071 10.106 1.00 26.73 39 GLN D N 1
ATOM 3282 C CA . GLN D 1 39 ? 7.659 -12.426 10.256 1.00 24.57 39 GLN D CA 1
ATOM 3283 C C . GLN D 1 39 ? 7.564 -13.446 11.385 1.00 23.15 39 GLN D C 1
ATOM 3284 O O . GLN D 1 39 ? 6.751 -13.299 12.298 1.00 20.30 39 GLN D O 1
ATOM 3290 N N . LEU D 1 40 ? 8.404 -14.477 11.318 1.00 19.71 40 LEU D N 1
ATOM 3291 C CA . LEU D 1 40 ? 8.418 -15.507 12.345 1.00 20.21 40 LEU D CA 1
ATOM 3292 C C . LEU D 1 40 ? 8.724 -14.909 13.715 1.00 18.39 40 LEU D C 1
ATOM 3293 O O . LEU D 1 40 ? 8.149 -15.334 14.718 1.00 18.72 40 LEU D O 1
ATOM 3298 N N . ASN D 1 41 ? 9.632 -13.932 13.765 1.00 15.40 41 ASN D N 1
ATOM 3299 C CA . ASN D 1 41 ? 9.972 -13.301 15.037 1.00 15.59 41 ASN D CA 1
ATOM 3300 C C . ASN D 1 41 ? 8.765 -12.602 15.627 1.00 14.22 41 ASN D C 1
ATOM 3301 O O . ASN D 1 41 ? 8.534 -12.682 16.834 1.00 11.19 41 ASN D O 1
ATOM 3306 N N . ALA D 1 42 ? 8.003 -11.926 14.767 1.00 11.94 42 ALA D N 1
ATOM 3307 C CA . ALA D 1 42 ? 6.803 -11.201 15.182 1.00 13.62 42 ALA D CA 1
ATOM 3308 C C . ALA D 1 42 ? 5.740 -12.157 15.714 1.00 13.48 42 ALA D C 1
ATOM 3309 O O . ALA D 1 42 ? 5.045 -11.849 16.681 1.00 13.02 42 ALA D O 1
ATOM 3311 N N . ILE D 1 43 ? 5.598 -13.304 15.059 1.00 14.67 43 ILE D N 1
ATOM 3312 C CA . ILE D 1 43 ? 4.618 -14.302 15.481 1.00 13.59 43 ILE D CA 1
ATOM 3313 C C . ILE D 1 43 ? 5.050 -14.879 16.818 1.00 13.77 43 ILE D C 1
ATOM 3314 O O . ILE D 1 43 ? 4.235 -15.040 17.737 1.00 14.41 43 ILE D O 1
ATOM 3319 N N . PHE D 1 44 ? 6.342 -15.187 16.927 1.00 13.62 44 PHE D N 1
ATOM 3320 C CA . PHE D 1 44 ? 6.876 -15.732 18.163 1.00 14.79 44 PHE D CA 1
ATOM 3321 C C . PHE D 1 44 ? 6.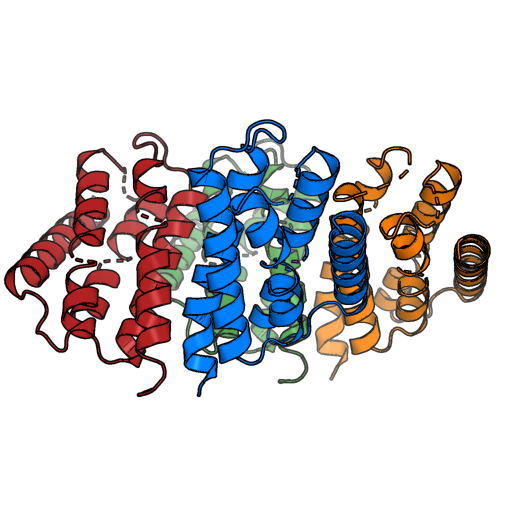706 -14.742 19.307 1.00 15.01 44 PHE D C 1
ATOM 3322 O O . PHE D 1 44 ? 6.307 -15.122 20.409 1.00 18.12 44 PHE D O 1
ATOM 3330 N N . ARG D 1 45 ? 6.991 -13.470 19.044 1.00 14.60 45 ARG D N 1
ATOM 3331 C CA . ARG D 1 45 ? 6.881 -12.448 20.084 1.00 14.71 45 ARG D CA 1
ATOM 3332 C C . ARG D 1 45 ? 5.441 -12.313 20.588 1.00 15.75 45 ARG D C 1
ATOM 3333 O O . ARG D 1 45 ? 5.198 -12.150 21.788 1.00 11.13 45 ARG D O 1
ATOM 3341 N N . ALA D 1 46 ? 4.490 -12.384 19.664 1.00 14.81 46 ALA D N 1
ATOM 3342 C CA . ALA D 1 46 ? 3.079 -12.284 20.029 1.00 13.66 46 ALA D CA 1
ATOM 3343 C C . ALA D 1 46 ? 2.730 -13.452 20.931 1.00 11.98 46 ALA D C 1
ATOM 3344 O O . ALA D 1 46 ? 2.096 -13.278 21.958 1.00 11.60 46 ALA D O 1
ATOM 3346 N N . ALA D 1 47 ? 3.117 -14.657 20.519 1.00 15.69 47 ALA D N 1
ATOM 3347 C CA . ALA D 1 47 ? 2.856 -15.845 21.321 1.00 13.67 47 ALA D CA 1
ATOM 3348 C C . ALA D 1 47 ? 3.540 -15.718 22.690 1.00 14.67 47 ALA D C 1
ATOM 3349 O O . ALA D 1 47 ? 2.959 -16.068 23.720 1.00 13.39 47 ALA D O 1
ATOM 3351 N N . HIS D 1 48 ? 4.769 -15.212 22.701 1.00 13.39 48 HIS D N 1
ATOM 3352 C CA . HIS D 1 48 ? 5.521 -15.063 23.957 1.00 14.51 48 HIS D CA 1
ATOM 3353 C C . HIS D 1 48 ? 4.839 -14.090 24.928 1.00 14.16 48 HIS D C 1
ATOM 3354 O O . HIS D 1 48 ? 4.769 -14.360 26.129 1.00 14.44 48 HIS D O 1
ATOM 3361 N N . SER D 1 49 ? 4.344 -12.965 24.415 1.00 13.87 49 SER D N 1
ATOM 3362 C CA . SER D 1 49 ? 3.669 -11.964 25.262 1.00 18.32 49 SER D CA 1
ATOM 3363 C C . SER D 1 49 ? 2.395 -12.512 25.892 1.00 16.25 49 SER D C 1
ATOM 3364 O O . SER D 1 49 ? 2.110 -12.262 27.065 1.00 19.11 49 SER D O 1
ATOM 3367 N N . ILE D 1 50 ? 1.609 -13.220 25.089 1.00 13.73 50 ILE D N 1
ATOM 3368 C CA . ILE D 1 50 ? 0.371 -13.812 25.562 1.00 13.32 50 ILE D CA 1
ATOM 3369 C C . ILE D 1 50 ? 0.690 -14.881 26.621 1.00 15.00 50 ILE D C 1
ATOM 3370 O O . ILE D 1 50 ? 0.015 -14.967 27.647 1.00 16.96 50 ILE D O 1
ATOM 3375 N N . LYS D 1 51 ? 1.728 -15.682 26.388 1.00 15.75 51 LYS D N 1
ATOM 3376 C CA . LYS D 1 51 ? 2.113 -16.705 27.364 1.00 15.80 51 LYS D CA 1
ATOM 3377 C C . LYS D 1 51 ? 2.404 -16.018 28.703 1.00 15.92 51 LYS D C 1
ATOM 3378 O O . LYS D 1 51 ? 2.030 -16.516 29.767 1.00 14.74 51 LYS D O 1
ATOM 3384 N N . GLY D 1 52 ? 3.080 -14.872 28.639 1.00 12.98 52 GLY D N 1
ATOM 3385 C CA . GLY D 1 52 ? 3.416 -14.136 29.854 1.00 12.40 52 GLY D CA 1
ATOM 3386 C C . GLY D 1 52 ? 2.188 -13.692 30.623 1.00 12.78 52 GLY D C 1
ATOM 3387 O O . GLY D 1 52 ? 2.105 -13.858 31.844 1.00 16.35 52 GLY D O 1
ATOM 3388 N N . GLY D 1 53 ? 1.228 -13.114 29.914 1.00 12.25 53 GLY D N 1
ATOM 3389 C CA . GLY D 1 53 ? 0.005 -12.689 30.569 1.00 17.23 53 GLY D CA 1
ATOM 3390 C C . GLY D 1 53 ? -0.716 -13.914 31.110 1.00 17.62 53 GLY D C 1
ATOM 3391 O O . GLY D 1 53 ? -1.275 -13.888 32.213 1.00 18.04 53 GLY D O 1
ATOM 3392 N N . ALA D 1 54 ? -0.687 -14.999 30.334 1.00 17.43 54 ALA D N 1
ATOM 3393 C CA . ALA D 1 54 ? -1.339 -16.242 30.740 1.00 15.49 54 ALA D CA 1
ATOM 3394 C C . ALA D 1 54 ? -0.808 -16.645 32.112 1.00 13.22 54 ALA D C 1
ATOM 3395 O O . ALA D 1 54 ? -1.580 -16.961 33.011 1.00 13.03 54 ALA D O 1
ATOM 3397 N N . GLY D 1 55 ? 0.515 -16.609 32.265 1.00 15.04 55 GLY D N 1
ATOM 3398 C CA . GLY D 1 55 ? 1.135 -16.952 33.540 1.00 15.09 55 GLY D CA 1
ATOM 3399 C C . GLY D 1 55 ? 0.751 -15.991 34.665 1.00 21.50 55 GLY D C 1
ATOM 3400 O O . GLY D 1 55 ? 0.501 -16.408 35.803 1.00 19.13 55 GLY D O 1
ATOM 3401 N N . THR D 1 56 ? 0.707 -14.697 34.350 1.00 20.51 56 THR D N 1
ATOM 3402 C CA . THR D 1 56 ? 0.347 -13.675 35.332 1.00 22.19 56 THR D CA 1
ATOM 3403 C C . THR D 1 56 ? -1.049 -13.939 35.885 1.00 22.20 56 THR D C 1
ATOM 3404 O O . THR D 1 56 ? -1.251 -13.891 37.095 1.00 21.25 56 THR D O 1
ATOM 3408 N N . PHE D 1 57 ? -2.003 -14.234 34.994 1.00 20.92 57 PHE D N 1
ATOM 3409 C CA . PHE D 1 57 ? -3.391 -14.478 35.384 1.00 19.13 57 PHE D CA 1
ATOM 3410 C C . PHE D 1 57 ? -3.751 -15.920 35.712 1.00 18.99 57 PHE D C 1
ATOM 3411 O O . PHE D 1 57 ? -4.910 -16.205 35.996 1.00 19.84 57 PHE D O 1
ATOM 3419 N N . GLY D 1 58 ? -2.788 -16.829 35.665 1.00 16.85 58 GLY D N 1
ATOM 3420 C CA . GLY D 1 58 ? -3.093 -18.218 35.982 1.00 15.92 58 GLY D CA 1
ATOM 3421 C C . GLY D 1 58 ? -3.923 -18.942 34.929 1.00 16.04 58 GLY D C 1
ATOM 3422 O O . GLY D 1 58 ? -4.665 -19.860 35.251 1.00 11.53 58 GLY D O 1
ATOM 3423 N N . PHE D 1 59 ? -3.810 -18.525 33.671 1.00 13.41 59 PHE D N 1
ATOM 3424 C CA . PHE D 1 59 ? -4.540 -19.164 32.577 1.00 14.70 59 PHE D CA 1
ATOM 3425 C C . PHE D 1 59 ? -3.712 -20.373 32.140 1.00 16.85 59 PHE D C 1
ATOM 3426 O O . PHE D 1 59 ? -2.987 -20.319 31.135 1.00 14.36 59 PHE D O 1
ATOM 3434 N N . THR D 1 60 ? -3.817 -21.456 32.912 1.00 14.36 60 THR D N 1
ATOM 3435 C CA . THR D 1 60 ? -3.033 -22.665 32.659 1.00 15.87 60 THR D CA 1
ATOM 3436 C C . THR D 1 60 ? -3.089 -23.209 31.239 1.00 13.31 60 THR D C 1
ATOM 3437 O O . THR D 1 60 ? -2.056 -23.475 30.613 1.00 15.90 60 THR D O 1
ATOM 3441 N N . ILE D 1 61 ? -4.296 -23.387 30.738 1.00 11.75 61 ILE D N 1
ATOM 3442 C CA . ILE D 1 61 ? -4.472 -23.927 29.408 1.00 11.27 61 ILE D CA 1
ATOM 3443 C C . ILE D 1 61 ? -3.862 -23.043 28.316 1.00 14.33 61 ILE D C 1
ATOM 3444 O O . ILE D 1 61 ? -3.211 -23.546 27.382 1.00 11.58 61 ILE D O 1
ATOM 3449 N N . LEU D 1 62 ? -4.055 -21.732 28.428 1.00 11.66 62 LEU D N 1
ATOM 3450 C CA . LEU D 1 62 ? -3.501 -20.830 27.421 1.00 11.63 62 LEU D CA 1
ATOM 3451 C C . LEU D 1 62 ? -1.986 -20.775 27.556 1.00 10.64 62 LEU D C 1
ATOM 3452 O O . LEU D 1 62 ? -1.287 -20.715 26.560 1.00 10.45 62 LEU D O 1
ATOM 3457 N N . GLN D 1 63 ? -1.466 -20.824 28.783 1.00 14.16 63 GLN D N 1
ATOM 3458 C CA . GLN D 1 63 ? -0.017 -20.771 28.953 1.00 12.63 63 GLN D CA 1
ATOM 3459 C C . GLN D 1 63 ? 0.695 -21.967 28.306 1.00 14.52 63 GLN D C 1
ATOM 3460 O O . GLN D 1 63 ? 1.704 -21.802 27.613 1.00 11.31 63 GLN D O 1
ATOM 3466 N N . GLU D 1 64 ? 0.195 -23.173 28.558 1.00 14.38 64 GLU D N 1
ATOM 3467 C CA . GLU D 1 64 ? 0.817 -24.358 27.984 1.00 13.91 64 GLU D CA 1
ATOM 3468 C C . GLU D 1 64 ? 0.666 -24.399 26.468 1.00 14.54 64 GLU D C 1
ATOM 3469 O O . GLU D 1 64 ? 1.610 -24.745 25.747 1.00 14.97 64 GLU D O 1
ATOM 3475 N N . THR D 1 65 ? -0.516 -24.045 25.977 1.00 17.12 65 THR D N 1
ATOM 3476 C CA . THR D 1 65 ? -0.744 -24.031 24.535 1.00 14.12 65 THR D CA 1
ATOM 3477 C C . THR D 1 65 ? 0.235 -23.078 23.841 1.00 16.22 65 THR D C 1
ATOM 3478 O O . THR D 1 65 ? 0.845 -23.421 22.822 1.00 13.57 65 THR D O 1
ATOM 3482 N N . THR D 1 66 ? 0.390 -21.875 24.385 1.00 15.72 66 THR D N 1
ATOM 3483 C CA . THR D 1 66 ? 1.295 -20.914 23.765 1.00 14.38 66 THR D CA 1
ATOM 3484 C C . THR D 1 66 ? 2.748 -21.383 23.882 1.00 14.82 66 THR D C 1
ATOM 3485 O O . THR D 1 66 ? 3.545 -21.178 22.968 1.00 13.80 66 THR D O 1
ATOM 3489 N N . HIS D 1 67 ? 3.092 -22.019 25.003 1.00 16.30 67 HIS D N 1
ATOM 3490 C CA . HIS D 1 67 ? 4.454 -22.515 25.189 1.00 14.60 67 HIS D CA 1
ATOM 3491 C C . HIS D 1 67 ? 4.808 -23.535 24.098 1.00 15.97 67 HIS D C 1
ATOM 3492 O O . HIS D 1 67 ? 5.888 -23.484 23.511 1.00 17.49 67 HIS D O 1
ATOM 3499 N N . LEU D 1 68 ? 3.891 -24.457 23.838 1.00 13.71 68 LEU D N 1
ATOM 3500 C CA . LEU D 1 68 ? 4.105 -25.481 22.824 1.00 13.66 68 LEU D CA 1
ATOM 3501 C C . LEU D 1 68 ? 4.193 -24.877 21.421 1.00 12.79 68 LEU D C 1
ATOM 3502 O O . LEU D 1 68 ? 4.920 -25.385 20.570 1.00 13.21 68 LEU D O 1
ATOM 3515 N N . GLU D 1 70 ? 5.395 -21.912 20.824 1.00 12.41 70 GLU D N 1
ATOM 3516 C CA . GLU D 1 70 ? 6.724 -21.290 20.800 1.00 13.78 70 GLU D CA 1
ATOM 3517 C C . GLU D 1 70 ? 7.752 -22.354 20.460 1.00 11.47 70 GLU D C 1
ATOM 3518 O O . GLU D 1 70 ? 8.643 -22.121 19.644 1.00 13.64 70 GLU D O 1
ATOM 3524 N N . ASN D 1 71 ? 7.638 -23.513 21.109 1.00 12.48 71 ASN D N 1
ATOM 3525 C CA . ASN D 1 71 ? 8.568 -24.603 20.862 1.00 14.58 71 ASN D CA 1
ATOM 3526 C C . ASN D 1 71 ? 8.589 -24.954 19.375 1.00 14.98 71 ASN D C 1
ATOM 3527 O O . ASN D 1 71 ? 9.658 -25.133 18.794 1.00 17.08 71 ASN D O 1
ATOM 3532 N N . LEU D 1 72 ? 7.416 -25.044 18.756 1.00 16.14 72 LEU D N 1
ATOM 3533 C CA . LEU D 1 72 ? 7.357 -25.389 17.340 1.00 16.68 72 LEU D CA 1
ATOM 3534 C C . LEU D 1 72 ? 7.844 -24.250 16.454 1.00 16.78 72 LEU D C 1
ATOM 3535 O O . LEU D 1 72 ? 8.531 -24.475 15.454 1.00 17.72 72 LEU D O 1
ATOM 3540 N N . LEU D 1 73 ? 7.492 -23.023 16.811 1.00 14.78 73 LEU D N 1
ATOM 3541 C CA . LEU D 1 73 ? 7.938 -21.884 16.024 1.00 16.26 73 LEU D CA 1
ATOM 3542 C C . LEU D 1 73 ? 9.465 -21.820 16.045 1.00 14.99 73 LEU D C 1
ATOM 3543 O O . LEU D 1 73 ? 10.104 -21.532 15.022 1.00 16.22 73 LEU D O 1
ATOM 3548 N N . ASP D 1 74 ? 10.060 -22.108 17.199 1.00 16.81 74 ASP D N 1
ATOM 3549 C CA . ASP D 1 74 ? 11.520 -22.067 17.313 1.00 14.50 74 ASP D CA 1
ATOM 3550 C C . ASP D 1 74 ? 12.183 -23.112 16.416 1.00 17.15 74 ASP D C 1
ATOM 3551 O O . ASP D 1 74 ? 13.280 -22.891 15.899 1.00 17.82 74 ASP D O 1
ATOM 3556 N N . GLU D 1 75 ? 11.525 -24.248 16.216 1.00 15.12 75 GLU D N 1
ATOM 3557 C CA . GLU D 1 75 ? 12.092 -25.267 15.335 1.00 17.57 75 GLU D CA 1
ATOM 3558 C C . GLU D 1 75 ? 12.235 -24.678 13.946 1.00 15.80 75 GLU D C 1
ATOM 3559 O O . GLU D 1 75 ? 13.180 -24.988 13.221 1.00 16.97 75 GLU D O 1
ATOM 3565 N N . ALA D 1 76 ? 11.286 -23.822 13.579 1.00 17.45 76 ALA D N 1
ATOM 3566 C CA . ALA D 1 76 ? 11.321 -23.179 12.275 1.00 16.50 76 ALA D CA 1
ATOM 3567 C C . ALA D 1 76 ? 12.326 -22.017 12.246 1.00 15.76 76 ALA D C 1
ATOM 3568 O O . ALA D 1 76 ? 12.990 -21.808 11.235 1.00 20.33 76 ALA D O 1
ATOM 3570 N N . ARG D 1 77 ? 12.440 -21.262 13.337 1.00 17.78 77 ARG D N 1
ATOM 3571 C CA . ARG D 1 77 ? 13.381 -20.132 13.365 1.00 16.80 77 ARG D CA 1
ATOM 3572 C C . ARG D 1 77 ? 14.821 -20.636 13.330 1.00 18.10 77 ARG D C 1
ATOM 3573 O O . ARG D 1 77 ? 15.713 -19.983 12.781 1.00 17.37 77 ARG D O 1
ATOM 3581 N N . ARG D 1 78 ? 15.037 -21.801 13.924 1.00 17.72 78 ARG D N 1
ATOM 3582 C CA . ARG D 1 78 ? 16.357 -22.411 13.974 1.00 20.46 78 ARG D CA 1
ATOM 3583 C C . ARG D 1 78 ? 16.692 -23.150 12.679 1.00 21.94 78 ARG D C 1
ATOM 3584 O O . ARG D 1 78 ? 17.814 -23.586 12.491 1.00 22.39 78 ARG D O 1
ATOM 3592 N N . GLY D 1 79 ? 15.713 -23.307 11.799 1.00 22.93 79 GLY D N 1
ATOM 3593 C CA . GLY D 1 79 ? 15.982 -24.004 10.556 1.00 22.76 79 GLY D CA 1
ATOM 3594 C C . GLY D 1 79 ? 16.050 -25.513 10.683 1.00 23.94 79 GLY D C 1
ATOM 3595 O O . GLY D 1 79 ? 16.563 -26.179 9.797 1.00 26.15 79 GLY D O 1
ATOM 3596 N N . GLU D 1 80 ? 15.553 -26.063 11.783 1.00 25.62 80 GLU D N 1
ATOM 3597 C CA . GLU D 1 80 ? 15.560 -27.509 11.951 1.00 27.91 80 GLU D CA 1
ATOM 3598 C C . GLU D 1 80 ? 14.278 -28.090 11.374 1.00 29.10 80 GLU D C 1
ATOM 3599 O O . GLU D 1 80 ? 14.105 -29.306 11.325 1.00 28.89 80 GLU D O 1
ATOM 3613 N N . GLN D 1 82 ? 11.413 -27.301 8.097 1.00 27.96 82 GLN D N 1
ATOM 3614 C CA . GLN D 1 82 ? 10.968 -26.531 6.945 1.00 28.97 82 GLN D CA 1
ATOM 3615 C C . GLN D 1 82 ? 9.469 -26.311 7.032 1.00 26.10 82 GLN D C 1
ATOM 3616 O O . GLN D 1 82 ? 8.723 -27.239 7.310 1.00 24.53 82 GLN D O 1
ATOM 3622 N N . LEU D 1 83 ? 9.034 -25.082 6.789 1.00 25.08 83 LEU D N 1
ATOM 3623 C CA . LEU D 1 83 ? 7.615 -24.781 6.827 1.00 27.05 83 LEU D CA 1
ATOM 3624 C C . LEU D 1 83 ? 6.941 -25.266 5.560 1.00 27.43 83 LEU D C 1
ATOM 3625 O O . LEU D 1 83 ? 7.568 -25.367 4.510 1.00 29.71 83 LEU D O 1
ATOM 3630 N N . ASN D 1 84 ? 5.661 -25.587 5.674 1.00 28.36 84 ASN D N 1
ATOM 3631 C CA . ASN D 1 84 ? 4.865 -26.001 4.531 1.00 30.38 84 ASN D CA 1
ATOM 3632 C C . ASN D 1 84 ? 3.458 -25.532 4.859 1.00 28.54 84 ASN D C 1
ATOM 3633 O O . ASN D 1 84 ? 3.205 -25.090 5.981 1.00 26.02 84 ASN D O 1
ATOM 3638 N N . THR D 1 85 ? 2.551 -25.598 3.893 1.00 29.39 85 THR D N 1
ATOM 3639 C CA . THR D 1 85 ? 1.182 -25.150 4.124 1.00 30.45 85 THR D CA 1
ATOM 3640 C C . THR D 1 85 ? 0.520 -25.880 5.290 1.00 30.52 85 THR D C 1
ATOM 3641 O O . THR D 1 85 ? -0.214 -25.279 6.074 1.00 31.90 85 THR D O 1
ATOM 3645 N N . ASP D 1 86 ? 0.781 -27.176 5.410 1.00 30.29 86 ASP D N 1
ATOM 3646 C CA . ASP D 1 86 ? 0.206 -27.953 6.496 1.00 31.17 86 ASP D CA 1
ATOM 3647 C C . ASP D 1 86 ? 0.620 -27.416 7.868 1.00 28.10 86 ASP D C 1
ATOM 3648 O O . ASP D 1 86 ? -0.200 -27.327 8.776 1.00 27.35 86 ASP D O 1
ATOM 3653 N N . ILE D 1 87 ? 1.891 -27.059 8.014 1.00 25.31 87 ILE D N 1
ATOM 3654 C CA . ILE D 1 87 ? 2.387 -26.540 9.284 1.00 25.00 87 ILE D CA 1
ATOM 3655 C C . ILE D 1 87 ? 1.838 -25.142 9.537 1.00 21.47 87 ILE D C 1
ATOM 3656 O O . ILE D 1 87 ? 1.524 -24.783 10.669 1.00 23.23 87 ILE D O 1
ATOM 3661 N N . ILE D 1 88 ? 1.712 -24.356 8.477 1.00 18.62 88 ILE D N 1
ATOM 3662 C CA . ILE D 1 88 ? 1.179 -23.019 8.617 1.00 19.80 88 ILE D CA 1
ATOM 3663 C C . ILE D 1 88 ? -0.295 -23.108 8.997 1.00 18.44 88 ILE D C 1
ATOM 3664 O O . ILE D 1 88 ? -0.795 -22.270 9.740 1.00 18.07 88 ILE D O 1
ATOM 3669 N N . ASN D 1 89 ? -0.985 -24.132 8.499 1.00 19.94 89 ASN D N 1
ATOM 3670 C CA . ASN D 1 89 ? -2.393 -24.312 8.842 1.00 19.76 89 ASN D CA 1
ATOM 3671 C C . ASN D 1 89 ? -2.532 -24.751 10.302 1.00 17.26 89 ASN D C 1
ATOM 3672 O O . ASN D 1 89 ? -3.497 -24.393 10.972 1.00 18.49 89 ASN D O 1
ATOM 3677 N N . LEU D 1 90 ? -1.569 -25.525 10.793 1.00 15.61 90 LEU D N 1
ATOM 3678 C CA . LEU D 1 90 ? -1.610 -25.952 12.194 1.00 17.28 90 LEU D CA 1
ATOM 3679 C C . LEU D 1 90 ? -1.407 -24.712 13.079 1.00 12.78 90 LEU D C 1
ATOM 3680 O O . LEU D 1 90 ? -2.055 -24.562 14.106 1.00 15.16 90 LEU D O 1
ATOM 3685 N N . PHE D 1 91 ? -0.520 -23.814 12.657 1.00 15.60 91 PHE D N 1
ATOM 3686 C CA . PHE D 1 91 ? -0.266 -22.589 13.412 1.00 14.64 91 PHE D CA 1
ATOM 3687 C C . PHE D 1 91 ? -1.540 -21.736 13.438 1.00 13.68 91 PHE D C 1
ATOM 3688 O O . PHE D 1 91 ? -1.891 -21.168 14.468 1.00 13.31 91 PHE D O 1
ATOM 3696 N N . LEU D 1 92 ? -2.223 -21.648 12.296 1.00 13.79 92 LEU D N 1
ATOM 3697 C CA . LEU D 1 92 ? -3.460 -20.875 12.196 1.00 12.57 92 LEU D CA 1
ATOM 3698 C C . LEU D 1 92 ? -4.527 -21.499 13.094 1.00 13.22 92 LEU D C 1
ATOM 3699 O O . LEU D 1 92 ? -5.261 -20.792 13.793 1.00 13.89 92 LEU D O 1
ATOM 3704 N N . GLU D 1 93 ? -4.601 -22.828 13.079 1.00 10.89 93 GLU D N 1
ATOM 3705 C CA . GLU D 1 93 ? -5.562 -23.528 13.909 1.00 14.20 93 GLU D CA 1
ATOM 3706 C C . GLU D 1 93 ? -5.227 -23.279 15.380 1.00 11.99 93 GLU D C 1
ATOM 3707 O O . GLU D 1 93 ? -6.114 -23.183 16.212 1.00 11.94 93 GLU D O 1
ATOM 3713 N N . THR D 1 94 ? -3.944 -23.164 15.699 1.00 13.76 94 THR D N 1
ATOM 3714 C CA . THR D 1 94 ? -3.563 -22.897 17.079 1.00 17.27 94 THR D CA 1
ATOM 3715 C C . THR D 1 94 ? -4.090 -21.512 17.459 1.00 16.50 94 THR D C 1
ATOM 3716 O O . THR D 1 94 ? -4.636 -21.323 18.543 1.00 15.83 94 THR D O 1
ATOM 3720 N N . LYS D 1 95 ? -3.942 -20.545 16.559 1.00 15.33 95 LYS D N 1
ATOM 3721 C CA . LYS D 1 95 ? -4.419 -19.198 16.861 1.00 14.68 95 LYS D CA 1
ATOM 3722 C C . LYS D 1 95 ? -5.927 -19.219 17.124 1.00 13.45 95 LYS D C 1
ATOM 3723 O O . LYS D 1 95 ? -6.402 -18.547 18.038 1.00 12.71 95 LYS D O 1
ATOM 3729 N N . ASP D 1 96 ? -6.673 -19.997 16.343 1.00 12.17 96 ASP D N 1
ATOM 3730 C CA . ASP D 1 96 ? -8.125 -20.085 16.549 1.00 14.13 96 ASP D CA 1
ATOM 3731 C C . ASP D 1 96 ? -8.442 -20.685 17.922 1.00 15.29 96 ASP D C 1
ATOM 3732 O O . ASP D 1 96 ? -9.315 -20.199 18.641 1.00 14.85 96 ASP D O 1
ATOM 3737 N N . ILE D 1 97 ? -7.733 -21.753 18.277 1.00 12.95 97 ILE D N 1
ATOM 3738 C CA . ILE D 1 97 ? -7.941 -22.394 19.564 1.00 14.55 97 ILE D CA 1
ATOM 3739 C C . ILE D 1 97 ? -7.581 -21.428 20.697 1.00 14.74 97 ILE D C 1
ATOM 3740 O O . ILE D 1 97 ? -8.327 -21.291 21.659 1.00 15.17 97 ILE D O 1
ATOM 3753 N N . GLN D 1 99 ? -7.665 -18.195 20.645 1.00 14.51 99 GLN D N 1
ATOM 3754 C CA . GLN D 1 99 ? -8.678 -17.147 20.687 1.00 13.48 99 GLN D CA 1
ATOM 3755 C C . GLN D 1 99 ? -9.883 -17.683 21.462 1.00 13.80 99 GLN D C 1
ATOM 3756 O O . GLN D 1 99 ? -10.454 -16.988 22.300 1.00 15.72 99 GLN D O 1
ATOM 3762 N N . GLU D 1 100 ? -10.260 -18.927 21.190 1.00 14.84 100 GLU D N 1
ATOM 3763 C CA . GLU D 1 100 ? -11.391 -19.537 21.890 1.00 18.10 100 GLU D CA 1
ATOM 3764 C C . GLU D 1 100 ? -11.084 -19.674 23.376 1.00 16.88 100 GLU D C 1
ATOM 3765 O O . GLU D 1 100 ? -11.984 -19.560 24.209 1.00 16.76 100 GLU D O 1
ATOM 3771 N N . GLN D 1 101 ? -9.816 -19.920 23.704 1.00 13.02 101 GLN D N 1
ATOM 3772 C CA . GLN D 1 101 ? -9.401 -20.027 25.098 1.00 13.78 101 GLN D CA 1
ATOM 3773 C C . GLN D 1 101 ? -9.565 -18.672 25.808 1.00 14.66 101 GLN D C 1
ATOM 3774 O O . GLN D 1 101 ? -10.097 -18.614 26.918 1.00 14.45 101 GLN D O 1
ATOM 3780 N N . LEU D 1 102 ? -9.103 -17.594 25.173 1.00 12.69 102 LEU D N 1
ATOM 3781 C CA . LEU D 1 102 ? -9.235 -16.243 25.738 1.00 13.45 102 LEU D CA 1
ATOM 3782 C C . LEU D 1 102 ? -10.700 -15.842 25.912 1.00 12.09 102 LEU D C 1
ATOM 3783 O O . LEU D 1 102 ? -11.065 -15.191 26.887 1.00 14.69 102 LEU D O 1
ATOM 3788 N N . ASP D 1 103 ? -11.537 -16.207 24.948 1.00 15.12 103 ASP D N 1
ATOM 3789 C CA . ASP D 1 103 ? -12.950 -15.874 25.024 1.00 15.57 103 ASP D CA 1
ATOM 3790 C C . ASP D 1 103 ? -13.608 -16.556 26.221 1.00 15.19 103 ASP D C 1
ATOM 3791 O O . ASP D 1 103 ? -14.448 -15.969 26.911 1.00 16.38 103 ASP D O 1
ATOM 3796 N N . ALA D 1 104 ? -13.215 -17.797 26.467 1.00 12.55 104 ALA D N 1
ATOM 3797 C CA . ALA D 1 104 ? -13.755 -18.554 27.577 1.00 14.50 104 ALA D CA 1
ATOM 3798 C C . ALA D 1 104 ? -13.420 -17.838 28.878 1.00 12.70 104 ALA D C 1
ATOM 3799 O O . ALA D 1 104 ? -14.309 -17.558 29.693 1.00 16.38 104 ALA D O 1
ATOM 3801 N N . TYR D 1 105 ? -12.138 -17.565 29.078 1.00 14.61 105 TYR D N 1
ATOM 3802 C CA . TYR D 1 105 ? -11.677 -16.875 30.283 1.00 18.96 105 TYR D CA 1
ATOM 3803 C C . TYR D 1 105 ? -12.440 -15.568 30.451 1.00 21.28 105 TYR D C 1
ATOM 3804 O O . TYR D 1 105 ? -12.887 -15.227 31.545 1.00 21.41 105 TYR D O 1
ATOM 3813 N N . LYS D 1 106 ? -12.576 -14.848 29.344 1.00 21.88 106 LYS D N 1
ATOM 3814 C CA . LYS D 1 106 ? -13.260 -13.561 29.309 1.00 23.79 106 LYS D CA 1
ATOM 3815 C C . LYS D 1 106 ? -14.700 -13.689 29.823 1.00 22.80 106 LYS D C 1
ATOM 3816 O O . LYS D 1 106 ? -15.207 -12.797 30.509 1.00 20.43 106 LYS D O 1
ATOM 3822 N N . ASN D 1 107 ? -15.350 -14.806 29.502 1.00 20.64 107 ASN D N 1
ATOM 3823 C CA . ASN D 1 107 ? -16.730 -15.022 29.918 1.00 21.27 107 ASN D CA 1
ATOM 3824 C C . ASN D 1 107 ? -16.862 -15.883 31.166 1.00 21.02 107 ASN D C 1
ATOM 3825 O O . ASN D 1 107 ? -17.942 -16.375 31.474 1.00 22.96 107 ASN D O 1
ATOM 3830 N N . SER D 1 108 ? -15.763 -16.036 31.897 1.00 18.98 108 SER D N 1
ATOM 3831 C CA . SER D 1 108 ? -15.746 -16.848 33.107 1.00 19.78 108 SER D CA 1
ATOM 3832 C C . SER D 1 108 ? -16.246 -18.247 32.776 1.00 17.95 108 SER D C 1
ATOM 3833 O O . SER D 1 108 ? -17.026 -18.840 33.513 1.00 19.01 108 SER D O 1
ATOM 3836 N N . GLU D 1 109 ? -15.797 -18.752 31.640 1.00 18.95 109 GLU D N 1
ATOM 3837 C CA . GLU D 1 109 ? -16.157 -20.080 31.185 1.00 22.76 109 GLU D CA 1
ATOM 3838 C C . GLU D 1 109 ? -14.868 -20.878 31.043 1.00 22.69 109 GLU D C 1
ATOM 3839 O O . GLU D 1 109 ? -13.780 -20.307 30.893 1.00 19.38 109 GLU D O 1
ATOM 3845 N N . GLU D 1 110 ? -14.998 -22.196 31.089 1.00 21.61 110 GLU D N 1
ATOM 3846 C CA . GLU D 1 110 ? -13.854 -23.085 30.978 1.00 22.48 110 GLU D CA 1
ATOM 3847 C C . GLU D 1 110 ? -13.414 -23.299 29.552 1.00 21.55 110 GLU D C 1
ATOM 3848 O O . GLU D 1 110 ? -14.228 -23.587 28.682 1.00 21.93 110 GLU D O 1
ATOM 3854 N N . PRO D 1 111 ? -12.116 -23.135 29.281 1.00 20.88 111 PRO D N 1
ATOM 3855 C CA . PRO D 1 111 ? -11.686 -23.363 27.904 1.00 19.07 111 PRO D CA 1
ATOM 3856 C C . PRO D 1 111 ? -11.924 -24.849 27.580 1.00 19.31 111 PRO D C 1
ATOM 3857 O O . PRO D 1 111 ? -11.978 -25.691 28.483 1.00 15.47 111 PRO D O 1
ATOM 3861 N N . ASP D 1 112 ? -12.063 -25.159 26.296 1.00 18.83 112 ASP D N 1
ATOM 3862 C CA . ASP D 1 112 ? -12.337 -26.516 25.825 1.00 18.92 112 ASP D CA 1
ATOM 3863 C C . ASP D 1 112 ? -11.191 -27.514 26.034 1.00 17.54 112 ASP D C 1
ATOM 3864 O O . ASP D 1 112 ? -10.137 -27.403 25.423 1.00 15.08 112 ASP D O 1
ATOM 3869 N N . ALA D 1 113 ? -11.414 -28.500 26.897 1.00 15.07 113 ALA D N 1
ATOM 3870 C CA . ALA D 1 113 ? -10.394 -29.505 27.187 1.00 15.33 113 ALA D CA 1
ATOM 3871 C C . ALA D 1 113 ? -9.970 -30.309 25.961 1.00 13.70 113 ALA D C 1
ATOM 3872 O O . ALA D 1 113 ? -8.783 -30.588 25.767 1.00 15.43 113 ALA D O 1
ATOM 3874 N N . ALA D 1 114 ? -10.934 -30.676 25.126 1.00 13.92 114 ALA D N 1
ATOM 3875 C CA . ALA D 1 114 ? -10.635 -31.485 23.940 1.00 16.75 114 ALA D CA 1
ATOM 3876 C C . ALA D 1 114 ? -9.727 -30.777 22.923 1.00 14.61 114 ALA D C 1
ATOM 3877 O O . ALA D 1 114 ? -8.798 -31.384 22.376 1.00 12.19 114 ALA D O 1
ATOM 3879 N N . SER D 1 115 ? -9.980 -29.498 22.668 1.00 13.86 115 SER D N 1
ATOM 3880 C CA . SER D 1 115 ? -9.146 -28.763 21.719 1.00 13.32 115 SER D CA 1
ATOM 3881 C C . SER D 1 115 ? -7.761 -28.595 22.325 1.00 11.00 115 SER D C 1
ATOM 3882 O O . SER D 1 115 ? -6.750 -28.704 21.632 1.00 10.34 115 SER D O 1
ATOM 3885 N N . PHE D 1 116 ? -7.720 -28.318 23.626 1.00 14.24 116 PHE D N 1
ATOM 3886 C CA . PHE D 1 116 ? -6.449 -28.140 24.328 1.00 14.10 116 PHE D CA 1
ATOM 3887 C C . PHE D 1 116 ? -5.537 -29.341 24.130 1.00 12.33 116 PHE D C 1
ATOM 3888 O O . PHE D 1 116 ? -4.387 -29.210 23.703 1.00 15.40 116 PHE D O 1
ATOM 3896 N N . GLU D 1 117 ? -6.053 -30.516 24.459 1.00 13.89 117 GLU D N 1
ATOM 3897 C CA . GLU D 1 117 ? -5.282 -31.747 24.332 1.00 15.82 117 GLU D CA 1
ATOM 3898 C C . GLU D 1 117 ? -4.958 -32.065 22.883 1.00 14.83 117 GLU D C 1
ATOM 3899 O O . GLU D 1 117 ? -3.844 -32.493 22.561 1.00 15.88 117 GLU D O 1
ATOM 3905 N N . TYR D 1 118 ? -5.919 -31.848 21.993 1.00 15.43 118 TYR D N 1
ATOM 3906 C CA . TYR D 1 118 ? -5.662 -32.116 20.578 1.00 14.62 118 TYR D CA 1
ATOM 3907 C C . TYR D 1 118 ? -4.515 -31.246 20.038 1.00 15.31 118 TYR D C 1
ATOM 3908 O O . TYR D 1 118 ? -3.606 -31.737 19.369 1.00 14.93 118 TYR D O 1
ATOM 3917 N N . ILE D 1 119 ? -4.564 -29.950 20.324 1.00 14.17 119 ILE D N 1
ATOM 3918 C CA . ILE D 1 119 ? -3.554 -29.046 19.785 1.00 14.30 119 ILE D CA 1
ATOM 3919 C C . ILE D 1 119 ? -2.183 -29.246 20.418 1.00 13.03 119 ILE D C 1
ATOM 3920 O O . ILE D 1 119 ? -1.167 -29.145 19.726 1.00 13.95 119 ILE D O 1
ATOM 3925 N N . CYS D 1 120 ? -2.142 -29.553 21.716 1.00 8.29 120 CYS D N 1
ATOM 3926 C CA . CYS D 1 120 ? -0.860 -29.772 22.373 1.00 9.10 120 CYS D CA 1
ATOM 3927 C C . CYS D 1 120 ? -0.187 -31.011 21.795 1.00 11.79 120 CYS D C 1
ATOM 3928 O O . CYS D 1 120 ? 1.017 -31.012 21.571 1.00 11.28 120 CYS D O 1
ATOM 3931 N N . ASN D 1 121 ? -0.960 -32.066 21.561 1.00 13.86 121 ASN D N 1
ATOM 3932 C CA . ASN D 1 121 ? -0.391 -33.276 20.981 1.00 15.56 121 ASN D CA 1
ATOM 3933 C C . ASN D 1 121 ? 0.082 -33.035 19.553 1.00 15.30 121 ASN D C 1
ATOM 3934 O O . ASN D 1 121 ? 1.139 -33.529 19.151 1.00 16.49 121 ASN D O 1
ATOM 3939 N N . ALA D 1 122 ? -0.688 -32.273 18.782 1.00 15.87 122 ALA D N 1
ATOM 3940 C CA . ALA D 1 122 ? -0.305 -32.002 17.392 1.00 15.24 122 ALA D CA 1
ATOM 3941 C C . ALA D 1 122 ? 0.976 -31.177 17.325 1.00 16.24 122 ALA D C 1
ATOM 3942 O O . ALA D 1 122 ? 1.868 -31.454 16.517 1.00 18.17 122 ALA D O 1
ATOM 3944 N N . LEU D 1 123 ? 1.062 -30.146 18.162 1.00 15.06 123 LEU D N 1
ATOM 3945 C CA . LEU D 1 123 ? 2.246 -29.283 18.186 1.00 14.50 123 LEU D CA 1
ATOM 3946 C C . LEU D 1 123 ? 3.461 -30.038 18.706 1.00 17.47 123 LEU D C 1
ATOM 3947 O O . LEU D 1 123 ? 4.592 -29.828 18.259 1.00 17.10 123 LEU D O 1
ATOM 3952 N N . ARG D 1 124 ? 3.225 -30.908 19.675 1.00 19.98 124 ARG D N 1
ATOM 3953 C CA . ARG D 1 124 ? 4.311 -31.685 20.253 1.00 23.73 124 ARG D CA 1
ATOM 3954 C C . ARG D 1 124 ? 4.868 -32.697 19.273 1.00 24.98 124 ARG D C 1
ATOM 3955 O O . ARG D 1 124 ? 6.080 -32.890 19.199 1.00 24.96 124 ARG D O 1
ATOM 3963 N N . GLN D 1 125 ? 3.979 -33.346 18.525 1.00 26.46 125 GLN D N 1
ATOM 3964 C CA . GLN D 1 125 ? 4.402 -34.344 17.548 1.00 31.43 125 GLN D CA 1
ATOM 3965 C C . GLN D 1 125 ? 5.357 -33.761 16.514 1.00 32.05 125 GLN D C 1
ATOM 3966 O O . GLN D 1 125 ? 6.433 -34.310 16.278 1.00 31.62 125 GLN D O 1
ATOM 3972 N N . LEU D 1 126 ? 4.955 -32.658 15.888 1.00 31.08 126 LEU D N 1
ATOM 3973 C CA . LEU D 1 126 ? 5.791 -32.010 14.882 1.00 31.95 126 LEU D CA 1
ATOM 3974 C C . LEU D 1 126 ? 7.145 -31.567 15.426 1.00 31.31 126 LEU D C 1
ATOM 3975 O O . LEU D 1 126 ? 8.164 -31.763 14.773 1.00 33.20 126 LEU D O 1
ATOM 3980 N N . ALA D 1 127 ? 7.154 -30.963 16.610 1.00 32.58 127 ALA D N 1
ATOM 3981 C CA . ALA D 1 127 ? 8.401 -30.486 17.208 1.00 35.59 127 ALA D CA 1
ATOM 3982 C C . ALA D 1 127 ? 9.414 -31.610 17.405 1.00 38.45 127 ALA D C 1
ATOM 3983 O O . ALA D 1 127 ? 10.547 -31.528 16.912 1.00 38.52 127 ALA D O 1
ATOM 3985 N N . LEU D 1 128 ? 9.019 -32.654 18.127 1.00 41.10 128 LEU D N 1
ATOM 3986 C CA . LEU D 1 128 ? 9.921 -33.779 18.367 1.00 44.28 128 LEU D CA 1
ATOM 3987 C C . LEU D 1 128 ? 10.372 -34.370 17.033 1.00 44.91 128 LEU D C 1
ATOM 3988 O O . LEU D 1 128 ? 11.506 -34.830 16.888 1.00 44.60 128 LEU D O 1
ATOM 3993 N N . GLU D 1 129 ? 9.469 -34.340 16.062 1.00 45.18 129 GLU D N 1
ATOM 3994 C CA . GLU D 1 129 ? 9.733 -34.853 14.724 1.00 45.98 129 GLU D CA 1
ATOM 3995 C C . GLU D 1 129 ? 10.843 -34.044 14.039 1.00 45.69 129 GLU D C 1
ATOM 3996 O O . GLU D 1 129 ? 11.768 -34.612 13.457 1.00 43.43 129 GLU D O 1
ATOM 4002 N N . ALA D 1 130 ? 10.744 -32.719 14.108 1.00 44.44 130 ALA D N 1
ATOM 4003 C CA . ALA D 1 130 ? 11.745 -31.849 13.499 1.00 44.94 130 ALA D CA 1
ATOM 4004 C C . ALA D 1 130 ? 13.086 -31.998 14.219 1.00 45.62 130 ALA D C 1
ATOM 4005 O O . ALA D 1 130 ? 14.142 -31.943 13.593 1.00 45.99 130 ALA D O 1
ATOM 4007 N N . LYS D 1 131 ? 13.036 -32.180 15.536 1.00 47.93 131 LYS D N 1
ATOM 4008 C CA . LYS D 1 131 ? 14.247 -32.352 16.333 1.00 48.86 131 LYS D CA 1
ATOM 4009 C C . LYS D 1 131 ? 14.788 -33.760 16.120 1.00 50.94 131 LYS D C 1
ATOM 4010 O O . LYS D 1 131 ? 15.999 -33.988 16.153 1.00 50.21 131 LYS D O 1
ATOM 4016 N N . GLY D 1 132 ? 13.873 -34.699 15.899 1.00 52.31 132 GLY D N 1
ATOM 4017 C CA . GLY D 1 132 ? 14.258 -36.080 15.677 1.00 55.00 132 GLY D CA 1
ATOM 4018 C C . GLY D 1 132 ? 15.091 -36.226 14.420 1.00 56.95 132 GLY D C 1
ATOM 4019 O O . GLY D 1 132 ? 16.042 -37.012 14.385 1.00 57.41 132 GLY D O 1
ATOM 4020 N N . GLU D 1 133 ? 14.736 -35.471 13.384 1.00 57.60 133 GLU D N 1
ATOM 4021 C CA . GLU D 1 133 ? 15.472 -35.515 12.126 1.00 58.67 133 GLU D CA 1
ATOM 4022 C C . GLU D 1 133 ? 16.885 -34.980 12.349 1.00 59.36 133 GLU D C 1
ATOM 4023 O O . GLU D 1 133 ? 17.846 -35.711 12.022 1.00 61.11 133 GLU D O 1
#

Secondary structure (DSSP, 8-state):
-GGGGHHHHHHHHHHHHH--HHHHH--TTS--HHHHHHHHHHHHHHHHHHHHTT-HHHHHHHH--HHHHHHHTT----HHHHHHHHHHHH--HHHHHHHTT-PPPHHHHHHHHHHHHHHHHHH-/-GGGGHHHHHHHHHHHHH--HHHHT----HHHHHHHHHHHHHHHHHHHTT-HHHHHHHH--HHHHHHHTT----HHHHHHHHHHHH--HHHHHHHTT-PPPHHHHHHHHHHHHHHHHHH-/-GGGHHHHHHHHHHHHH--HHHHT--TTS--HHHHHHHHHHHHHHHHHHHHHT-HHHHHHHH--HHHHHHHHT----HHHHHHHHHHHH--HHHHHHHTT----HHHHHHHHHHHHHHHH-/-GGGHHHHHHHHHHHHH--HHHHH--TTS--HHHHHHHHHHHHHHHHHHHHHT-HHHHHHHH--HHHHHHHTT----HHHHHHHHHHHH--HHHHHHHTT----HHHHHHHHHHHHHHHHHHHH-

Foldseek 3Di:
DLVVCLVVLLVLLVVLLVLLVLLVPADFQDGDLVSLVSNLVSLVSNLVVCVSVVLVLSNLLSVLSVVSVCVSVVLGGDPVNSVLVSLSSVLSQQSVQVVVVHHRDPVSSVVSSVVSVVVVVVSD/DCVVPLVVLLVLLVVLLVCLVLLVPDDLEVSCVSVLVSLVSNLVVCVVSVLVLSNLLSVLNLLSVLVNVVLTDDPVVSVLVSLSSVLSQQSVCVVVVHHRDPVSSVVSSVVSCVNSVVSD/DVVCLVVLLVLLVVLLVLLVLLVPADFQDGDLVSLVSNLVSLVVNLVVCVVVVLVLSNLLSVLSVVSCCDSVVVGGDVVNSVLVSVSSVLVQCSVCVVVVHHRDPVVSVVSSVVSVVVVVD/DVVCLVVLLVLLVVLLVLLVLLVVADQQDGDLVSLVSNLVSLVVNLVVCVVVVVVLSNLLSVLSLLSVLVSVVLGGDVVNSVLVSLSSVLSQSSVQVVVVHHRDPVSSVVSSVVSVVVNCVSVVD

Organism: Salmonella typhimurium (strain LT2 / SGSC1412 / ATCC 700720) (NCBI:txid99287)

Radius of gyration: 24.21 Å; Cα contacts (8 Å, |Δi|>4): 480; chains: 4; bounding box: 59×70×42 Å